Protein AF-0000000086706821 (afdb_homodimer)

Secondary structure (DSSP, 8-state):
----------HHHHHHHHHHHHHHHHHHHHHHHHHHHHT-BHHHHS---TTEEEEEHHHHTBSSEE---TTSPPPEEEEEEEPBSSTT-EEEEEEEPEETTTHHHHHHHHHHHHTTSBTTS-EEE-HHHHHHHHT---SHHHHHHHHHHHHHHHSEEEEEEETTTEEEEEE-SSSEEEEETTTSTT-EEEEE--GGGGGGTTTT-EEEEEHHHHTTS-HHHHHHHHHHHTSSSPPPEEHHHHHHHHT-----HHHHHHHHHHHHHHHHHTTSSSEEEEETTEEEEE-/----------HHHHHHHHHHHHHHHHHHHHHHHHHHHHT-BHHHHS---TTEEEEEHHHHTBSSEE---TTSPPPEEEEEEEPBSSTT-EEEEEEEPEETTTHHHHHHHHHHHHTTSBTTS-EEE-HHHHHHHHT---SHHHHHHHHHHHHHHHSEEEEEEETTTEEEEEE-SSSEEEEETTTSTT-EEEEE--GGGGGGTTTT-EEEEEHHHHTTS-HHHHHHHHHHHT-SSPPPEEHHHHHHHHT-----HHHHHHHHHHHHHHHHHTTSSSEEEEETTEEEEE-

Structure (mmCIF, N/CA/C/O backbone):
data_AF-0000000086706821-model_v1
#
loop_
_entity.id
_entity.type
_entity.pdbx_description
1 polymer 'TrfA protein'
#
loop_
_atom_site.group_PDB
_atom_site.id
_atom_site.type_symbol
_atom_site.label_atom_id
_atom_site.label_alt_id
_atom_site.label_comp_id
_atom_site.label_asym_id
_atom_site.label_entity_id
_atom_site.label_seq_id
_atom_site.pdbx_PDB_ins_code
_atom_site.Cartn_x
_atom_site.Cartn_y
_atom_site.Cartn_z
_atom_site.occupancy
_atom_site.B_iso_or_equiv
_atom_site.auth_seq_id
_atom_site.auth_comp_id
_atom_site.auth_asym_id
_atom_site.auth_atom_id
_atom_site.pdbx_PDB_model_num
ATOM 1 N N . MET A 1 1 ? 47.656 -11.195 13.055 1 28.27 1 MET A N 1
ATOM 2 C CA . MET A 1 1 ? 47.031 -9.922 12.711 1 28.27 1 MET A CA 1
ATOM 3 C C . MET A 1 1 ? 46.594 -9.898 11.25 1 28.27 1 MET A C 1
ATOM 5 O O . MET A 1 1 ? 46.906 -8.953 10.523 1 28.27 1 MET A O 1
ATOM 9 N N . GLU A 1 2 ? 46.25 -10.977 10.602 1 35.56 2 GLU A N 1
ATOM 10 C CA . GLU A 1 2 ? 45.938 -11.062 9.172 1 35.56 2 GLU A CA 1
ATOM 11 C C . GLU A 1 2 ? 44.688 -10.289 8.828 1 35.56 2 GLU A C 1
ATOM 13 O O . GLU A 1 2 ? 43.625 -10.523 9.422 1 35.56 2 GLU A O 1
ATOM 18 N N . GLY A 1 3 ? 44.844 -9.008 8.406 1 31.64 3 GLY A N 1
ATOM 19 C CA . GLY A 1 3 ? 43.906 -7.969 7.992 1 31.64 3 GLY A CA 1
ATOM 20 C C . GLY A 1 3 ? 43 -8.391 6.848 1 31.64 3 GLY A C 1
ATOM 21 O O . GLY A 1 3 ? 43.5 -8.812 5.793 1 31.64 3 GLY A O 1
ATOM 22 N N . ASN A 1 4 ? 41.844 -8.984 7.078 1 30.83 4 ASN A N 1
ATOM 23 C CA . ASN A 1 4 ? 40.781 -9.289 6.129 1 30.83 4 ASN A CA 1
ATOM 24 C C . ASN A 1 4 ? 40.375 -8.047 5.328 1 30.83 4 ASN A C 1
ATOM 26 O O . ASN A 1 4 ? 39.719 -7.156 5.855 1 30.83 4 ASN A O 1
ATOM 30 N N . LYS A 1 5 ? 41.25 -7.59 4.438 1 37.47 5 LYS A N 1
ATOM 31 C CA . LYS A 1 5 ? 41 -6.504 3.496 1 37.47 5 LYS A CA 1
ATOM 32 C C . LYS A 1 5 ? 39.719 -6.773 2.689 1 37.47 5 LYS A C 1
ATOM 34 O O . LYS A 1 5 ? 39.625 -7.809 2.029 1 37.47 5 LYS A O 1
ATOM 39 N N . LYS A 1 6 ? 38.719 -6.203 3.061 1 44.44 6 LYS A N 1
ATOM 40 C CA . LYS A 1 6 ? 37.469 -6.102 2.289 1 44.44 6 LYS A CA 1
ATOM 41 C C . LYS A 1 6 ? 37.781 -5.773 0.827 1 44.44 6 LYS A C 1
ATOM 43 O O . LYS A 1 6 ? 38.344 -4.719 0.52 1 44.44 6 LYS A O 1
ATOM 48 N N . ARG A 1 7 ? 37.938 -6.648 -0.064 1 40.06 7 ARG A N 1
ATOM 49 C CA . ARG A 1 7 ? 38.219 -6.531 -1.493 1 40.06 7 ARG A CA 1
ATOM 50 C C . ARG A 1 7 ? 37.188 -5.633 -2.174 1 40.06 7 ARG A C 1
ATOM 52 O O . ARG A 1 7 ? 36 -5.934 -2.162 1 40.06 7 ARG A O 1
ATOM 59 N N . ARG A 1 8 ? 37.406 -4.262 -2.303 1 42.91 8 ARG A N 1
ATOM 60 C CA . ARG A 1 8 ? 36.688 -3.285 -3.125 1 42.91 8 ARG A CA 1
ATOM 61 C C . ARG A 1 8 ? 36.406 -3.842 -4.516 1 42.91 8 ARG A C 1
ATOM 63 O O . ARG A 1 8 ? 37.344 -4.285 -5.211 1 42.91 8 ARG A O 1
ATOM 70 N N . LYS A 1 9 ? 35.188 -4.25 -4.684 1 50.62 9 LYS A N 1
ATOM 71 C CA . LYS A 1 9 ? 34.875 -4.668 -6.051 1 50.62 9 LYS A CA 1
ATOM 72 C C . LYS A 1 9 ? 35.531 -3.719 -7.066 1 50.62 9 LYS A C 1
ATOM 74 O O . LYS A 1 9 ? 35.469 -2.498 -6.902 1 50.62 9 LYS A O 1
ATOM 79 N N . PRO A 1 10 ? 36.25 -4.211 -7.988 1 52.72 10 PRO A N 1
ATOM 80 C CA . PRO A 1 10 ? 36.969 -3.357 -8.945 1 52.72 10 PRO A CA 1
ATOM 81 C C . PRO A 1 10 ? 36.031 -2.344 -9.625 1 52.72 10 PRO A C 1
ATOM 83 O O . PRO A 1 10 ? 34.844 -2.613 -9.812 1 52.72 10 PRO A O 1
ATOM 86 N N . ALA A 1 11 ? 36.406 -1.082 -9.75 1 51.75 11 ALA A N 1
ATOM 87 C CA . ALA A 1 11 ? 35.75 0.053 -10.406 1 51.75 11 ALA A CA 1
ATOM 88 C C . ALA A 1 11 ? 35.094 -0.372 -11.719 1 51.75 11 ALA A C 1
ATOM 90 O O . ALA A 1 11 ? 34.031 0.106 -12.055 1 51.75 11 ALA A O 1
ATOM 91 N N . ALA A 1 12 ? 35.656 -1.355 -12.32 1 52.06 12 ALA A N 1
ATOM 92 C CA . ALA A 1 12 ? 35.156 -1.821 -13.617 1 52.06 12 ALA A CA 1
ATOM 93 C C . ALA A 1 12 ? 33.844 -2.58 -13.469 1 52.06 12 ALA A C 1
ATOM 95 O O . ALA A 1 12 ? 32.969 -2.451 -14.305 1 52.06 12 ALA A O 1
ATOM 96 N N . GLU A 1 13 ? 33.625 -3.273 -12.438 1 54.94 13 GLU A N 1
ATOM 97 C CA . GLU A 1 13 ? 32.406 -4.055 -12.211 1 54.94 13 GLU A CA 1
ATOM 98 C C . GLU A 1 13 ? 31.25 -3.16 -11.805 1 54.94 13 GLU A C 1
ATOM 100 O O . GLU A 1 13 ? 30.109 -3.377 -12.234 1 54.94 13 GLU A O 1
ATOM 105 N N . VAL A 1 14 ? 31.578 -2.23 -11.102 1 55.59 14 VAL A N 1
ATOM 106 C CA . VAL A 1 14 ? 30.578 -1.248 -10.711 1 55.59 14 VAL A CA 1
ATOM 107 C C . VAL A 1 14 ? 30.109 -0.476 -11.938 1 55.59 14 VAL A C 1
ATOM 109 O O . VAL A 1 14 ? 28.906 -0.251 -12.117 1 55.59 14 VAL A O 1
ATOM 112 N N . LEU A 1 15 ? 31.125 -0.117 -12.766 1 53.78 15 LEU A N 1
ATOM 113 C CA . LEU A 1 15 ? 30.797 0.596 -13.992 1 53.78 15 LEU A CA 1
ATOM 114 C C . LEU A 1 15 ? 29.969 -0.279 -14.93 1 53.78 15 LEU A C 1
ATOM 116 O O . LEU A 1 15 ? 29.031 0.199 -15.555 1 53.78 15 LEU A O 1
ATOM 120 N N . ALA A 1 16 ? 30.328 -1.527 -15.047 1 52.88 16 ALA A N 1
ATOM 121 C CA . ALA A 1 16 ? 29.594 -2.453 -15.898 1 52.88 16 ALA A CA 1
ATOM 122 C C . ALA A 1 16 ? 28.172 -2.639 -15.391 1 52.88 16 ALA A C 1
ATOM 124 O O . ALA A 1 16 ? 27.219 -2.645 -16.172 1 52.88 16 ALA A O 1
ATOM 125 N N . ALA A 1 17 ? 28.031 -2.736 -14.195 1 56.47 17 ALA A N 1
ATOM 126 C CA . ALA A 1 17 ? 26.703 -2.877 -13.578 1 56.47 17 ALA A CA 1
ATOM 127 C C . ALA A 1 17 ? 25.859 -1.641 -13.836 1 56.47 17 ALA A C 1
ATOM 129 O O . ALA A 1 17 ? 24.656 -1.754 -14.109 1 56.47 17 ALA A O 1
ATOM 130 N N . ARG A 1 18 ? 26.531 -0.544 -13.891 1 54.5 18 ARG A N 1
ATOM 131 C CA . ARG A 1 18 ? 25.875 0.734 -14.141 1 54.5 18 ARG A CA 1
ATOM 132 C C . ARG A 1 18 ? 25.375 0.822 -15.578 1 54.5 18 ARG A C 1
ATOM 134 O O . ARG A 1 18 ? 24.266 1.317 -15.82 1 54.5 18 ARG A O 1
ATOM 141 N N . VAL A 1 19 ? 26.266 0.438 -16.391 1 52.94 19 VAL A N 1
ATOM 142 C CA . VAL A 1 19 ? 25.922 0.457 -17.812 1 52.94 19 VAL A CA 1
ATOM 143 C C . VAL A 1 19 ? 24.766 -0.502 -18.094 1 52.94 19 VAL A C 1
ATOM 145 O O . VAL A 1 19 ? 23.844 -0.172 -18.828 1 52.94 19 VAL A O 1
ATOM 148 N N . ASP A 1 20 ? 24.844 -1.56 -17.406 1 55.88 20 ASP A N 1
ATOM 149 C CA . ASP A 1 20 ? 23.797 -2.564 -17.609 1 55.88 20 ASP A CA 1
ATOM 150 C C . ASP A 1 20 ? 22.453 -2.09 -17.062 1 55.88 20 ASP A C 1
ATOM 152 O O . ASP A 1 20 ? 21.422 -2.273 -17.703 1 55.88 20 ASP A O 1
ATOM 156 N N . GLU A 1 21 ? 22.547 -1.447 -16.016 1 57.97 21 GLU A N 1
ATOM 157 C CA . GLU A 1 21 ? 21.328 -0.906 -15.406 1 57.97 21 GLU A CA 1
ATOM 158 C C . GLU A 1 21 ? 20.703 0.175 -16.281 1 57.97 21 GLU A C 1
ATOM 160 O O . GLU A 1 21 ? 19.484 0.23 -16.438 1 57.97 21 GLU A O 1
ATOM 165 N N . ALA A 1 22 ? 21.547 1.027 -16.75 1 56.34 22 ALA A N 1
ATOM 166 C CA . ALA A 1 22 ? 21.078 2.088 -17.641 1 56.34 22 ALA A CA 1
ATOM 167 C C . ALA A 1 22 ? 20.469 1.511 -18.906 1 56.34 22 ALA A C 1
ATOM 169 O O . ALA A 1 22 ? 19.438 1.992 -19.391 1 56.34 22 ALA A O 1
ATOM 170 N N . LYS A 1 23 ? 21.141 0.56 -19.438 1 55.56 23 LYS A N 1
ATOM 171 C CA . LYS A 1 23 ? 20.625 -0.107 -20.625 1 55.56 23 LYS A CA 1
ATOM 172 C C . LYS A 1 23 ? 19.281 -0.771 -20.344 1 55.56 23 LYS A C 1
ATOM 174 O O . LYS A 1 23 ? 18.359 -0.672 -21.156 1 55.56 23 LYS A O 1
ATOM 179 N N . GLN A 1 24 ? 19.266 -1.311 -19.234 1 58.94 24 GLN A N 1
ATOM 180 C CA . GLN A 1 24 ? 18.031 -2 -18.875 1 58.94 24 GLN A CA 1
ATOM 181 C C . GLN A 1 24 ? 16.906 -1.007 -18.641 1 58.94 24 GLN A C 1
ATOM 183 O O . GLN A 1 24 ? 15.773 -1.229 -19.078 1 58.94 24 GLN A O 1
ATOM 188 N N . ALA A 1 25 ? 17.203 -0.002 -17.984 1 60.41 25 ALA A N 1
ATOM 189 C CA . ALA A 1 25 ? 16.203 1.046 -17.781 1 60.41 25 ALA A CA 1
ATOM 190 C C . ALA A 1 25 ? 15.727 1.608 -19.125 1 60.41 25 ALA A C 1
ATOM 192 O O . ALA A 1 25 ? 14.531 1.851 -19.297 1 60.41 25 ALA A O 1
ATOM 193 N N . ALA A 1 26 ? 16.672 1.829 -19.953 1 58.59 26 ALA A N 1
ATOM 194 C CA . ALA A 1 26 ? 16.344 2.332 -21.281 1 58.59 26 ALA A CA 1
ATOM 195 C C . ALA A 1 26 ? 15.477 1.326 -22.047 1 58.59 26 ALA A C 1
ATOM 197 O O . ALA A 1 26 ? 14.523 1.708 -22.719 1 58.59 26 ALA A O 1
ATOM 198 N N . LEU A 1 27 ? 15.82 0.086 -21.875 1 59.5 27 LEU A N 1
ATOM 199 C CA . LEU A 1 27 ? 15.047 -0.969 -22.516 1 59.5 27 LEU A CA 1
ATOM 200 C C . LEU A 1 27 ? 13.633 -1.026 -21.953 1 59.5 27 LEU A C 1
ATOM 202 O O . LEU A 1 27 ? 12.664 -1.155 -22.719 1 59.5 27 LEU A O 1
ATOM 206 N N . LEU A 1 28 ? 13.578 -0.857 -20.703 1 65.25 28 LEU A N 1
ATOM 207 C CA . LEU A 1 28 ? 12.266 -0.877 -20.062 1 65.25 28 LEU A CA 1
ATOM 208 C C . LEU A 1 28 ? 11.414 0.301 -20.531 1 65.25 28 LEU A C 1
ATOM 210 O O . LEU A 1 28 ? 10.227 0.143 -20.812 1 65.25 28 LEU A O 1
ATOM 214 N N . GLN A 1 29 ? 12.031 1.412 -20.578 1 66.12 29 GLN A N 1
ATOM 215 C CA . GLN A 1 29 ? 11.32 2.604 -21.016 1 66.12 29 GLN A CA 1
ATOM 216 C C . GLN A 1 29 ? 10.844 2.457 -22.453 1 66.12 29 GLN A C 1
ATOM 218 O O . GLN A 1 29 ? 9.727 2.844 -22.797 1 66.12 29 GLN A O 1
ATOM 223 N N . HIS A 1 30 ? 11.766 1.953 -23.219 1 65.44 30 HIS A N 1
ATOM 224 C CA . HIS A 1 30 ? 11.406 1.731 -24.609 1 65.44 30 HIS A CA 1
ATOM 225 C C . HIS A 1 30 ? 10.273 0.715 -24.734 1 65.44 30 HIS A C 1
ATOM 227 O O . HIS A 1 30 ? 9.328 0.925 -25.5 1 65.44 30 HIS A O 1
ATOM 233 N N . THR A 1 31 ? 10.398 -0.257 -24 1 69.5 31 THR A N 1
ATOM 234 C CA . THR A 1 31 ? 9.367 -1.287 -24.016 1 69.5 31 THR A CA 1
ATOM 235 C C . THR A 1 31 ? 8.031 -0.719 -23.531 1 69.5 31 THR A C 1
ATOM 237 O O . THR A 1 31 ? 6.988 -0.988 -24.141 1 69.5 31 THR A O 1
ATOM 240 N N . LYS A 1 32 ? 8.094 0.079 -22.531 1 73.94 32 LYS A N 1
ATOM 241 C CA . LYS A 1 32 ? 6.887 0.712 -22.016 1 73.94 32 LYS A CA 1
ATOM 242 C C . LYS A 1 32 ? 6.215 1.58 -23.078 1 73.94 32 LYS A C 1
ATOM 244 O O . LYS A 1 32 ? 4.992 1.547 -23.219 1 73.94 32 LYS A O 1
ATOM 249 N N . GLN A 1 33 ? 7.043 2.318 -23.766 1 76.62 33 GLN A N 1
ATOM 250 C CA . GLN A 1 33 ? 6.512 3.205 -24.797 1 76.62 33 GLN A CA 1
ATOM 251 C C . GLN A 1 33 ? 5.898 2.412 -25.938 1 76.62 33 GLN A C 1
ATOM 253 O O . GLN A 1 33 ? 4.848 2.783 -26.469 1 76.62 33 GLN A O 1
ATOM 258 N N . GLU A 1 34 ? 6.574 1.36 -26.234 1 77.88 34 GLU A N 1
ATOM 259 C CA . GLU A 1 34 ? 6.055 0.51 -27.312 1 77.88 34 GLU A CA 1
ATOM 260 C C . GLU A 1 34 ? 4.723 -0.124 -26.906 1 77.88 34 GLU A C 1
ATOM 262 O O . GLU A 1 34 ? 3.803 -0.205 -27.719 1 77.88 34 GLU A O 1
ATOM 267 N N . ILE A 1 35 ? 4.66 -0.511 -25.75 1 80.75 35 ILE A N 1
ATOM 268 C CA . ILE A 1 35 ? 3.441 -1.123 -25.234 1 80.75 35 ILE A CA 1
ATOM 269 C C . ILE A 1 35 ? 2.293 -0.12 -25.297 1 80.75 35 ILE A C 1
ATOM 271 O O . ILE A 1 35 ? 1.185 -0.463 -25.719 1 80.75 35 ILE A O 1
ATOM 275 N N . LYS A 1 36 ? 2.539 1.044 -24.922 1 80.5 36 LYS A N 1
ATOM 276 C CA . LYS A 1 36 ? 1.521 2.09 -24.922 1 80.5 36 LYS A CA 1
ATOM 277 C C . LYS A 1 36 ? 1.117 2.453 -26.359 1 80.5 36 LYS A C 1
ATOM 279 O O . LYS A 1 36 ? -0.072 2.555 -26.656 1 80.5 36 LYS A O 1
ATOM 284 N N . ASP A 1 37 ? 2.148 2.584 -27.188 1 81.75 37 ASP A N 1
ATOM 285 C CA . ASP A 1 37 ? 1.898 2.99 -28.562 1 81.75 37 ASP A CA 1
ATOM 286 C C . ASP A 1 37 ? 1.083 1.937 -29.312 1 81.75 37 ASP A C 1
ATOM 288 O O . ASP A 1 37 ? 0.188 2.271 -30.094 1 81.75 37 ASP A O 1
ATOM 292 N N . LEU A 1 38 ? 1.379 0.74 -29 1 86.5 38 LEU A N 1
ATOM 293 C CA . LEU A 1 38 ? 0.728 -0.354 -29.703 1 86.5 38 LEU A CA 1
ATOM 294 C C . LEU A 1 38 ? -0.498 -0.846 -28.953 1 86.5 38 LEU A C 1
ATOM 296 O O . LEU A 1 38 ? -1.21 -1.736 -29.422 1 86.5 38 LEU A O 1
ATOM 300 N N . GLN A 1 39 ? -0.764 -0.258 -27.719 1 88.06 39 GLN A N 1
ATOM 301 C CA . GLN A 1 39 ? -1.889 -0.645 -26.875 1 88.06 39 GLN A CA 1
ATOM 302 C C . GLN A 1 39 ? -1.909 -2.152 -26.641 1 88.06 39 GLN A C 1
ATOM 304 O O . GLN A 1 39 ? -2.941 -2.801 -26.828 1 88.06 39 GLN A O 1
ATOM 309 N N . LEU A 1 40 ? -0.799 -2.629 -26.391 1 89.75 40 LEU A N 1
ATOM 310 C CA . LEU A 1 40 ? -0.659 -4.07 -26.188 1 89.75 40 LEU A CA 1
ATOM 311 C C . LEU A 1 40 ? -1.283 -4.508 -24.875 1 89.75 40 LEU A C 1
ATOM 313 O O . LEU A 1 40 ? -1.246 -3.768 -23.891 1 89.75 40 LEU A O 1
ATOM 317 N N . SER A 1 41 ? -1.821 -5.699 -24.906 1 92 41 SER A N 1
ATOM 318 C CA . SER A 1 41 ? -2.346 -6.332 -23.703 1 92 41 SER A CA 1
ATOM 319 C C . SER A 1 41 ? -1.386 -7.391 -23.172 1 92 41 SER A C 1
ATOM 321 O O . SER A 1 41 ? -0.401 -7.73 -23.828 1 92 41 SER A O 1
ATOM 323 N N . LEU A 1 42 ? -1.636 -7.789 -21.953 1 90.44 42 LEU A N 1
ATOM 324 C CA . LEU A 1 42 ? -0.844 -8.883 -21.406 1 90.44 42 LEU A CA 1
ATOM 325 C C . LEU A 1 42 ? -0.928 -10.125 -22.281 1 90.44 42 LEU A C 1
ATOM 327 O O . LEU A 1 42 ? 0.066 -10.828 -22.453 1 90.44 42 LEU A O 1
ATOM 331 N N . PHE A 1 43 ? -2.066 -10.383 -22.875 1 92.31 43 PHE A N 1
ATOM 332 C CA . PHE A 1 43 ? -2.311 -11.531 -23.75 1 92.31 43 PHE A CA 1
ATOM 333 C C . PHE A 1 43 ? -1.444 -11.461 -25 1 92.31 43 PHE A C 1
ATOM 335 O O . PHE A 1 43 ? -1.014 -12.492 -25.516 1 92.31 43 PHE A O 1
ATOM 342 N N . ASP A 1 44 ? -1.211 -10.289 -25.469 1 90.44 44 ASP A N 1
ATOM 343 C CA . ASP A 1 44 ? -0.367 -10.102 -26.656 1 90.44 44 ASP A CA 1
ATOM 344 C C . ASP A 1 44 ? 1.077 -10.508 -26.359 1 90.44 44 ASP A C 1
ATOM 346 O O . ASP A 1 44 ? 1.789 -10.969 -27.25 1 90.44 44 ASP A O 1
ATOM 350 N N . ILE A 1 45 ? 1.448 -10.344 -25.156 1 86.56 45 ILE A N 1
ATOM 351 C CA . ILE A 1 45 ? 2.84 -10.562 -24.766 1 86.56 45 ILE A CA 1
ATOM 352 C C . ILE A 1 45 ? 3 -11.969 -24.188 1 86.56 45 ILE A C 1
ATOM 354 O O . ILE A 1 45 ? 3.988 -12.656 -24.469 1 86.56 45 ILE A O 1
ATOM 358 N N . ALA A 1 46 ? 2.104 -12.328 -23.453 1 90.81 46 ALA A N 1
ATOM 359 C CA . ALA A 1 46 ? 2.094 -13.602 -22.734 1 90.81 46 ALA A CA 1
ATOM 360 C C . ALA A 1 46 ? 0.698 -14.227 -22.75 1 90.81 46 ALA A C 1
ATOM 362 O O . ALA A 1 46 ? -0.034 -14.125 -21.766 1 90.81 46 ALA A O 1
ATOM 363 N N . PRO A 1 47 ? 0.385 -14.977 -23.766 1 93.31 47 PRO A N 1
ATOM 364 C CA . PRO A 1 47 ? -0.985 -15.469 -23.922 1 93.31 47 PRO A CA 1
ATOM 365 C C . PRO A 1 47 ? -1.271 -16.703 -23.078 1 93.31 47 PRO A C 1
ATOM 367 O O . PRO A 1 47 ? -0.358 -17.469 -22.781 1 93.31 47 PRO A O 1
ATOM 370 N N . TRP A 1 48 ? -2.502 -16.891 -22.609 1 94.56 48 TRP A N 1
ATOM 371 C CA . TRP A 1 48 ? -3.02 -18.109 -21.984 1 94.56 48 TRP A CA 1
ATOM 372 C C . TRP A 1 48 ? -4.504 -18.281 -22.281 1 94.56 48 TRP A C 1
ATOM 374 O O . TRP A 1 48 ? -5.207 -17.312 -22.562 1 94.56 48 TRP A O 1
ATOM 384 N N . SER A 1 49 ? -4.973 -19.531 -22.266 1 95.94 49 SER A N 1
ATOM 385 C CA . SER A 1 49 ? -6.355 -19.844 -22.594 1 95.94 49 SER A CA 1
ATOM 386 C C . SER A 1 49 ? -7.305 -19.438 -21.484 1 95.94 49 SER A C 1
ATOM 388 O O . SER A 1 49 ? -6.875 -19.234 -20.344 1 95.94 49 SER A O 1
ATOM 390 N N . ASP A 1 50 ? -8.641 -19.312 -21.75 1 95.38 50 ASP A N 1
ATOM 391 C CA . ASP A 1 50 ? -9.641 -18.766 -20.828 1 95.38 50 ASP A CA 1
ATOM 392 C C . ASP A 1 50 ? -9.844 -19.688 -19.641 1 95.38 50 ASP A C 1
ATOM 394 O O . ASP A 1 50 ? -10.328 -19.266 -18.594 1 95.38 50 ASP A O 1
ATOM 398 N N . ASN A 1 51 ? -9.562 -20.969 -19.828 1 96.75 51 ASN A N 1
ATOM 399 C CA . ASN A 1 51 ? -9.734 -21.906 -18.719 1 96.75 51 ASN A CA 1
ATOM 400 C C . ASN A 1 51 ? -8.484 -21.953 -17.844 1 96.75 51 ASN A C 1
ATOM 402 O O . ASN A 1 51 ? -8.461 -22.688 -16.844 1 96.75 51 ASN A O 1
ATOM 406 N N . MET A 1 52 ? -7.508 -21.172 -18.219 1 97.38 52 MET A N 1
ATOM 407 C CA . MET A 1 52 ? -6.238 -21.188 -17.5 1 97.38 52 MET A CA 1
ATOM 408 C C . MET A 1 52 ? -6 -19.859 -16.797 1 97.38 52 MET A C 1
ATOM 410 O O . MET A 1 52 ? -6.715 -18.891 -17.031 1 97.38 52 MET A O 1
ATOM 414 N N . ARG A 1 53 ? -5.148 -19.875 -15.875 1 97.88 53 ARG A N 1
ATOM 415 C CA . ARG A 1 53 ? -4.562 -18.688 -15.25 1 97.88 53 ARG A CA 1
ATOM 416 C C . ARG A 1 53 ? -3.041 -18.766 -15.242 1 97.88 53 ARG A C 1
ATOM 418 O O . ARG A 1 53 ? -2.465 -19.766 -15.695 1 97.88 53 ARG A O 1
ATOM 425 N N . VAL A 1 54 ? -2.402 -17.703 -14.773 1 96.19 54 VAL A N 1
ATOM 426 C CA . VAL A 1 54 ? -0.951 -17.656 -14.914 1 96.19 54 VAL A CA 1
ATOM 427 C C . VAL A 1 54 ? -0.323 -17.109 -13.633 1 96.19 54 VAL A C 1
ATOM 429 O O . VAL A 1 54 ? -1.003 -16.484 -12.828 1 96.19 54 VAL A O 1
ATOM 432 N N . MET A 1 55 ? 0.916 -17.391 -13.5 1 95.88 55 MET A N 1
ATOM 433 C CA . MET A 1 55 ? 1.767 -16.875 -12.438 1 95.88 55 MET A CA 1
ATOM 434 C C . MET A 1 55 ? 3.178 -16.609 -12.953 1 95.88 55 MET A C 1
ATOM 436 O O . MET A 1 55 ? 3.797 -17.484 -13.555 1 95.88 55 MET A O 1
ATOM 440 N N . PRO A 1 56 ? 3.635 -15.289 -12.75 1 94.94 56 PRO A N 1
ATOM 441 C CA . PRO A 1 56 ? 5.055 -15.078 -13.055 1 94.94 56 PRO A CA 1
ATOM 442 C C . PRO A 1 56 ? 5.969 -16.031 -12.281 1 94.94 56 PRO A C 1
ATOM 444 O O . PRO A 1 56 ? 5.77 -16.234 -11.078 1 94.94 56 PRO A O 1
ATOM 447 N N . ASN A 1 57 ? 6.949 -16.562 -12.898 1 94.38 57 ASN A N 1
ATOM 448 C CA . ASN A 1 57 ? 7.82 -17.562 -12.289 1 94.38 57 ASN A CA 1
ATOM 449 C C . ASN A 1 57 ? 8.523 -17.016 -11.055 1 94.38 57 ASN A C 1
ATOM 451 O O . ASN A 1 57 ? 8.719 -17.75 -10.07 1 94.38 57 ASN A O 1
ATOM 455 N N . ASP A 1 58 ? 8.867 -15.773 -11.086 1 93.44 58 ASP A N 1
ATOM 456 C CA . ASP A 1 58 ? 9.555 -15.18 -9.953 1 93.44 58 ASP A CA 1
ATOM 457 C C . ASP A 1 58 ? 8.648 -15.117 -8.727 1 93.44 58 ASP A C 1
ATOM 459 O O . ASP A 1 58 ? 9.109 -15.281 -7.594 1 93.44 58 ASP A O 1
ATOM 463 N N . TYR A 1 59 ? 7.395 -14.867 -8.945 1 94.75 59 TYR A N 1
ATOM 464 C CA . TYR A 1 59 ? 6.457 -14.891 -7.828 1 94.75 59 TYR A CA 1
ATOM 465 C C . TYR A 1 59 ? 6.18 -16.312 -7.371 1 94.75 59 TYR A C 1
ATOM 467 O O . TYR A 1 59 ? 6.055 -16.578 -6.176 1 94.75 59 TYR A O 1
ATOM 475 N N . ALA A 1 60 ? 6.133 -17.219 -8.297 1 96 60 ALA A N 1
ATOM 476 C CA . ALA A 1 60 ? 5.879 -18.625 -8.023 1 96 60 ALA A CA 1
ATOM 477 C C . ALA A 1 60 ? 6.977 -19.219 -7.141 1 96 60 ALA A C 1
ATOM 479 O O . ALA A 1 60 ? 6.723 -20.125 -6.352 1 96 60 ALA A O 1
ATOM 480 N N . ARG A 1 61 ? 8.125 -18.641 -7.219 1 95.88 61 ARG A N 1
ATOM 481 C CA . ARG A 1 61 ? 9.281 -19.203 -6.535 1 95.88 61 ARG A CA 1
ATOM 482 C C . ARG A 1 61 ? 9.672 -18.359 -5.328 1 95.88 61 ARG A C 1
ATOM 484 O O . ARG A 1 61 ? 10.812 -18.406 -4.863 1 95.88 61 ARG A O 1
ATOM 491 N N . SER A 1 62 ? 8.742 -17.531 -4.895 1 97.06 62 SER A N 1
ATOM 492 C CA . SER A 1 62 ? 9.031 -16.641 -3.771 1 97.06 62 SER A CA 1
ATOM 493 C C . SER A 1 62 ? 7.984 -16.781 -2.676 1 97.06 62 SER A C 1
ATOM 495 O O . SER A 1 62 ? 6.949 -17.422 -2.877 1 97.06 62 SER A O 1
ATOM 497 N N . ALA A 1 63 ? 8.289 -16.141 -1.568 1 97.75 63 ALA A N 1
ATOM 498 C CA . ALA A 1 63 ? 7.383 -16.188 -0.425 1 97.75 63 ALA A CA 1
ATOM 499 C C . ALA A 1 63 ? 6.469 -14.961 -0.41 1 97.75 63 ALA A C 1
ATOM 501 O O . ALA A 1 63 ? 6.039 -14.516 0.655 1 97.75 63 ALA A O 1
ATOM 502 N N . LEU A 1 64 ? 6.18 -14.43 -1.586 1 97 64 LEU A N 1
ATOM 503 C CA . LEU A 1 64 ? 5.328 -13.242 -1.667 1 97 64 LEU A CA 1
ATOM 504 C C . LEU A 1 64 ? 3.941 -13.531 -1.099 1 97 64 LEU A C 1
ATOM 506 O O . LEU A 1 64 ? 3.387 -12.719 -0.36 1 97 64 LEU A O 1
ATOM 510 N N . PHE A 1 65 ? 3.336 -14.641 -1.493 1 97.75 65 PHE A N 1
ATOM 511 C CA . PHE A 1 65 ? 2.076 -15.117 -0.936 1 97.75 65 PHE A CA 1
ATOM 512 C C . PHE A 1 65 ? 2.318 -16.25 0.064 1 97.75 65 PHE A C 1
ATOM 514 O O . PHE A 1 65 ? 2.615 -17.375 -0.327 1 97.75 65 PHE A O 1
ATOM 521 N N . THR A 1 66 ? 2.141 -15.992 1.325 1 96.62 66 THR A N 1
ATOM 522 C CA . THR A 1 66 ? 2.535 -16.922 2.375 1 96.62 66 THR A CA 1
ATOM 523 C C . THR A 1 66 ? 1.405 -17.906 2.678 1 96.62 66 THR A C 1
ATOM 525 O O . THR A 1 66 ? 0.245 -17.641 2.357 1 96.62 66 THR A O 1
ATOM 528 N N . VAL A 1 67 ? 1.731 -19.016 3.246 1 94.5 67 VAL A N 1
ATOM 529 C CA . VAL A 1 67 ? 0.76 -20.016 3.666 1 94.5 67 VAL A CA 1
ATOM 530 C C . VAL A 1 67 ? 0.571 -19.953 5.18 1 94.5 67 VAL A C 1
ATOM 532 O O . VAL A 1 67 ? 0.198 -20.953 5.809 1 94.5 67 VAL A O 1
ATOM 535 N N . ARG A 1 68 ? 0.605 -18.875 5.758 1 85.81 68 ARG A N 1
ATOM 536 C CA . ARG A 1 68 ? 0.48 -18.734 7.207 1 85.81 68 ARG A CA 1
ATOM 537 C C . ARG A 1 68 ? -0.943 -19.031 7.664 1 85.81 68 ARG A C 1
ATOM 539 O O . ARG A 1 68 ? -1.888 -18.938 6.879 1 85.81 68 ARG A O 1
ATOM 546 N N . ASN A 1 69 ? -0.978 -19.406 8.883 1 82.31 69 ASN A N 1
ATOM 547 C CA . ASN A 1 69 ? -2.26 -19.703 9.516 1 82.31 69 ASN A CA 1
ATOM 548 C C . ASN A 1 69 ? -3.203 -18.5 9.461 1 82.31 69 ASN A C 1
ATOM 550 O O . ASN A 1 69 ? -2.797 -17.375 9.758 1 82.31 69 ASN A O 1
ATOM 554 N N . LYS A 1 70 ? -4.43 -18.797 9.094 1 83.75 70 LYS A N 1
ATOM 555 C CA . LYS A 1 70 ? -5.434 -17.75 8.922 1 83.75 70 LYS A CA 1
ATOM 556 C C . LYS A 1 70 ? -5.777 -17.094 10.266 1 83.75 70 LYS A C 1
ATOM 558 O O . LYS A 1 70 ? -6.316 -15.984 10.297 1 83.75 70 LYS A O 1
ATOM 563 N N . ARG A 1 71 ? -5.488 -17.75 11.289 1 86.88 71 ARG A N 1
ATOM 564 C CA . ARG A 1 71 ? -5.816 -17.219 12.609 1 86.88 71 ARG A CA 1
ATOM 565 C C . ARG A 1 71 ? -4.746 -16.25 13.094 1 86.88 71 ARG A C 1
ATOM 567 O O . ARG A 1 71 ? -4.965 -15.5 14.039 1 86.88 71 ARG A O 1
ATOM 574 N N . THR A 1 72 ? -3.646 -16.344 12.508 1 89.88 72 THR A N 1
ATOM 575 C CA . THR A 1 72 ? -2.586 -15.398 12.844 1 89.88 72 THR A CA 1
ATOM 576 C C . THR A 1 72 ? -2.795 -14.062 12.133 1 89.88 72 THR A C 1
ATOM 578 O O . THR A 1 72 ? -2.988 -14.031 10.914 1 89.88 72 THR A O 1
ATOM 581 N N . PRO A 1 73 ? -2.838 -12.984 12.938 1 91.75 73 PRO A N 1
ATOM 582 C CA . PRO A 1 73 ? -2.988 -11.68 12.273 1 91.75 73 PRO A CA 1
ATOM 583 C C . PRO A 1 73 ? -1.916 -11.43 11.219 1 91.75 73 PRO A C 1
ATOM 585 O O . PRO A 1 73 ? -0.763 -11.828 11.391 1 91.75 73 PRO A O 1
ATOM 588 N N . ARG A 1 74 ? -2.307 -10.867 10.188 1 94.69 74 ARG A N 1
ATOM 589 C CA . ARG A 1 74 ? -1.356 -10.516 9.133 1 94.69 74 ARG A CA 1
ATOM 590 C C . ARG A 1 74 ? -0.32 -9.523 9.648 1 94.69 74 ARG A C 1
ATOM 592 O O . ARG A 1 74 ? -0.642 -8.633 10.438 1 94.69 74 ARG A O 1
ATOM 599 N N . ALA A 1 75 ? 0.859 -9.656 9.203 1 94.06 75 ALA A N 1
ATOM 600 C CA . ALA A 1 75 ? 1.963 -8.82 9.656 1 94.06 75 ALA A CA 1
ATOM 601 C C . ALA A 1 75 ? 2.037 -7.527 8.844 1 94.06 75 ALA A C 1
ATOM 603 O O . ALA A 1 75 ? 1.67 -7.508 7.668 1 94.06 75 ALA A O 1
ATOM 604 N N . ALA A 1 76 ? 2.455 -6.457 9.492 1 95.25 76 ALA A N 1
ATOM 605 C CA . ALA A 1 76 ? 2.896 -5.246 8.805 1 95.25 76 ALA A CA 1
ATOM 606 C C . ALA A 1 76 ? 4.352 -5.371 8.359 1 95.25 76 ALA A C 1
ATOM 608 O O . ALA A 1 76 ? 5.258 -5.445 9.188 1 95.25 76 ALA A O 1
ATOM 609 N N . LEU A 1 77 ? 4.559 -5.328 7.094 1 95.81 77 LEU A N 1
ATOM 610 C CA . LEU A 1 77 ? 5.898 -5.543 6.562 1 95.81 77 LEU A CA 1
ATOM 611 C C . LEU A 1 77 ? 6.492 -4.242 6.039 1 95.81 77 LEU A C 1
ATOM 613 O O . LEU A 1 77 ? 5.789 -3.439 5.418 1 95.81 77 LEU A O 1
ATOM 617 N N . GLN A 1 78 ? 7.711 -3.982 6.348 1 94.75 78 GLN A N 1
ATOM 618 C CA . GLN A 1 78 ? 8.461 -2.811 5.914 1 94.75 78 GLN A CA 1
ATOM 619 C C . GLN A 1 78 ? 9.773 -3.217 5.242 1 94.75 78 GLN A C 1
ATOM 621 O O . GLN A 1 78 ? 10.695 -3.689 5.902 1 94.75 78 GLN A O 1
ATOM 626 N N . ASN A 1 79 ? 9.82 -2.916 3.904 1 92.56 79 ASN A N 1
ATOM 627 C CA . ASN A 1 79 ? 11.008 -3.305 3.158 1 92.56 79 ASN A CA 1
ATOM 628 C C . ASN A 1 79 ? 11.492 -4.695 3.561 1 92.56 79 ASN A C 1
ATOM 630 O O . ASN A 1 79 ? 12.688 -4.906 3.764 1 92.56 79 ASN A O 1
ATOM 634 N N . HIS A 1 80 ? 10.57 -5.516 3.705 1 95.69 80 HIS A N 1
ATOM 635 C CA . HIS A 1 80 ? 10.852 -6.871 4.168 1 95.69 80 HIS A CA 1
ATOM 636 C C . HIS A 1 80 ? 11.375 -7.746 3.035 1 95.69 80 HIS A C 1
ATOM 638 O O . HIS A 1 80 ? 10.75 -7.844 1.977 1 95.69 80 HIS A O 1
ATOM 644 N N . PRO A 1 81 ? 12.508 -8.336 3.268 1 96.12 81 PRO A N 1
ATOM 645 C CA . PRO A 1 81 ? 12.992 -9.25 2.23 1 96.12 81 PRO A CA 1
ATOM 646 C C . PRO A 1 81 ? 12.102 -10.477 2.059 1 96.12 81 PRO A C 1
ATOM 648 O O . PRO A 1 81 ? 11.812 -11.172 3.033 1 96.12 81 PRO A O 1
ATOM 651 N N . ILE A 1 82 ? 11.648 -10.734 0.86 1 97.25 82 ILE A N 1
ATOM 652 C CA . ILE A 1 82 ? 10.852 -11.906 0.504 1 97.25 82 ILE A CA 1
ATOM 653 C C . ILE A 1 82 ? 11.773 -13.031 0.049 1 97.25 82 ILE A C 1
ATOM 655 O O . ILE A 1 82 ? 12.586 -12.852 -0.861 1 97.25 82 ILE A O 1
ATOM 659 N N . TYR A 1 83 ? 11.68 -14.172 0.689 1 97.38 83 TYR A N 1
ATOM 660 C CA . TYR A 1 83 ? 12.516 -15.305 0.31 1 97.38 83 TYR A CA 1
ATOM 661 C C . TYR A 1 83 ? 12.266 -15.703 -1.141 1 97.38 83 TYR A C 1
ATOM 663 O O . TYR A 1 83 ? 11.117 -15.727 -1.597 1 97.38 83 TYR A O 1
ATOM 671 N N . HIS A 1 84 ? 13.219 -15.938 -1.822 1 97 84 HIS A N 1
ATOM 672 C CA . HIS A 1 84 ? 13.195 -16.484 -3.176 1 97 84 HIS A CA 1
ATOM 673 C C . HIS A 1 84 ? 14.141 -17.672 -3.303 1 97 84 HIS A C 1
ATOM 675 O O . HIS A 1 84 ? 15.242 -17.672 -2.752 1 97 84 HIS A O 1
ATOM 681 N N . VAL A 1 85 ? 13.758 -18.672 -3.994 1 94.38 85 VAL A N 1
ATOM 682 C CA . VAL A 1 85 ? 14.547 -19.891 -4.129 1 94.38 85 VAL A CA 1
ATOM 683 C C . VAL A 1 85 ? 15.844 -19.578 -4.879 1 94.38 85 VAL A C 1
ATOM 685 O O . VAL A 1 85 ? 16.891 -20.172 -4.594 1 94.38 85 VAL A O 1
ATOM 688 N N . ASN A 1 86 ? 15.734 -18.719 -5.883 1 92.38 86 ASN A N 1
ATOM 689 C CA . ASN A 1 86 ? 16.922 -18.25 -6.605 1 92.38 86 ASN A CA 1
ATOM 690 C C . ASN A 1 86 ? 17.609 -17.109 -5.875 1 92.38 86 ASN A C 1
ATOM 692 O O . ASN A 1 86 ? 17.031 -16.016 -5.738 1 92.38 86 ASN A O 1
ATOM 696 N N . LYS A 1 87 ? 18.797 -17.234 -5.527 1 90.31 87 LYS A N 1
ATOM 697 C CA . LYS A 1 87 ? 19.531 -16.266 -4.723 1 90.31 87 LYS A CA 1
ATOM 698 C C . LYS A 1 87 ? 19.844 -15.008 -5.527 1 90.31 87 LYS A C 1
ATOM 700 O O . LYS A 1 87 ? 20.141 -13.961 -4.953 1 90.31 87 LYS A O 1
ATOM 705 N N . ASP A 1 88 ? 19.719 -15.133 -6.801 1 91.06 88 ASP A N 1
ATOM 706 C CA . ASP A 1 88 ? 20.031 -13.984 -7.648 1 91.06 88 ASP A CA 1
ATOM 707 C C . ASP A 1 88 ? 18.844 -13.031 -7.73 1 91.06 88 ASP A C 1
ATOM 709 O O . ASP A 1 88 ? 18.953 -11.953 -8.312 1 91.06 88 ASP A O 1
ATOM 713 N N . VAL A 1 89 ? 17.734 -13.492 -7.242 1 93.25 89 VAL A N 1
ATOM 714 C CA . VAL A 1 89 ? 16.531 -12.664 -7.273 1 93.25 89 VAL A CA 1
ATOM 715 C C . VAL A 1 89 ? 16.281 -12.07 -5.887 1 93.25 89 VAL A C 1
ATOM 717 O O . VAL A 1 89 ? 16.281 -12.789 -4.887 1 93.25 89 VAL A O 1
ATOM 720 N N . ASN A 1 90 ? 16.125 -10.742 -5.867 1 93.88 90 ASN A N 1
ATOM 721 C CA . ASN A 1 90 ? 15.828 -10.047 -4.617 1 93.88 90 ASN A CA 1
ATOM 722 C C . ASN A 1 90 ? 14.484 -9.328 -4.688 1 93.88 90 ASN A C 1
ATOM 724 O O . ASN A 1 90 ? 14.234 -8.562 -5.617 1 93.88 90 ASN A O 1
ATOM 728 N N . ILE A 1 91 ? 13.672 -9.641 -3.727 1 94.56 91 ILE A N 1
ATOM 729 C CA . ILE A 1 91 ? 12.375 -8.984 -3.613 1 94.56 91 ILE A CA 1
ATOM 730 C C . ILE A 1 91 ? 12.219 -8.383 -2.219 1 94.56 91 ILE A C 1
ATOM 732 O O . ILE A 1 91 ? 12.492 -9.047 -1.216 1 94.56 91 ILE A O 1
ATOM 736 N N . THR A 1 92 ? 11.867 -7.164 -2.143 1 94.75 92 THR A N 1
ATOM 737 C CA . THR A 1 92 ? 11.477 -6.539 -0.882 1 94.75 92 THR A CA 1
ATOM 738 C C . THR A 1 92 ? 10.047 -6.02 -0.957 1 94.75 92 THR A C 1
ATOM 740 O O . THR A 1 92 ? 9.578 -5.613 -2.025 1 94.75 92 THR A O 1
ATOM 743 N N . TYR A 1 93 ? 9.43 -6.098 0.202 1 96.06 93 TYR A N 1
ATOM 744 C CA . TYR A 1 93 ? 7.992 -5.824 0.195 1 96.06 93 TYR A CA 1
ATOM 745 C C . TYR A 1 93 ? 7.598 -4.945 1.376 1 96.06 93 TYR A C 1
ATOM 747 O O . TYR A 1 93 ? 8.055 -5.168 2.502 1 96.06 93 TYR A O 1
ATOM 755 N N . THR A 1 94 ? 6.805 -3.891 1.082 1 95.81 94 THR A N 1
ATOM 756 C CA . THR A 1 94 ? 6.145 -3.074 2.094 1 95.81 94 THR A CA 1
ATOM 757 C C . THR A 1 94 ? 4.629 -3.168 1.959 1 95.81 94 THR A C 1
ATOM 759 O O . THR A 1 94 ? 4.086 -3.01 0.863 1 95.81 94 THR A O 1
ATOM 762 N N . GLY A 1 95 ? 3.967 -3.416 3.004 1 96.56 95 GLY A N 1
ATOM 763 C CA . GLY A 1 95 ? 2.52 -3.561 3.027 1 96.56 95 GLY A CA 1
ATOM 764 C C . GLY A 1 95 ? 2.041 -4.602 4.02 1 96.56 95 GLY A C 1
ATOM 765 O O . GLY A 1 95 ? 2.818 -5.086 4.848 1 96.56 95 GLY A O 1
ATOM 766 N N . VAL A 1 96 ? 0.784 -4.891 3.932 1 96 96 VAL A N 1
ATOM 767 C CA . VAL A 1 96 ? 0.218 -5.969 4.734 1 96 96 VAL A CA 1
ATOM 768 C C . VAL A 1 96 ? 0.566 -7.316 4.105 1 96 96 VAL A C 1
ATOM 770 O O . VAL A 1 96 ? 0.513 -7.473 2.885 1 96 96 VAL A O 1
ATOM 773 N N . GLU A 1 97 ? 0.921 -8.211 4.902 1 97.06 97 GLU A N 1
ATOM 774 C CA . GLU A 1 97 ? 1.284 -9.555 4.449 1 97.06 97 GLU A CA 1
ATOM 775 C C . GLU A 1 97 ? 0.212 -10.133 3.531 1 97.06 97 GLU A C 1
ATOM 777 O O . GLU A 1 97 ? -0.979 -10.078 3.846 1 97.06 97 GLU A O 1
ATOM 782 N N . LEU A 1 98 ? 0.648 -10.633 2.41 1 97.5 98 LEU A N 1
ATOM 783 C CA . LEU A 1 98 ? -0.258 -11.289 1.473 1 97.5 98 LEU A CA 1
ATOM 784 C C . LEU A 1 98 ? -0.261 -12.805 1.687 1 97.5 98 LEU A C 1
ATOM 786 O O . LEU A 1 98 ? 0.775 -13.391 2.004 1 97.5 98 LEU A O 1
ATOM 790 N N . ARG A 1 99 ? -1.355 -13.359 1.442 1 97.75 99 ARG A N 1
ATOM 791 C CA . ARG A 1 99 ? -1.473 -14.789 1.712 1 97.75 99 ARG A CA 1
ATOM 792 C C . ARG A 1 99 ? -1.924 -15.547 0.466 1 97.75 99 ARG A C 1
ATOM 794 O O . ARG A 1 99 ? -2.746 -15.047 -0.304 1 97.75 99 ARG A O 1
ATOM 801 N N . ALA A 1 100 ? -1.435 -16.75 0.394 1 97.31 100 ALA A N 1
ATOM 802 C CA . ALA A 1 100 ? -1.807 -17.625 -0.708 1 97.31 100 ALA A CA 1
ATOM 803 C C . ALA A 1 100 ? -3.27 -18.047 -0.603 1 97.31 100 ALA A C 1
ATOM 805 O O . ALA A 1 100 ? -3.914 -18.344 -1.615 1 97.31 100 ALA A O 1
ATOM 806 N N . GLN A 1 101 ? -3.805 -18.031 0.547 1 95.69 101 GLN A N 1
ATOM 807 C CA . GLN A 1 101 ? -5.168 -18.469 0.81 1 95.69 101 GLN A CA 1
ATOM 808 C C . GLN A 1 101 ? -6.176 -17.672 -0.011 1 95.69 101 GLN A C 1
ATOM 810 O O . GLN A 1 101 ? -7.172 -18.219 -0.488 1 95.69 101 GLN A O 1
ATOM 815 N N . ASP A 1 102 ? -5.988 -16.375 -0.149 1 97.19 102 ASP A N 1
ATOM 816 C CA . ASP A 1 102 ? -7.004 -15.555 -0.797 1 97.19 102 ASP A CA 1
ATOM 817 C C . ASP A 1 102 ? -6.363 -14.531 -1.735 1 97.19 102 ASP A C 1
ATOM 819 O O . ASP A 1 102 ? -6.73 -14.445 -2.91 1 97.19 102 ASP A O 1
ATOM 823 N N . ASP A 1 103 ? -5.344 -13.797 -1.331 1 98.06 103 ASP A N 1
ATOM 824 C CA . ASP A 1 103 ? -4.758 -12.711 -2.117 1 98.06 103 ASP A CA 1
ATOM 825 C C . ASP A 1 103 ? -4.211 -13.234 -3.443 1 98.06 103 ASP A C 1
ATOM 827 O O . ASP A 1 103 ? -4.367 -12.586 -4.48 1 98.06 103 ASP A O 1
ATOM 831 N N . GLU A 1 104 ? -3.529 -14.359 -3.359 1 97.94 104 GLU A N 1
ATOM 832 C CA . GLU A 1 104 ? -2.943 -14.969 -4.547 1 97.94 104 GLU A CA 1
ATOM 833 C C . GLU A 1 104 ? -4.004 -15.234 -5.613 1 97.94 104 GLU A C 1
ATOM 835 O O . GLU A 1 104 ? -3.818 -14.883 -6.781 1 97.94 104 GLU A O 1
ATOM 840 N N . LEU A 1 105 ? -5.055 -15.836 -5.211 1 98.31 105 LEU A N 1
ATOM 841 C CA . LEU A 1 105 ? -6.125 -16.203 -6.133 1 98.31 105 LEU A CA 1
ATOM 842 C C . LEU A 1 105 ? -6.793 -14.969 -6.715 1 98.31 105 LEU A C 1
ATOM 844 O O . LEU A 1 105 ? -7.082 -14.922 -7.914 1 98.31 105 LEU A O 1
ATOM 848 N N . VAL A 1 106 ? -7.039 -13.977 -5.867 1 98.5 106 VAL A N 1
ATOM 849 C CA . VAL A 1 106 ? -7.668 -12.742 -6.324 1 98.5 106 VAL A CA 1
ATOM 850 C C . VAL A 1 106 ? -6.77 -12.055 -7.348 1 98.5 106 VAL A C 1
ATOM 852 O O . VAL A 1 106 ? -7.246 -11.586 -8.383 1 98.5 106 VAL A O 1
ATOM 855 N N . TRP A 1 107 ? -5.5 -12.039 -7.09 1 98.06 107 TRP A N 1
ATOM 856 C CA . TRP A 1 107 ? -4.551 -11.398 -8 1 98.06 107 TRP A CA 1
ATOM 857 C C . TRP A 1 107 ? -4.539 -12.109 -9.352 1 98.06 107 TRP A C 1
ATOM 859 O O . TRP A 1 107 ? -4.594 -11.453 -10.398 1 98.06 107 TRP A O 1
ATOM 869 N N . GLN A 1 108 ? -4.492 -13.398 -9.359 1 97.88 108 GLN A N 1
ATOM 870 C CA . GLN A 1 108 ? -4.492 -14.188 -10.594 1 97.88 108 GLN A CA 1
ATOM 871 C C . GLN A 1 108 ? -5.77 -13.953 -11.391 1 97.88 108 GLN A C 1
ATOM 873 O O . GLN A 1 108 ? -5.73 -13.867 -12.617 1 97.88 108 GLN A O 1
ATOM 878 N N . GLN A 1 109 ? -6.84 -13.875 -10.688 1 98.25 109 GLN A N 1
ATOM 879 C CA . GLN A 1 109 ? -8.109 -13.656 -11.375 1 98.25 109 GLN A CA 1
ATOM 880 C C . GLN A 1 109 ? -8.18 -12.25 -11.969 1 98.25 109 GLN A C 1
ATOM 882 O O . GLN A 1 109 ? -8.758 -12.055 -13.031 1 98.25 109 GLN A O 1
ATOM 887 N N . VAL A 1 110 ? -7.656 -11.289 -11.266 1 97.44 110 VAL A N 1
ATOM 888 C CA . VAL A 1 110 ? -7.598 -9.922 -11.781 1 97.44 110 VAL A CA 1
ATOM 889 C C . VAL A 1 110 ? -6.762 -9.898 -13.062 1 97.44 110 VAL A C 1
ATOM 891 O O . VAL A 1 110 ? -7.121 -9.211 -14.031 1 97.44 110 VAL A O 1
ATOM 894 N N . LEU A 1 111 ? -5.672 -10.664 -13.062 1 96.56 111 LEU A N 1
ATOM 895 C CA . LEU A 1 111 ? -4.867 -10.773 -14.273 1 96.56 111 LEU A CA 1
ATOM 896 C C . LEU A 1 111 ? -5.691 -11.336 -15.43 1 96.56 111 LEU A C 1
ATOM 898 O O . LEU A 1 111 ? -5.57 -10.875 -16.562 1 96.56 111 LEU A O 1
ATOM 902 N N . GLU A 1 112 ? -6.48 -12.312 -15.125 1 97.62 112 GLU A N 1
ATOM 903 C CA . GLU A 1 112 ? -7.359 -12.898 -16.141 1 97.62 112 GLU A CA 1
ATOM 904 C C . GLU A 1 112 ? -8.297 -11.852 -16.719 1 97.62 112 GLU A C 1
ATOM 906 O O . GLU A 1 112 ? -8.477 -11.781 -17.938 1 97.62 112 GLU A O 1
ATOM 911 N N . TYR A 1 113 ? -8.883 -11.039 -15.859 1 97.31 113 TYR A N 1
ATOM 912 C CA . TYR A 1 113 ? -9.812 -10.008 -16.312 1 97.31 113 TYR A CA 1
ATOM 913 C C . TYR A 1 113 ? -9.102 -8.969 -17.172 1 97.31 113 TYR A C 1
ATOM 915 O O . TYR A 1 113 ? -9.703 -8.375 -18.078 1 97.31 113 TYR A O 1
ATOM 923 N N . SER A 1 114 ? -7.832 -8.789 -16.922 1 95.56 114 SER A N 1
ATOM 924 C CA . SER A 1 114 ? -7.098 -7.711 -17.578 1 95.56 114 SER A CA 1
ATOM 925 C C . SER A 1 114 ? -6.395 -8.211 -18.844 1 95.56 114 SER A C 1
ATOM 927 O O . SER A 1 114 ? -5.891 -7.414 -19.625 1 95.56 114 SER A O 1
ATOM 929 N N . LYS A 1 115 ? -6.336 -9.492 -19.078 1 94.5 115 LYS A N 1
ATOM 930 C CA . LYS A 1 115 ? -5.395 -10.094 -20.016 1 94.5 115 LYS A CA 1
ATOM 931 C C . LYS A 1 115 ? -5.641 -9.594 -21.438 1 94.5 115 LYS A C 1
ATOM 933 O O . LYS A 1 115 ? -4.719 -9.555 -22.25 1 94.5 115 LYS A O 1
ATOM 938 N N . ARG A 1 116 ? -6.902 -9.156 -21.797 1 94.81 116 ARG A N 1
ATOM 939 C CA . ARG A 1 116 ? -7.191 -8.742 -23.156 1 94.81 116 ARG A CA 1
ATOM 940 C C . ARG A 1 116 ? -7.395 -7.23 -23.234 1 94.81 116 ARG A C 1
ATOM 942 O O . ARG A 1 116 ? -7.746 -6.699 -24.297 1 94.81 116 ARG A O 1
ATOM 949 N N . SER A 1 117 ? -7.215 -6.543 -22.188 1 94.56 117 SER A N 1
ATOM 950 C CA . SER A 1 117 ? -7.254 -5.082 -22.141 1 94.56 117 SER A CA 1
ATOM 951 C C . SER A 1 117 ? -5.855 -4.492 -22.281 1 94.56 117 SER A C 1
ATOM 953 O O . SER A 1 117 ? -4.887 -5.047 -21.75 1 94.56 117 SER A O 1
ATOM 955 N N . PRO A 1 118 ? -5.805 -3.387 -23.031 1 92.44 118 PRO A N 1
ATOM 956 C CA . PRO A 1 118 ? -4.492 -2.738 -23.062 1 92.44 118 PRO A CA 1
ATOM 957 C C . PRO A 1 118 ? -3.918 -2.482 -21.672 1 92.44 118 PRO A C 1
ATOM 959 O O . PRO A 1 118 ? -4.645 -2.066 -20.766 1 92.44 118 PRO A O 1
ATOM 962 N N . LEU A 1 119 ? -2.625 -2.775 -21.547 1 88 119 LEU A N 1
ATOM 963 C CA . LEU A 1 119 ? -1.961 -2.6 -20.25 1 88 119 LEU A CA 1
ATOM 964 C C . LEU A 1 119 ? -2.062 -1.153 -19.781 1 88 119 LEU A C 1
ATOM 966 O O . LEU A 1 119 ? -1.856 -0.225 -20.578 1 88 119 LEU A O 1
ATOM 970 N N . GLY A 1 120 ? -2.354 -0.949 -18.547 1 86.25 120 GLY A N 1
ATOM 971 C CA . GLY A 1 120 ? -2.48 0.393 -18 1 86.25 120 GLY A CA 1
ATOM 972 C C . GLY A 1 120 ? -3.91 0.903 -18 1 86.25 120 GLY A C 1
ATOM 973 O O . GLY A 1 120 ? -4.227 1.869 -17.312 1 86.25 120 GLY A O 1
ATOM 974 N N . GLU A 1 121 ? -4.727 0.286 -18.797 1 90 121 GLU A N 1
ATOM 975 C CA . GLU A 1 121 ? -6.133 0.683 -18.828 1 90 121 GLU A CA 1
ATOM 976 C C . GLU A 1 121 ? -6.93 -0.021 -17.734 1 90 121 GLU A C 1
ATOM 978 O O . GLU A 1 121 ? -6.676 -1.188 -17.438 1 90 121 GLU A O 1
ATOM 983 N N . PRO A 1 122 ? -7.93 0.661 -17.234 1 92.19 122 PRO A N 1
ATOM 984 C CA . PRO A 1 122 ? -8.734 0.047 -16.188 1 92.19 122 PRO A CA 1
ATOM 985 C C . PRO A 1 122 ? -9.641 -1.068 -16.703 1 92.19 122 PRO A C 1
ATOM 987 O O . PRO A 1 122 ? -10.102 -1.011 -17.844 1 92.19 122 PRO A O 1
ATOM 990 N N . ILE A 1 123 ? -9.867 -2.031 -15.914 1 95.75 123 ILE A N 1
ATOM 991 C CA . ILE A 1 123 ? -10.828 -3.098 -16.188 1 95.75 123 ILE A CA 1
ATOM 992 C C . ILE A 1 123 ? -11.945 -3.07 -15.148 1 95.75 123 ILE A C 1
ATOM 994 O O . ILE A 1 123 ? -11.734 -2.617 -14.023 1 95.75 123 ILE A O 1
ATOM 998 N N . THR A 1 124 ? -13.086 -3.574 -15.594 1 95.38 124 THR A N 1
ATOM 999 C CA . THR A 1 124 ? -14.234 -3.541 -14.695 1 95.38 124 THR A CA 1
ATOM 1000 C C . THR A 1 124 ? -14.867 -4.922 -14.57 1 95.38 124 THR A C 1
ATOM 1002 O O . THR A 1 124 ? -14.93 -5.672 -15.555 1 95.38 124 THR A O 1
ATOM 1005 N N . PHE A 1 125 ? -15.336 -5.23 -13.398 1 95.94 125 PHE A N 1
ATOM 1006 C CA . PHE A 1 125 ? -16.062 -6.465 -13.109 1 95.94 125 PHE A CA 1
ATOM 1007 C C . PHE A 1 125 ? -16.891 -6.312 -11.844 1 95.94 125 PHE A C 1
ATOM 1009 O O . PHE A 1 125 ? -16.797 -5.301 -11.148 1 95.94 125 PHE A O 1
ATOM 1016 N N . THR A 1 126 ? -17.703 -7.305 -11.617 1 94.75 126 THR A N 1
ATOM 1017 C CA . THR A 1 126 ? -18.5 -7.266 -10.398 1 94.75 126 THR A CA 1
ATOM 1018 C C . THR A 1 126 ? -17.906 -8.172 -9.328 1 94.75 126 THR A C 1
ATOM 1020 O O . THR A 1 126 ? -17.203 -9.141 -9.641 1 94.75 126 THR A O 1
ATOM 1023 N N . PHE A 1 127 ? -18.25 -7.871 -8.062 1 94.06 127 PHE A N 1
ATOM 1024 C CA . PHE A 1 127 ? -17.859 -8.773 -6.984 1 94.06 127 PHE A CA 1
ATOM 1025 C C . PHE A 1 127 ? -18.516 -10.141 -7.156 1 94.06 127 PHE A C 1
ATOM 1027 O O . PHE A 1 127 ? -17.938 -11.164 -6.805 1 94.06 127 PHE A O 1
ATOM 1034 N N . TYR A 1 128 ? -19.656 -10.078 -7.695 1 94.44 128 TYR A N 1
ATOM 1035 C CA . TYR A 1 128 ? -20.359 -11.32 -7.988 1 94.44 128 TYR A CA 1
ATOM 1036 C C . TYR A 1 128 ? -19.531 -12.203 -8.914 1 94.44 128 TYR A C 1
ATOM 1038 O O . TYR A 1 128 ? -19.281 -13.375 -8.617 1 94.44 128 TYR A O 1
ATOM 1046 N N . ARG A 1 129 ? -19.109 -11.664 -9.977 1 96.12 129 ARG A N 1
ATOM 1047 C CA . ARG A 1 129 ? -18.328 -12.406 -10.953 1 96.12 129 ARG A CA 1
ATOM 1048 C C . ARG A 1 129 ? -17 -12.875 -10.352 1 96.12 129 ARG A C 1
ATOM 1050 O O . ARG A 1 129 ? -16.562 -14 -10.594 1 96.12 129 ARG A O 1
ATOM 1057 N N . LEU A 1 130 ? -16.359 -11.984 -9.633 1 96.88 130 LEU A N 1
ATOM 1058 C CA . LEU A 1 130 ? -15.086 -12.336 -9 1 96.88 130 LEU A CA 1
ATOM 1059 C C . LEU A 1 130 ? -15.25 -13.531 -8.078 1 96.88 130 LEU A C 1
ATOM 1061 O O . LEU A 1 130 ? -14.484 -14.5 -8.164 1 96.88 130 LEU A O 1
ATOM 1065 N N . CYS A 1 131 ? -16.266 -13.5 -7.238 1 96.62 131 CYS A N 1
ATOM 1066 C CA . CYS A 1 131 ? -16.5 -14.602 -6.316 1 96.62 131 CYS A CA 1
ATOM 1067 C C . CYS A 1 131 ? -16.844 -15.883 -7.07 1 96.62 131 CYS A C 1
ATOM 1069 O O . CYS A 1 131 ? -16.359 -16.953 -6.723 1 96.62 131 CYS A O 1
ATOM 1071 N N . GLN A 1 132 ? -17.594 -15.742 -8.07 1 97 132 GLN A N 1
ATOM 1072 C CA . GLN A 1 132 ? -17.953 -16.891 -8.883 1 97 132 GLN A CA 1
ATOM 1073 C C . GLN A 1 132 ? -16.703 -17.531 -9.508 1 97 132 GLN A C 1
ATOM 1075 O O . GLN A 1 132 ? -16.531 -18.75 -9.445 1 97 132 GLN A O 1
ATOM 1080 N N . ASP A 1 133 ? -15.922 -16.734 -10.086 1 97.75 133 ASP A N 1
ATOM 1081 C CA . ASP A 1 133 ? -14.742 -17.234 -10.789 1 97.75 133 ASP A CA 1
ATOM 1082 C C . ASP A 1 133 ? -13.719 -17.797 -9.812 1 97.75 133 ASP A C 1
ATOM 1084 O O . ASP A 1 133 ? -12.93 -18.672 -10.172 1 97.75 133 ASP A O 1
ATOM 1088 N N . LEU A 1 134 ? -13.734 -17.344 -8.586 1 97.94 134 LEU A N 1
ATOM 1089 C CA . LEU A 1 134 ? -12.828 -17.844 -7.559 1 97.94 134 LEU A CA 1
ATOM 1090 C C . LEU A 1 134 ? -13.375 -19.109 -6.91 1 97.94 134 LEU A C 1
ATOM 1092 O O . LEU A 1 134 ? -12.648 -19.812 -6.199 1 97.94 134 LEU A O 1
ATOM 1096 N N . GLY A 1 135 ? -14.664 -19.375 -7.133 1 97.25 135 GLY A N 1
ATOM 1097 C CA . GLY A 1 135 ? -15.312 -20.5 -6.469 1 97.25 135 GLY A CA 1
ATOM 1098 C C . GLY A 1 135 ? -15.703 -20.203 -5.035 1 97.25 135 GLY A C 1
ATOM 1099 O O . GLY A 1 135 ? -15.742 -21.094 -4.195 1 97.25 135 GLY A O 1
ATOM 1100 N N . TRP A 1 136 ? -15.836 -18.906 -4.758 1 97.31 136 TRP A N 1
ATOM 1101 C CA . TRP A 1 136 ? -16.25 -18.469 -3.424 1 97.31 136 TRP A CA 1
ATOM 1102 C C . TRP A 1 136 ? -17.781 -18.406 -3.322 1 97.31 136 TRP A C 1
ATOM 1104 O O . TRP A 1 136 ? -18.469 -18.344 -4.34 1 97.31 136 TRP A O 1
ATOM 1114 N N . SER A 1 137 ? -18.281 -18.484 -2.084 1 96.62 137 SER A N 1
ATOM 1115 C CA . SER A 1 137 ? -19.719 -18.312 -1.863 1 96.62 137 SER A CA 1
ATOM 1116 C C . SER A 1 137 ? -20.156 -16.891 -2.229 1 96.62 137 SER A C 1
ATOM 1118 O O . SER A 1 137 ? -19.359 -15.953 -2.17 1 96.62 137 SER A O 1
ATOM 1120 N N . ILE A 1 138 ? -21.438 -16.828 -2.633 1 94.75 138 ILE A N 1
ATOM 1121 C CA . ILE A 1 138 ? -21.984 -15.539 -3.029 1 94.75 138 ILE A CA 1
ATOM 1122 C C . ILE A 1 138 ? -22.734 -14.922 -1.855 1 94.75 138 ILE A C 1
ATOM 1124 O O . ILE A 1 138 ? -23.938 -15.172 -1.674 1 94.75 138 ILE A O 1
ATOM 1128 N N . ASN A 1 139 ? -22.094 -14.086 -1.09 1 93.69 139 ASN A N 1
ATOM 1129 C CA . ASN A 1 139 ? -22.703 -13.375 0.036 1 93.69 139 ASN A CA 1
ATOM 1130 C C . ASN A 1 139 ? -21.859 -12.164 0.446 1 93.69 139 ASN A C 1
ATOM 1132 O O . ASN A 1 139 ? -20.781 -11.945 -0.094 1 93.69 139 ASN A O 1
ATOM 1136 N N 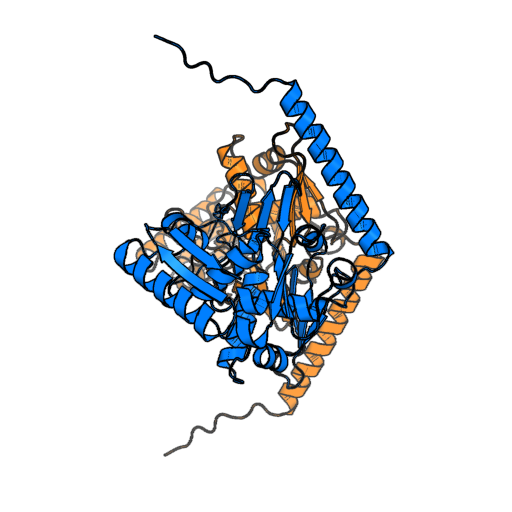. LYS A 1 140 ? -22.344 -11.453 1.355 1 91.19 140 LYS A N 1
ATOM 1137 C CA . LYS A 1 140 ? -21.719 -10.188 1.754 1 91.19 140 LYS A CA 1
ATOM 1138 C C . LYS A 1 140 ? -20.344 -10.422 2.363 1 91.19 140 LYS A C 1
ATOM 1140 O O . LYS A 1 140 ? -19.422 -9.625 2.166 1 91.19 140 LYS A O 1
ATOM 1145 N N . ALA A 1 141 ? -20.188 -11.461 3.072 1 94.69 141 ALA A N 1
ATOM 1146 C CA . ALA A 1 141 ? -18.922 -11.766 3.734 1 94.69 141 ALA A CA 1
ATOM 1147 C C . ALA A 1 141 ? -17.812 -11.969 2.715 1 94.69 141 ALA A C 1
ATOM 1149 O O . ALA A 1 141 ? -16.688 -11.469 2.895 1 94.69 141 ALA A O 1
ATOM 1150 N N . TYR A 1 142 ? -18.109 -12.711 1.669 1 95.06 142 TYR A N 1
ATOM 1151 C CA . TYR A 1 142 ? -17.094 -12.992 0.66 1 95.06 142 TYR A CA 1
ATOM 1152 C C . TYR A 1 142 ? -16.859 -11.781 -0.236 1 95.06 142 TYR A C 1
ATOM 1154 O O . TYR A 1 142 ? -15.758 -11.578 -0.746 1 95.06 142 TYR A O 1
ATOM 1162 N N . TYR A 1 143 ? -17.891 -10.945 -0.425 1 92.81 143 TYR A N 1
ATOM 1163 C CA . TYR A 1 143 ? -17.672 -9.68 -1.114 1 92.81 143 TYR A CA 1
ATOM 1164 C C . TYR A 1 143 ? -16.703 -8.797 -0.334 1 92.81 143 TYR A C 1
ATOM 1166 O O . TYR A 1 143 ? -15.797 -8.188 -0.915 1 92.81 143 TYR A O 1
ATOM 1174 N N . THR A 1 144 ? -16.906 -8.75 0.929 1 93.25 144 THR A N 1
ATOM 1175 C CA . THR A 1 144 ? -16.016 -7.988 1.797 1 93.25 144 THR A CA 1
ATOM 1176 C C . THR A 1 144 ? -14.594 -8.547 1.744 1 93.25 144 THR A C 1
ATOM 1178 O O . THR A 1 144 ? -13.625 -7.793 1.682 1 93.25 144 THR A O 1
ATOM 1181 N N . LYS A 1 145 ? -14.539 -9.875 1.766 1 96.12 145 LYS A N 1
ATOM 1182 C CA . LYS A 1 145 ? -13.242 -10.531 1.673 1 96.12 145 LYS A CA 1
ATOM 1183 C C . LYS A 1 145 ? -12.531 -10.172 0.371 1 96.12 145 LYS A C 1
ATOM 1185 O O . LYS A 1 145 ? -11.336 -9.891 0.368 1 96.12 145 LYS A O 1
ATOM 1190 N N . ALA A 1 146 ? -13.25 -10.211 -0.681 1 95.94 146 ALA A N 1
ATOM 1191 C CA . ALA A 1 146 ? -12.703 -9.859 -1.987 1 95.94 146 ALA A CA 1
ATOM 1192 C C . ALA A 1 146 ? -12.211 -8.414 -2.008 1 95.94 146 ALA A C 1
ATOM 1194 O O . ALA A 1 146 ? -11.117 -8.133 -2.512 1 95.94 146 ALA A O 1
ATOM 1195 N N . GLU A 1 147 ? -13 -7.551 -1.508 1 94.19 147 GLU A N 1
ATOM 1196 C CA . GLU A 1 147 ? -12.625 -6.145 -1.44 1 94.19 147 GLU A CA 1
ATOM 1197 C C . GLU A 1 147 ? -11.375 -5.945 -0.586 1 94.19 147 GLU A C 1
ATOM 1199 O O . GLU A 1 147 ? -10.508 -5.137 -0.923 1 94.19 147 GLU A O 1
ATOM 1204 N N . GLU A 1 148 ? -11.305 -6.641 0.49 1 95.69 148 GLU A N 1
ATOM 1205 C CA . GLU A 1 148 ? -10.141 -6.578 1.359 1 95.69 148 GLU A CA 1
ATOM 1206 C C . GLU A 1 148 ? -8.883 -7.051 0.63 1 95.69 148 GLU A C 1
ATOM 1208 O O . GLU A 1 148 ? -7.812 -6.457 0.775 1 95.69 148 GLU A O 1
ATOM 1213 N N . CYS A 1 149 ? -9.023 -8.086 -0.12 1 97.19 149 CYS A N 1
ATOM 1214 C CA . CYS A 1 149 ? -7.895 -8.57 -0.907 1 97.19 149 CYS A CA 1
ATOM 1215 C C . CYS A 1 149 ? -7.434 -7.523 -1.909 1 97.19 149 CYS A C 1
ATOM 1217 O O . CYS A 1 149 ? -6.238 -7.246 -2.016 1 97.19 149 CYS A O 1
ATOM 1219 N N . LEU A 1 150 ? -8.406 -6.945 -2.586 1 96.12 150 LEU A N 1
ATOM 1220 C CA . LEU A 1 150 ? -8.086 -5.934 -3.586 1 96.12 150 LEU A CA 1
ATOM 1221 C C . LEU A 1 150 ? -7.402 -4.73 -2.941 1 96.12 150 LEU A C 1
ATOM 1223 O O . LEU A 1 150 ? -6.449 -4.184 -3.498 1 96.12 150 LEU A O 1
ATOM 1227 N N . SER A 1 151 ? -7.848 -4.371 -1.797 1 94.81 151 SER A N 1
ATOM 1228 C CA . SER A 1 151 ? -7.254 -3.246 -1.085 1 94.81 151 SER A CA 1
ATOM 1229 C C . SER A 1 151 ? -5.828 -3.561 -0.646 1 94.81 151 SER A C 1
ATOM 1231 O O . SER A 1 151 ? -4.949 -2.697 -0.705 1 94.81 151 SER A O 1
ATOM 1233 N N . ARG A 1 152 ? -5.547 -4.789 -0.209 1 96.25 152 ARG A N 1
ATOM 1234 C CA . ARG A 1 152 ? -4.195 -5.184 0.178 1 96.25 152 ARG A CA 1
ATOM 1235 C C . ARG A 1 152 ? -3.266 -5.207 -1.029 1 96.25 152 ARG A C 1
ATOM 1237 O O . ARG A 1 152 ? -2.107 -4.797 -0.935 1 96.25 152 ARG A O 1
ATOM 1244 N N . LEU A 1 153 ? -3.793 -5.727 -2.096 1 96.62 153 LEU A N 1
ATOM 1245 C CA . LEU A 1 153 ? -2.998 -5.805 -3.316 1 96.62 153 LEU A CA 1
ATOM 1246 C C . LEU A 1 153 ? -2.639 -4.41 -3.822 1 96.62 153 LEU A C 1
ATOM 1248 O O . LEU A 1 153 ? -1.574 -4.219 -4.414 1 96.62 153 LEU A O 1
ATOM 1252 N N . GLN A 1 154 ? -3.504 -3.475 -3.609 1 94.44 154 GLN A N 1
ATOM 1253 C CA . GLN A 1 154 ? -3.201 -2.086 -3.943 1 94.44 154 GLN A CA 1
ATOM 1254 C C . GLN A 1 154 ? -2.201 -1.489 -2.959 1 94.44 154 GLN A C 1
ATOM 1256 O O . GLN A 1 154 ? -1.263 -0.797 -3.361 1 94.44 154 GLN A O 1
ATOM 1261 N N . ALA A 1 155 ? -2.498 -1.709 -1.703 1 94.38 155 ALA A N 1
ATOM 1262 C CA . ALA A 1 155 ? -1.65 -1.171 -0.643 1 94.38 155 ALA A CA 1
ATOM 1263 C C . ALA A 1 155 ? -0.363 -1.979 -0.506 1 94.38 155 ALA A C 1
ATOM 1265 O O . ALA A 1 155 ? -0.084 -2.539 0.557 1 94.38 155 ALA A O 1
ATOM 1266 N N . SER A 1 156 ? 0.352 -2.029 -1.524 1 94.31 156 SER A N 1
ATOM 1267 C CA . SER A 1 156 ? 1.595 -2.791 -1.595 1 94.31 156 SER A CA 1
ATOM 1268 C C . SER A 1 156 ? 2.674 -2.02 -2.348 1 94.31 156 SER A C 1
ATOM 1270 O O . SER A 1 156 ? 2.365 -1.19 -3.207 1 94.31 156 SER A O 1
ATOM 1272 N N . ALA A 1 157 ? 3.844 -2.133 -1.929 1 93 157 ALA A N 1
ATOM 1273 C CA . ALA A 1 157 ? 5.031 -1.626 -2.613 1 93 157 ALA A CA 1
ATOM 1274 C C . ALA A 1 157 ? 6.137 -2.678 -2.646 1 93 157 ALA A C 1
ATOM 1276 O O . ALA A 1 157 ? 6.633 -3.1 -1.598 1 93 157 ALA A O 1
ATOM 1277 N N . MET A 1 158 ? 6.453 -3.047 -3.818 1 92.5 158 MET A N 1
ATOM 1278 C CA . MET A 1 158 ? 7.441 -4.113 -3.967 1 92.5 158 MET A CA 1
ATOM 1279 C C . MET A 1 158 ? 8.586 -3.668 -4.867 1 92.5 158 MET A C 1
ATOM 1281 O O . MET A 1 158 ? 8.367 -2.984 -5.867 1 92.5 158 MET A O 1
ATOM 1285 N N . ALA A 1 159 ? 9.766 -4.012 -4.445 1 89.31 159 ALA A N 1
ATOM 1286 C CA . ALA A 1 159 ? 10.945 -3.865 -5.285 1 89.31 159 ALA A CA 1
ATOM 1287 C C . ALA A 1 159 ? 11.484 -5.227 -5.727 1 89.31 159 ALA A C 1
ATOM 1289 O O . ALA A 1 159 ? 11.469 -6.184 -4.949 1 89.31 159 ALA A O 1
ATOM 1290 N N . PHE A 1 160 ? 11.828 -5.281 -6.961 1 90 160 PHE A N 1
ATOM 1291 C CA . PHE A 1 160 ? 12.32 -6.512 -7.574 1 90 160 PHE A CA 1
ATOM 1292 C C . PHE A 1 160 ? 13.641 -6.277 -8.289 1 90 160 PHE A C 1
ATOM 1294 O O . PHE A 1 160 ? 13.797 -5.289 -9.008 1 90 160 PHE A O 1
ATOM 1301 N N . SER A 1 161 ? 14.617 -7.09 -7.957 1 88.69 161 SER A N 1
ATOM 1302 C CA . SER A 1 161 ? 15.883 -7.016 -8.68 1 88.69 161 SER A CA 1
ATOM 1303 C C . SER A 1 161 ? 16.391 -8.406 -9.055 1 88.69 161 SER A C 1
ATOM 1305 O O . SER A 1 161 ? 16.297 -9.344 -8.258 1 88.69 161 SER A O 1
ATOM 1307 N N . SER A 1 162 ? 16.766 -8.539 -10.273 1 88.38 162 SER A N 1
ATOM 1308 C CA . SER A 1 162 ? 17.375 -9.758 -10.781 1 88.38 162 SER A CA 1
ATOM 1309 C C . SER A 1 162 ? 18.281 -9.477 -11.969 1 88.38 162 SER A C 1
ATOM 1311 O O . SER A 1 162 ? 18.25 -8.383 -12.539 1 88.38 162 SER A O 1
ATOM 1313 N N . ALA A 1 163 ? 19.109 -10.43 -12.312 1 82.25 163 ALA A N 1
ATOM 1314 C CA . ALA A 1 163 ? 19.969 -10.281 -13.477 1 82.25 163 ALA A CA 1
ATOM 1315 C C . ALA A 1 163 ? 19.141 -10.188 -14.758 1 82.25 163 ALA A C 1
ATOM 1317 O O . ALA A 1 163 ? 19.531 -9.484 -15.703 1 82.25 163 ALA A O 1
ATOM 1318 N N . ARG A 1 164 ? 18.062 -10.805 -14.797 1 79.94 164 ARG A N 1
ATOM 1319 C CA . ARG A 1 164 ? 17.219 -10.875 -15.977 1 79.94 164 ARG A CA 1
ATOM 1320 C C . ARG A 1 164 ? 16.484 -9.555 -16.219 1 79.94 164 ARG A C 1
ATOM 1322 O O . ARG A 1 164 ? 16.469 -9.047 -17.344 1 79.94 164 ARG A O 1
ATOM 1329 N N . ILE A 1 165 ? 15.875 -9.008 -15.164 1 78.19 165 ILE A N 1
ATOM 1330 C CA . ILE A 1 165 ? 14.953 -7.887 -15.297 1 78.19 165 ILE A CA 1
ATOM 1331 C C . ILE A 1 165 ? 15.664 -6.59 -14.914 1 78.19 165 ILE A C 1
ATOM 1333 O O . ILE A 1 165 ? 15.289 -5.512 -15.367 1 78.19 165 ILE A O 1
ATOM 1337 N N . GLY A 1 166 ? 16.688 -6.695 -14.227 1 79.69 166 GLY A N 1
ATOM 1338 C CA . GLY A 1 166 ? 17.25 -5.516 -13.586 1 79.69 166 GLY A CA 1
ATOM 1339 C C . GLY A 1 166 ? 16.516 -5.121 -12.32 1 79.69 166 GLY A C 1
ATOM 1340 O O . GLY A 1 166 ? 16.25 -5.969 -11.461 1 79.69 166 GLY A O 1
ATOM 1341 N N . ARG A 1 167 ? 16.297 -3.846 -12.227 1 79.88 167 ARG A N 1
ATOM 1342 C CA . ARG A 1 167 ? 15.656 -3.383 -10.992 1 79.88 167 ARG A CA 1
ATOM 1343 C C . ARG A 1 167 ? 14.297 -2.752 -11.281 1 79.88 167 ARG A C 1
ATOM 1345 O O . ARG A 1 167 ? 14.18 -1.9 -12.164 1 79.88 167 ARG A O 1
ATOM 1352 N N . LEU A 1 168 ? 13.32 -3.373 -10.742 1 73.5 168 LEU A N 1
ATOM 1353 C CA . LEU A 1 168 ? 11.977 -2.809 -10.719 1 73.5 168 LEU A CA 1
ATOM 1354 C C . LEU A 1 168 ? 11.648 -2.242 -9.344 1 73.5 168 LEU A C 1
ATOM 1356 O O . LEU A 1 168 ? 11.586 -2.986 -8.359 1 73.5 168 LEU A O 1
ATOM 1360 N N . GLU A 1 169 ? 11.508 -0.909 -9.281 1 75.44 169 GLU A N 1
ATOM 1361 C CA . GLU A 1 169 ? 11.297 -0.339 -7.957 1 75.44 169 GLU A CA 1
ATOM 1362 C C . GLU A 1 169 ? 9.836 0.042 -7.742 1 75.44 169 GLU A C 1
ATOM 1364 O O . GLU A 1 169 ? 9.18 0.535 -8.656 1 75.44 169 GLU A O 1
ATOM 1369 N N . SER A 1 170 ? 9.477 -0.367 -6.531 1 77.56 170 SER A N 1
ATOM 1370 C CA . SER A 1 170 ? 8.266 0.1 -5.855 1 77.56 170 SER A CA 1
ATOM 1371 C C . SER A 1 170 ? 7.031 -0.12 -6.719 1 77.56 170 SER A C 1
ATOM 1373 O O . SER A 1 170 ? 6.254 0.81 -6.949 1 77.56 170 SER A O 1
ATOM 1375 N N . LEU A 1 171 ? 6.77 -1.29 -7.121 1 81.12 171 LEU A N 1
ATOM 1376 C CA . LEU A 1 171 ? 5.566 -1.666 -7.863 1 81.12 171 LEU A CA 1
ATOM 1377 C C . LEU A 1 171 ? 4.484 -2.18 -6.918 1 81.12 171 LEU A C 1
ATOM 1379 O O . LEU A 1 171 ? 4.777 -2.926 -5.98 1 81.12 171 LEU A O 1
ATOM 1383 N N . SER A 1 172 ? 3.273 -1.599 -7.125 1 88.56 172 SER A N 1
ATOM 1384 C CA . SER A 1 172 ? 2.125 -2.223 -6.473 1 88.56 172 SER A CA 1
ATOM 1385 C C . SER A 1 172 ? 1.57 -3.369 -7.312 1 88.56 172 SER A C 1
ATOM 1387 O O . SER A 1 172 ? 1.715 -3.375 -8.539 1 88.56 172 SER A O 1
ATOM 1389 N N . LEU A 1 173 ? 1.033 -4.414 -6.711 1 92.06 173 LEU A N 1
ATOM 1390 C CA . LEU A 1 173 ? 0.427 -5.504 -7.465 1 92.06 173 LEU A CA 1
ATOM 1391 C C . LEU A 1 173 ? -0.817 -5.031 -8.203 1 92.06 173 LEU A C 1
ATOM 1393 O O . LEU A 1 173 ? -1.123 -5.523 -9.297 1 92.06 173 LEU A O 1
ATOM 1397 N N . ILE A 1 174 ? -1.51 -4.113 -7.551 1 92.38 174 ILE A N 1
ATOM 1398 C CA . ILE A 1 174 ? -2.605 -3.379 -8.172 1 92.38 174 ILE A CA 1
ATOM 1399 C C . ILE A 1 174 ? -2.363 -1.878 -8.039 1 92.38 174 ILE A C 1
ATOM 1401 O O . ILE A 1 174 ? -2.102 -1.384 -6.938 1 92.38 174 ILE A O 1
ATOM 1405 N N . HIS A 1 175 ? -2.418 -1.275 -9.172 1 88.44 175 HIS A N 1
ATOM 1406 C CA . HIS A 1 175 ? -2.152 0.158 -9.18 1 88.44 175 HIS A CA 1
ATOM 1407 C C . HIS A 1 175 ? -3.268 0.932 -8.484 1 88.44 175 HIS A C 1
ATOM 1409 O O . HIS A 1 175 ? -3 1.825 -7.68 1 88.44 175 HIS A O 1
ATOM 1415 N N . ARG A 1 176 ? -4.438 0.607 -8.852 1 86.69 176 ARG A N 1
ATOM 1416 C CA . ARG A 1 176 ? -5.602 1.279 -8.289 1 86.69 176 ARG A CA 1
ATOM 1417 C C . ARG A 1 176 ? -6.82 0.361 -8.297 1 86.69 176 ARG A C 1
ATOM 1419 O O . ARG A 1 176 ? -7 -0.438 -9.219 1 86.69 176 ARG A O 1
ATOM 1426 N N . PHE A 1 177 ? -7.586 0.502 -7.234 1 88.56 177 PHE A N 1
ATOM 1427 C CA . PHE A 1 177 ? -8.844 -0.219 -7.059 1 88.56 177 PHE A CA 1
ATOM 1428 C C . PHE A 1 177 ? -9.945 0.721 -6.586 1 88.56 177 PHE A C 1
ATOM 1430 O O . PHE A 1 177 ? -9.734 1.534 -5.688 1 88.56 177 PHE A O 1
ATOM 1437 N N . ARG A 1 178 ? -11.094 0.673 -7.375 1 85.19 178 ARG A N 1
ATOM 1438 C CA . ARG A 1 178 ? -12.242 1.485 -6.984 1 85.19 178 ARG A CA 1
ATOM 1439 C C . ARG A 1 178 ? -13.547 0.699 -7.117 1 85.19 178 ARG A C 1
ATOM 1441 O O . ARG A 1 178 ? -13.672 -0.152 -8 1 85.19 178 ARG A O 1
ATOM 1448 N N . VAL A 1 179 ? -14.406 0.966 -6.246 1 86.44 179 VAL A N 1
ATOM 1449 C CA . VAL A 1 179 ? -15.758 0.425 -6.359 1 86.44 179 VAL A CA 1
ATOM 1450 C C . VAL A 1 179 ? -16.703 1.502 -6.891 1 86.44 179 VAL A C 1
ATOM 1452 O O . VAL A 1 179 ? -16.891 2.543 -6.254 1 86.44 179 VAL A O 1
ATOM 1455 N N . LEU A 1 180 ? -17.188 1.209 -7.988 1 81.81 180 LEU A N 1
ATOM 1456 C CA . LEU A 1 180 ? -18.125 2.137 -8.609 1 81.81 180 LEU A CA 1
ATOM 1457 C C . LEU A 1 180 ? -19.547 1.827 -8.188 1 81.81 180 LEU A C 1
ATOM 1459 O O . LEU A 1 180 ? -19.938 0.66 -8.086 1 81.81 180 LEU A O 1
ATOM 1463 N N . ASP A 1 181 ? -20.359 2.854 -7.906 1 77.19 181 ASP A N 1
ATOM 1464 C CA . ASP A 1 181 ? -21.766 2.74 -7.543 1 77.19 181 ASP A CA 1
ATOM 1465 C C . ASP A 1 181 ? -21.953 1.829 -6.332 1 77.19 181 ASP A C 1
ATOM 1467 O O . ASP A 1 181 ? -22.781 0.916 -6.355 1 77.19 181 ASP A O 1
ATOM 1471 N N . ARG A 1 182 ? -21.156 2.08 -5.398 1 77.06 182 ARG A N 1
ATOM 1472 C CA . ARG A 1 182 ? -21.219 1.268 -4.188 1 77.06 182 ARG A CA 1
ATOM 1473 C C . ARG A 1 182 ? -22.609 1.276 -3.58 1 77.06 182 ARG A C 1
ATOM 1475 O O . ARG A 1 182 ? -23.234 2.332 -3.461 1 77.06 182 ARG A O 1
ATOM 1482 N N . GLY A 1 183 ? -23.094 0.073 -3.15 1 69.75 183 GLY A N 1
ATOM 1483 C CA . GLY A 1 183 ? -24.391 -0.031 -2.504 1 69.75 183 GLY A CA 1
ATOM 1484 C C . GLY A 1 183 ? -25.531 -0.298 -3.479 1 69.75 183 GLY A C 1
ATOM 1485 O O . GLY A 1 183 ? -26.656 -0.6 -3.066 1 69.75 183 GLY A O 1
ATOM 1486 N N . LYS A 1 184 ? -25.188 -0.122 -4.738 1 73.19 184 LYS A N 1
ATOM 1487 C CA . LYS A 1 184 ? -26.188 -0.409 -5.758 1 73.19 184 LYS A CA 1
ATOM 1488 C C . LYS A 1 184 ? -26.047 -1.835 -6.281 1 73.19 184 LYS A C 1
ATOM 1490 O O . LYS A 1 184 ? -25.016 -2.479 -6.078 1 73.19 184 LYS A O 1
ATOM 1495 N N . LYS A 1 185 ? -27.078 -2.256 -6.836 1 72.94 185 LYS A N 1
ATOM 1496 C CA . LYS A 1 185 ? -27.062 -3.568 -7.473 1 72.94 185 LYS A CA 1
ATOM 1497 C C . LYS A 1 185 ? -26.062 -3.607 -8.625 1 72.94 185 LYS A C 1
ATOM 1499 O O . LYS A 1 185 ? -25.531 -4.672 -8.953 1 72.94 185 LYS A O 1
ATOM 1504 N N . THR A 1 186 ? -25.797 -2.465 -9.117 1 77 186 THR A N 1
ATOM 1505 C CA . THR A 1 186 ? -24.922 -2.354 -10.281 1 77 186 THR A CA 1
ATOM 1506 C C . THR A 1 186 ? -23.484 -2.059 -9.852 1 77 186 THR A C 1
ATOM 1508 O O . THR A 1 186 ? -22.672 -1.587 -10.648 1 77 186 THR A O 1
ATOM 1511 N N . SER A 1 187 ? -23.219 -2.299 -8.656 1 82.88 187 SER A N 1
ATOM 1512 C CA . SER A 1 187 ? -21.891 -1.995 -8.148 1 82.88 187 SER A CA 1
ATOM 1513 C C . SER A 1 187 ? -20.812 -2.734 -8.945 1 82.88 187 SER A C 1
ATOM 1515 O O . SER A 1 187 ? -20.969 -3.922 -9.242 1 82.88 187 SER A O 1
ATOM 1517 N N . LEU A 1 188 ? -19.828 -1.969 -9.453 1 90 188 LEU A N 1
ATOM 1518 C CA . LEU A 1 188 ? -18.719 -2.51 -10.234 1 90 188 LEU A CA 1
ATOM 1519 C C . LEU A 1 188 ? -17.391 -2.203 -9.57 1 90 188 LEU A C 1
ATOM 1521 O O . LEU A 1 188 ? -17.234 -1.166 -8.914 1 90 188 LEU A O 1
ATOM 1525 N N . CYS A 1 189 ? -16.531 -3.15 -9.75 1 92.12 189 CYS A N 1
ATOM 1526 C CA . CYS A 1 189 ? -15.133 -2.951 -9.359 1 92.12 189 CYS A CA 1
ATOM 1527 C C . CYS A 1 189 ? -14.289 -2.527 -10.555 1 92.12 189 CYS A C 1
ATOM 1529 O O . CYS A 1 189 ? -14.422 -3.082 -11.648 1 92.12 189 CYS A O 1
ATOM 1531 N N . GLN A 1 190 ? -13.555 -1.501 -10.336 1 93.62 190 GLN A N 1
ATOM 1532 C CA . GLN A 1 190 ? -12.594 -1.074 -11.344 1 93.62 190 GLN A CA 1
ATOM 1533 C C . GLN A 1 190 ? -11.164 -1.21 -10.828 1 93.62 190 GLN A C 1
ATOM 1535 O O . GLN A 1 190 ? -10.844 -0.744 -9.734 1 93.62 190 GLN A O 1
ATOM 1540 N N . VAL A 1 191 ? -10.352 -1.896 -11.609 1 94.69 191 VAL A N 1
ATOM 1541 C CA . VAL A 1 191 ? -8.977 -2.154 -11.211 1 94.69 191 VAL A CA 1
ATOM 1542 C C . VAL A 1 191 ? -8.031 -1.742 -12.336 1 94.69 191 VAL A C 1
ATOM 1544 O O . VAL A 1 191 ? -8.352 -1.898 -13.516 1 94.69 191 VAL A O 1
ATOM 1547 N N . GLU A 1 192 ? -6.938 -1.095 -11.945 1 91.5 192 GLU A N 1
ATOM 1548 C CA . GLU A 1 192 ? -5.852 -0.778 -12.867 1 91.5 192 GLU A CA 1
ATOM 1549 C C . GLU A 1 192 ? -4.562 -1.495 -12.461 1 91.5 192 GLU A C 1
ATOM 1551 O O . GLU A 1 192 ? -4.219 -1.546 -11.281 1 91.5 192 GLU A O 1
ATOM 1556 N N . ILE A 1 193 ? -3.926 -2.117 -13.445 1 91.06 193 ILE A N 1
ATOM 1557 C CA . ILE A 1 193 ? -2.639 -2.768 -13.234 1 91.06 193 ILE A CA 1
ATOM 1558 C C . ILE A 1 193 ? -1.539 -1.988 -13.945 1 91.06 193 ILE A C 1
ATOM 1560 O O . ILE A 1 193 ? -1.731 -1.527 -15.078 1 91.06 193 ILE A O 1
ATOM 1564 N N . ASP A 1 194 ? -0.435 -1.821 -13.25 1 85.31 194 ASP A N 1
ATOM 1565 C CA . ASP A 1 194 ? 0.682 -1.093 -13.844 1 85.31 194 ASP A CA 1
ATOM 1566 C C . ASP A 1 194 ? 1.265 -1.855 -15.031 1 85.31 194 ASP A C 1
ATOM 1568 O O . ASP A 1 194 ? 1.404 -3.08 -14.984 1 85.31 194 ASP A O 1
ATOM 1572 N N . GLU A 1 195 ? 1.665 -1.145 -15.992 1 84.94 195 GLU A N 1
ATOM 1573 C CA . GLU A 1 195 ? 2.205 -1.748 -17.203 1 84.94 195 GLU A CA 1
ATOM 1574 C C . GLU A 1 195 ? 3.537 -2.441 -16.938 1 84.94 195 GLU A C 1
ATOM 1576 O O . GLU A 1 195 ? 3.898 -3.396 -17.625 1 84.94 195 GLU A O 1
ATOM 1581 N N . GLU A 1 196 ? 4.184 -2.025 -15.945 1 83.25 196 GLU A N 1
ATOM 1582 C CA . GLU A 1 196 ? 5.508 -2.551 -15.641 1 83.25 196 GLU A CA 1
ATOM 1583 C C . GLU A 1 196 ? 5.441 -4.023 -15.242 1 83.25 196 GLU A C 1
ATOM 1585 O O . GLU A 1 196 ? 6.449 -4.734 -15.305 1 83.25 196 GLU A O 1
ATOM 1590 N N . ILE A 1 197 ? 4.254 -4.445 -14.945 1 84 197 ILE A N 1
ATOM 1591 C CA . ILE A 1 197 ? 4.094 -5.824 -14.5 1 84 197 ILE A CA 1
ATOM 1592 C C . ILE A 1 197 ? 4.453 -6.777 -15.641 1 84 197 ILE A C 1
ATOM 1594 O O . ILE A 1 197 ? 4.773 -7.945 -15.406 1 84 197 ILE A O 1
ATOM 1598 N N . VAL A 1 198 ? 4.438 -6.285 -16.859 1 84.38 198 VAL A N 1
ATOM 1599 C CA . VAL A 1 198 ? 4.645 -7.086 -18.062 1 84.38 198 VAL A CA 1
ATOM 1600 C C . VAL A 1 198 ? 6.043 -7.703 -18.031 1 84.38 198 VAL A C 1
ATOM 1602 O O . VAL A 1 198 ? 6.25 -8.805 -18.547 1 84.38 198 VAL A O 1
ATOM 1605 N N . VAL A 1 199 ? 6.934 -7.074 -17.406 1 84.19 199 VAL A N 1
ATOM 1606 C CA . VAL A 1 199 ? 8.328 -7.512 -17.406 1 84.19 199 VAL A CA 1
ATOM 1607 C C . VAL A 1 199 ? 8.445 -8.852 -16.672 1 84.19 199 VAL A C 1
ATOM 1609 O O . VAL A 1 199 ? 9.32 -9.656 -16.984 1 84.19 199 VAL A O 1
ATOM 1612 N N . LEU A 1 200 ? 7.543 -9.055 -15.781 1 87.69 200 LEU A N 1
ATOM 1613 C CA . LEU A 1 200 ? 7.559 -10.312 -15.031 1 87.69 200 LEU A CA 1
ATOM 1614 C C . LEU A 1 200 ? 7.18 -11.484 -15.922 1 87.69 200 LEU A C 1
ATOM 1616 O O . LEU A 1 200 ? 7.547 -12.625 -15.641 1 87.69 200 LEU A O 1
ATOM 1620 N N . PHE A 1 201 ? 6.504 -11.188 -16.984 1 88.62 201 PHE A N 1
ATOM 1621 C CA . PHE A 1 201 ? 5.984 -12.219 -17.859 1 88.62 201 PHE A CA 1
ATOM 1622 C C . PHE A 1 201 ? 6.863 -12.367 -19.109 1 88.62 201 PHE A C 1
ATOM 1624 O O . PHE A 1 201 ? 6.801 -13.383 -19.797 1 88.62 201 PHE A O 1
ATOM 1631 N N . ALA A 1 202 ? 7.594 -11.352 -19.375 1 80.81 202 ALA A N 1
ATOM 1632 C CA . ALA A 1 202 ? 8.352 -11.281 -20.609 1 80.81 202 ALA A CA 1
ATOM 1633 C C . ALA A 1 202 ? 9.328 -12.453 -20.719 1 80.81 202 ALA A C 1
ATOM 1635 O O . ALA A 1 202 ? 9.945 -12.852 -19.734 1 80.81 202 ALA A O 1
ATOM 1636 N N . GLY A 1 203 ? 9.438 -12.992 -21.969 1 81.81 203 GLY A N 1
ATOM 1637 C CA . GLY A 1 203 ? 10.367 -14.078 -22.234 1 81.81 203 GLY A CA 1
ATOM 1638 C C . GLY A 1 203 ? 9.883 -15.422 -21.719 1 81.81 203 GLY A C 1
ATOM 1639 O O . GLY A 1 203 ? 10.68 -16.25 -21.281 1 81.81 203 GLY A O 1
ATOM 1640 N N . ASP A 1 204 ? 8.648 -15.578 -21.547 1 85.25 204 ASP A N 1
ATOM 1641 C CA . ASP A 1 204 ? 8.016 -16.828 -21.109 1 85.25 204 ASP A CA 1
ATOM 1642 C C . ASP A 1 204 ? 8.406 -17.172 -19.672 1 85.25 204 ASP A C 1
ATOM 1644 O O . ASP A 1 204 ? 8.695 -18.328 -19.359 1 85.25 204 ASP A O 1
ATOM 1648 N N . HIS A 1 205 ? 8.469 -16.203 -18.938 1 90.88 205 HIS A N 1
ATOM 1649 C CA . HIS A 1 205 ? 8.812 -16.391 -17.531 1 90.88 205 HIS A CA 1
ATOM 1650 C C . HIS A 1 205 ? 7.559 -16.422 -16.672 1 90.88 205 HIS A C 1
ATOM 1652 O O . HIS A 1 205 ? 7.488 -15.734 -15.648 1 90.88 205 HIS A O 1
ATOM 1658 N N . TYR A 1 206 ? 6.594 -17.188 -17.172 1 94.19 206 TYR A N 1
ATOM 1659 C CA . TYR A 1 206 ? 5.367 -17.406 -16.422 1 94.19 206 TYR A CA 1
ATOM 1660 C C . TYR A 1 206 ? 4.848 -18.828 -16.625 1 94.19 206 TYR A C 1
ATOM 1662 O O . TYR A 1 206 ? 5.215 -19.484 -17.609 1 94.19 206 TYR A O 1
ATOM 1670 N N . SER A 1 207 ? 4.133 -19.281 -15.727 1 94.81 207 SER A N 1
ATOM 1671 C CA . SER A 1 207 ? 3.549 -20.609 -15.789 1 94.81 207 SER A CA 1
ATOM 1672 C C . SER A 1 207 ? 2.029 -20.547 -15.898 1 94.81 207 SER A C 1
ATOM 1674 O O . SER A 1 207 ? 1.403 -19.625 -15.367 1 94.81 207 SER A O 1
ATOM 1676 N N . LYS A 1 208 ? 1.499 -21.516 -16.609 1 95.38 208 LYS A N 1
ATOM 1677 C CA . LYS A 1 208 ? 0.056 -21.625 -16.797 1 95.38 208 LYS A CA 1
ATOM 1678 C C . LYS A 1 208 ? -0.504 -22.844 -16.094 1 95.38 208 LYS A C 1
ATOM 1680 O O . LYS A 1 208 ? 0.18 -23.875 -15.969 1 95.38 208 LYS A O 1
ATOM 1685 N N . PHE A 1 209 ? -1.679 -22.75 -15.656 1 96.12 209 PHE A N 1
ATOM 1686 C CA . PHE A 1 209 ? -2.32 -23.891 -15 1 96.12 209 PHE A CA 1
ATOM 1687 C C . PHE A 1 209 ? -3.832 -23.828 -15.172 1 96.12 209 PHE A C 1
ATOM 1689 O O . PHE A 1 209 ? -4.398 -22.75 -15.383 1 96.12 209 PHE A O 1
ATOM 1696 N N . VAL A 1 210 ? -4.449 -24.969 -15.141 1 96.5 210 VAL A N 1
ATOM 1697 C CA . VAL A 1 210 ? -5.902 -25.062 -15.242 1 96.5 210 VAL A CA 1
ATOM 1698 C C . VAL A 1 210 ? -6.543 -24.469 -13.992 1 96.5 210 VAL A C 1
ATOM 1700 O O . VAL A 1 210 ? -6.348 -24.969 -12.883 1 96.5 210 VAL A O 1
ATOM 1703 N N . TRP A 1 211 ? -7.352 -23.453 -14.18 1 97.88 211 TRP A N 1
ATOM 1704 C CA . TRP A 1 211 ? -7.848 -22.625 -13.086 1 97.88 211 TRP A CA 1
ATOM 1705 C C . TRP A 1 211 ? -8.758 -23.422 -12.164 1 97.88 211 TRP A C 1
ATOM 1707 O O . TRP A 1 211 ? -8.594 -23.406 -10.945 1 97.88 211 TRP A O 1
ATOM 1717 N N . GLU A 1 212 ? -9.695 -24.203 -12.672 1 96.81 212 GLU A N 1
ATOM 1718 C CA . GLU A 1 212 ? -10.703 -24.906 -11.891 1 96.81 212 GLU A CA 1
ATOM 1719 C C . GLU A 1 212 ? -10.07 -25.938 -10.961 1 96.81 212 GLU A C 1
ATOM 1721 O O . GLU A 1 212 ? -10.57 -26.188 -9.859 1 96.81 212 GLU A O 1
ATOM 1726 N N . LYS A 1 213 ? -8.977 -26.516 -11.359 1 96.75 213 LYS A N 1
ATOM 1727 C CA . LYS A 1 213 ? -8.258 -27.469 -10.523 1 96.75 213 LYS A CA 1
ATOM 1728 C C . LYS A 1 213 ? -7.363 -26.75 -9.516 1 96.75 213 LYS A C 1
ATOM 1730 O O . LYS A 1 213 ? -7.352 -27.094 -8.328 1 96.75 213 LYS A O 1
ATOM 1735 N N . TYR A 1 214 ? -6.703 -25.75 -9.969 1 98 214 TYR A N 1
ATOM 1736 C CA . TYR A 1 214 ? -5.719 -25 -9.188 1 98 214 TYR A CA 1
ATOM 1737 C C . TYR A 1 214 ? -6.367 -24.328 -7.988 1 98 214 TYR A C 1
ATOM 1739 O O . TYR A 1 214 ? -5.875 -24.453 -6.863 1 98 214 TYR A O 1
ATOM 1747 N N . ARG A 1 215 ? -7.461 -23.625 -8.211 1 97.12 215 ARG A N 1
ATOM 1748 C CA . ARG A 1 215 ? -8.07 -22.812 -7.168 1 97.12 215 ARG A CA 1
ATOM 1749 C C . ARG A 1 215 ? -8.648 -23.672 -6.059 1 97.12 215 ARG A C 1
ATOM 1751 O O . ARG A 1 215 ? -8.969 -23.172 -4.977 1 97.12 215 ARG A O 1
ATOM 1758 N N . LYS A 1 216 ? -8.805 -24.984 -6.297 1 96.19 216 LYS A N 1
ATOM 1759 C CA . LYS A 1 216 ? -9.375 -25.891 -5.301 1 96.1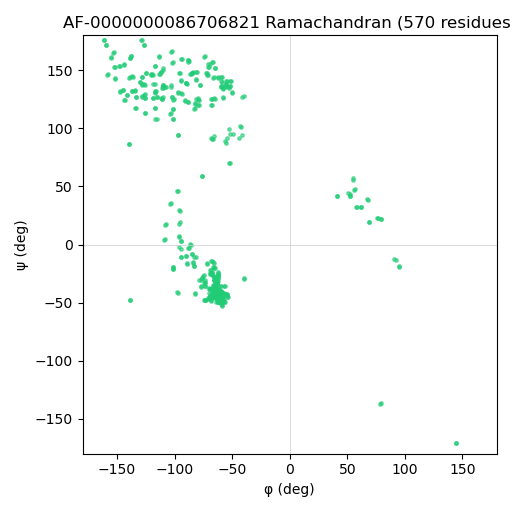9 216 LYS A CA 1
ATOM 1760 C C . LYS A 1 216 ? -8.289 -26.469 -4.391 1 96.19 216 LYS A C 1
ATOM 1762 O O . LYS A 1 216 ? -8.586 -27.016 -3.328 1 96.19 216 LYS A O 1
ATOM 1767 N N . LEU A 1 217 ? -7.082 -26.359 -4.801 1 97.44 217 LEU A N 1
ATOM 1768 C CA . LEU A 1 217 ? -5.965 -26.891 -4.023 1 97.44 217 LEU A CA 1
ATOM 1769 C C . LEU A 1 217 ? -5.742 -26.062 -2.76 1 97.44 217 LEU A C 1
ATOM 1771 O O . LEU A 1 217 ? -6.066 -24.875 -2.725 1 97.44 217 LEU A O 1
ATOM 1775 N N . SER A 1 218 ? -5.207 -26.719 -1.787 1 96.81 218 SER A N 1
ATOM 1776 C CA . SER A 1 218 ? -4.773 -25.984 -0.6 1 96.81 218 SER A CA 1
ATOM 1777 C C . SER A 1 218 ? -3.594 -25.078 -0.916 1 96.81 218 SER A C 1
ATOM 1779 O O . SER A 1 218 ? -2.879 -25.281 -1.896 1 96.81 218 SER A O 1
ATOM 1781 N N . PRO A 1 219 ? -3.422 -24.016 -0.074 1 96.75 219 PRO A N 1
ATOM 1782 C CA . PRO A 1 219 ? -2.34 -23.062 -0.336 1 96.75 219 PRO A CA 1
ATOM 1783 C C . PRO A 1 219 ? -0.976 -23.75 -0.455 1 96.75 219 PRO A C 1
ATOM 1785 O O . PRO A 1 219 ? -0.202 -23.422 -1.361 1 96.75 219 PRO A O 1
ATOM 1788 N N . THR A 1 220 ? -0.652 -24.688 0.383 1 97 220 THR A N 1
ATOM 1789 C CA . THR A 1 220 ? 0.641 -25.359 0.351 1 97 220 THR A CA 1
ATOM 1790 C C . THR A 1 220 ? 0.795 -26.172 -0.932 1 97 220 THR A C 1
ATOM 1792 O O . THR A 1 220 ? 1.859 -26.156 -1.554 1 97 220 THR A O 1
ATOM 1795 N N . ALA A 1 221 ? -0.225 -26.844 -1.289 1 97.56 221 ALA A N 1
ATOM 1796 C CA . ALA A 1 221 ? -0.195 -27.625 -2.525 1 97.56 221 ALA A CA 1
ATOM 1797 C C . ALA A 1 221 ? -0.02 -26.719 -3.74 1 97.56 221 ALA A C 1
ATOM 1799 O O . ALA A 1 221 ? 0.702 -27.062 -4.68 1 97.56 221 ALA A O 1
ATOM 1800 N N . ARG A 1 222 ? -0.701 -25.578 -3.738 1 97.69 222 ARG A N 1
ATOM 1801 C CA . ARG A 1 222 ? -0.549 -24.625 -4.84 1 97.69 222 ARG A CA 1
ATOM 1802 C C . ARG A 1 222 ? 0.891 -24.141 -4.945 1 97.69 222 ARG A C 1
ATOM 1804 O O . ARG A 1 222 ? 1.448 -24.062 -6.043 1 97.69 222 ARG A O 1
ATOM 1811 N N . ARG A 1 223 ? 1.412 -23.828 -3.779 1 97.19 223 ARG A N 1
ATOM 1812 C CA . ARG A 1 223 ? 2.791 -23.359 -3.773 1 97.19 223 ARG A CA 1
ATOM 1813 C C . ARG A 1 223 ? 3.742 -24.422 -4.297 1 97.19 223 ARG A C 1
ATOM 1815 O O . ARG A 1 223 ? 4.707 -24.109 -5 1 97.19 223 ARG A O 1
ATOM 1822 N N . MET A 1 224 ? 3.49 -25.641 -3.924 1 96.56 224 MET A N 1
ATOM 1823 C CA . MET A 1 224 ? 4.297 -26.75 -4.418 1 96.56 224 MET A CA 1
ATOM 1824 C C . MET A 1 224 ? 4.164 -26.891 -5.934 1 96.56 224 MET A C 1
ATOM 1826 O O . MET A 1 224 ? 5.168 -27.016 -6.641 1 96.56 224 MET A O 1
ATOM 1830 N N . PHE A 1 225 ? 2.953 -26.859 -6.355 1 96.75 225 PHE A N 1
ATOM 1831 C CA . PHE A 1 225 ? 2.697 -26.938 -7.789 1 96.75 225 PHE A CA 1
ATOM 1832 C C . PHE A 1 225 ? 3.406 -25.797 -8.523 1 96.75 225 PHE A C 1
ATOM 1834 O O . PHE A 1 225 ? 4.008 -26.031 -9.578 1 96.75 225 PHE A O 1
ATOM 1841 N N . ASP A 1 226 ? 3.291 -24.547 -7.969 1 95.69 226 ASP A N 1
ATOM 1842 C CA . ASP A 1 226 ? 3.918 -23.375 -8.578 1 95.69 226 ASP A CA 1
ATOM 1843 C C . ASP A 1 226 ? 5.414 -23.609 -8.789 1 95.69 226 ASP A C 1
ATOM 1845 O O . ASP A 1 226 ? 5.957 -23.25 -9.836 1 95.69 226 ASP A O 1
ATOM 1849 N N . TYR A 1 227 ? 6.051 -24.172 -7.824 1 94.94 227 TYR A N 1
ATOM 1850 C CA . TYR A 1 227 ? 7.48 -24.438 -7.93 1 94.94 227 TYR A CA 1
ATOM 1851 C C . TYR A 1 227 ? 7.77 -25.406 -9.07 1 94.94 227 TYR A C 1
ATOM 1853 O O . TYR A 1 227 ? 8.617 -25.141 -9.922 1 94.94 227 TYR A O 1
ATOM 1861 N N . PHE A 1 228 ? 7.102 -26.453 -9.117 1 92.94 228 PHE A N 1
ATOM 1862 C CA . PHE A 1 228 ? 7.398 -27.516 -10.086 1 92.94 228 PHE A CA 1
ATOM 1863 C C . PHE A 1 228 ? 6.961 -27.094 -11.484 1 92.94 228 PHE A C 1
ATOM 1865 O O . PHE A 1 228 ? 7.594 -27.469 -12.477 1 92.94 228 PHE A O 1
ATOM 1872 N N . ALA A 1 229 ? 5.918 -26.312 -11.547 1 91.5 229 ALA A N 1
ATOM 1873 C CA . ALA A 1 229 ? 5.414 -25.859 -12.844 1 91.5 229 ALA A CA 1
ATOM 1874 C C . ALA A 1 229 ? 6.324 -24.781 -13.438 1 91.5 229 ALA A C 1
ATOM 1876 O O . ALA A 1 229 ? 6.379 -24.609 -14.656 1 91.5 229 ALA A O 1
ATOM 1877 N N . SER A 1 230 ? 7.039 -24.031 -12.617 1 92.12 230 SER A N 1
ATOM 1878 C CA . SER A 1 230 ? 7.812 -22.891 -13.086 1 92.12 230 SER A CA 1
ATOM 1879 C C . SER A 1 230 ? 9.219 -23.312 -13.508 1 92.12 230 SER A C 1
ATOM 1881 O O . SER A 1 230 ? 9.992 -22.484 -14.008 1 92.12 230 SER A O 1
ATOM 1883 N N . HIS A 1 231 ? 9.562 -24.594 -13.344 1 88.25 231 HIS A N 1
ATOM 1884 C CA . HIS A 1 231 ? 10.844 -25.125 -13.797 1 88.25 231 HIS A CA 1
ATOM 1885 C C . HIS A 1 231 ? 10.656 -26.062 -14.984 1 88.25 231 HIS A C 1
ATOM 1887 O O . HIS A 1 231 ? 9.727 -26.875 -15.008 1 88.25 231 HIS A O 1
ATOM 1893 N N . LYS A 1 232 ? 11.477 -25.859 -15.914 1 80.19 232 LYS A N 1
ATOM 1894 C CA . LYS A 1 232 ? 11.422 -26.766 -17.047 1 80.19 232 LYS A CA 1
ATOM 1895 C C . LYS A 1 232 ? 11.68 -28.203 -16.609 1 80.19 232 LYS A C 1
ATOM 1897 O O . LYS A 1 232 ? 10.914 -29.109 -16.953 1 80.19 232 LYS A O 1
ATOM 1902 N N . GLU A 1 233 ? 12.719 -28.391 -15.875 1 79.31 233 GLU A N 1
ATOM 1903 C CA . GLU A 1 233 ? 13.023 -29.656 -15.211 1 79.31 233 GLU A CA 1
ATOM 1904 C C . GLU A 1 233 ? 13.016 -29.5 -13.695 1 79.31 233 GLU A C 1
ATOM 1906 O O . GLU A 1 233 ? 13.914 -28.875 -13.133 1 79.31 233 GLU A O 1
ATOM 1911 N N . PRO A 1 234 ? 11.992 -30.062 -13.164 1 77.06 234 PRO A N 1
ATOM 1912 C CA . PRO A 1 234 ? 11.906 -29.812 -11.727 1 77.06 234 PRO A CA 1
ATOM 1913 C C . PRO A 1 234 ? 13.023 -30.484 -10.938 1 77.06 234 PRO A C 1
ATOM 1915 O O . PRO A 1 234 ? 13.305 -31.672 -11.148 1 77.06 234 PRO A O 1
ATOM 1918 N N . TYR A 1 235 ? 13.719 -29.75 -10.203 1 85.25 235 TYR A N 1
ATOM 1919 C CA . TYR A 1 235 ? 14.711 -30.266 -9.266 1 85.25 2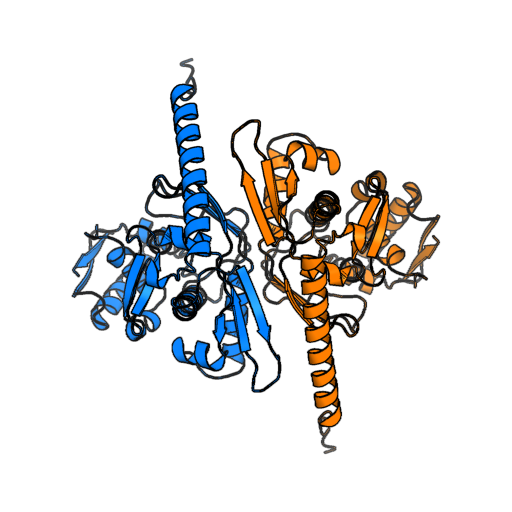35 TYR A CA 1
ATOM 1920 C C . TYR A 1 235 ? 14.094 -30.531 -7.898 1 85.25 235 TYR A C 1
ATOM 1922 O O . TYR A 1 235 ? 13.195 -29.797 -7.469 1 85.25 235 TYR A O 1
ATOM 1930 N N . PRO A 1 236 ? 14.539 -31.656 -7.375 1 92.75 236 PRO A N 1
ATOM 1931 C CA . PRO A 1 236 ? 14.039 -31.875 -6.016 1 92.75 236 PRO A CA 1
ATOM 1932 C C . PRO A 1 236 ? 14.266 -30.688 -5.098 1 92.75 236 PRO A C 1
ATOM 1934 O O . PRO A 1 236 ? 15.312 -30.031 -5.18 1 92.75 236 PRO A O 1
ATOM 1937 N N . LEU A 1 237 ? 13.336 -30.453 -4.316 1 93.94 237 LEU A N 1
ATOM 1938 C CA . LEU A 1 237 ? 13.336 -29.281 -3.439 1 93.94 237 LEU A CA 1
ATOM 1939 C C . LEU A 1 237 ? 13.492 -29.703 -1.98 1 93.94 237 LEU A C 1
ATOM 1941 O O . LEU A 1 237 ? 12.75 -30.562 -1.493 1 93.94 237 LEU A O 1
ATOM 1945 N N . LYS A 1 238 ? 14.5 -29.141 -1.306 1 95.75 238 LYS A N 1
ATOM 1946 C CA . LYS A 1 238 ? 14.656 -29.406 0.12 1 95.75 238 LYS A CA 1
ATOM 1947 C C . LYS A 1 238 ? 13.414 -28.984 0.9 1 95.75 238 LYS A C 1
ATOM 1949 O O . LYS A 1 238 ? 12.828 -27.938 0.618 1 95.75 238 LYS A O 1
ATOM 1954 N N . LEU A 1 239 ? 13.109 -29.75 1.899 1 95.88 239 LEU A N 1
ATOM 1955 C CA . LEU A 1 239 ? 11.945 -29.453 2.729 1 95.88 239 LEU A CA 1
ATOM 1956 C C . LEU A 1 239 ? 12.078 -28.062 3.367 1 95.88 239 LEU A C 1
ATOM 1958 O O . LEU A 1 239 ? 11.102 -27.312 3.42 1 95.88 239 LEU A O 1
ATOM 1962 N N . GLU A 1 240 ? 13.219 -27.781 3.811 1 95.12 240 GLU A N 1
ATOM 1963 C CA . GLU A 1 240 ? 13.445 -26.484 4.457 1 95.12 240 GLU A CA 1
ATOM 1964 C C . GLU A 1 240 ? 13.312 -25.344 3.457 1 95.12 240 GLU A C 1
ATOM 1966 O O . GLU A 1 240 ? 12.742 -24.297 3.773 1 95.12 240 GLU A O 1
ATOM 1971 N N . THR A 1 241 ? 13.852 -25.5 2.285 1 95.56 241 THR A N 1
ATOM 1972 C CA . THR A 1 241 ? 13.727 -24.5 1.232 1 95.56 241 THR A CA 1
ATOM 1973 C C . THR A 1 241 ? 12.258 -24.281 0.877 1 95.56 241 THR A C 1
ATOM 1975 O O . THR A 1 241 ? 11.828 -23.141 0.691 1 95.56 241 THR A O 1
ATOM 1978 N N . PHE A 1 242 ? 11.547 -25.391 0.798 1 96.69 242 PHE A N 1
ATOM 1979 C CA . PHE A 1 242 ? 10.125 -25.297 0.493 1 96.69 242 PHE A CA 1
ATOM 1980 C C . PHE A 1 242 ? 9.383 -24.547 1.603 1 96.69 242 PHE A C 1
ATOM 1982 O O . PHE A 1 242 ? 8.492 -23.75 1.331 1 96.69 242 PHE A O 1
ATOM 1989 N N . ARG A 1 243 ? 9.688 -24.781 2.805 1 96.44 243 ARG A N 1
ATOM 1990 C CA . ARG A 1 243 ? 9.086 -24.094 3.939 1 96.44 243 ARG A CA 1
ATOM 1991 C C . ARG A 1 243 ? 9.312 -22.594 3.836 1 96.44 243 ARG A C 1
ATOM 1993 O O . ARG A 1 243 ? 8.383 -21.797 4.027 1 96.44 243 ARG A O 1
ATOM 2000 N N . LEU A 1 244 ? 10.523 -22.188 3.547 1 95.69 244 LEU A N 1
ATOM 2001 C CA . LEU A 1 244 ? 10.891 -20.781 3.416 1 95.69 244 LEU A CA 1
ATOM 2002 C C . LEU A 1 244 ? 10.156 -20.141 2.244 1 95.69 244 LEU A C 1
ATOM 2004 O O . LEU A 1 244 ? 9.672 -19 2.354 1 95.69 244 LEU A O 1
ATOM 2008 N N . MET A 1 245 ? 10.055 -20.875 1.178 1 96.44 245 MET A N 1
ATOM 2009 C CA . MET A 1 245 ? 9.375 -20.375 -0.013 1 96.44 245 MET A CA 1
ATOM 2010 C C . MET A 1 245 ? 7.891 -20.156 0.259 1 96.44 245 MET A C 1
ATOM 2012 O O . MET A 1 245 ? 7.281 -19.234 -0.296 1 96.44 245 MET A O 1
ATOM 2016 N N . CYS A 1 246 ? 7.359 -20.969 1.158 1 96.38 246 CYS A N 1
ATOM 2017 C CA . CYS A 1 246 ? 5.945 -20.859 1.506 1 96.38 246 CYS A CA 1
ATOM 2018 C C . CYS A 1 246 ? 5.727 -19.797 2.576 1 96.38 246 CYS A C 1
ATOM 2020 O O . CYS A 1 246 ? 4.59 -19.406 2.842 1 96.38 246 CYS A O 1
ATOM 2022 N N . GLY A 1 247 ? 6.785 -19.266 3.141 1 94.31 247 GLY A N 1
ATOM 2023 C CA . GLY A 1 247 ? 6.645 -18.375 4.289 1 94.31 247 GLY A CA 1
ATOM 2024 C C . GLY A 1 247 ? 5.941 -19.031 5.461 1 94.31 247 GLY A C 1
ATOM 2025 O O . GLY A 1 247 ? 5.172 -18.391 6.172 1 94.31 247 GLY A O 1
ATOM 2026 N N . SER A 1 248 ? 6.094 -20.281 5.652 1 91.31 248 SER A N 1
ATOM 2027 C CA . SER A 1 248 ? 5.43 -21.031 6.719 1 91.31 248 SER A CA 1
ATOM 2028 C C . SER A 1 248 ? 6.172 -20.875 8.039 1 91.31 248 SER A C 1
ATOM 2030 O O . SER A 1 248 ? 7.406 -20.875 8.07 1 91.31 248 SER A O 1
ATOM 2032 N N . GLU A 1 249 ? 5.395 -20.781 9.078 1 84.5 249 GLU A N 1
ATOM 2033 C CA . GLU A 1 249 ? 5.965 -20.672 10.422 1 84.5 249 GLU A CA 1
ATOM 2034 C C . GLU A 1 249 ? 6.055 -22.047 11.094 1 84.5 249 GLU A C 1
ATOM 2036 O O . GLU A 1 249 ? 6.352 -22.141 12.289 1 84.5 249 GLU A O 1
ATOM 2041 N N . SER A 1 250 ? 5.691 -23.047 10.398 1 81.56 250 SER A N 1
ATOM 2042 C CA . SER A 1 250 ? 5.805 -24.406 10.922 1 81.56 250 SER A CA 1
ATOM 2043 C C . SER A 1 250 ? 7.266 -24.812 11.094 1 81.56 250 SER A C 1
ATOM 2045 O O . SER A 1 250 ? 7.844 -25.453 10.211 1 81.56 250 SER A O 1
ATOM 2047 N N . THR A 1 251 ? 7.793 -24.562 12.25 1 78.25 251 THR A N 1
ATOM 2048 C CA . THR A 1 251 ? 9.227 -24.766 12.422 1 78.25 251 THR A CA 1
ATOM 2049 C C . THR A 1 251 ? 9.531 -26.1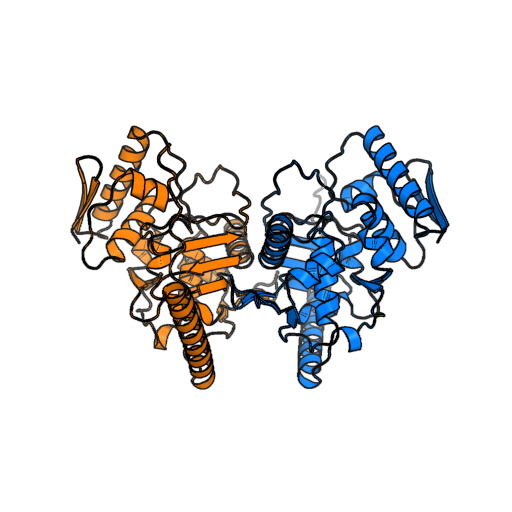72 12.891 1 78.25 251 THR A C 1
ATOM 2051 O O . THR A 1 251 ? 10.68 -26.625 12.828 1 78.25 251 THR A O 1
ATOM 2054 N N . ARG A 1 252 ? 8.516 -26.859 13.242 1 88.69 252 ARG A N 1
ATOM 2055 C CA . ARG A 1 252 ? 8.766 -28.25 13.594 1 88.69 252 ARG A CA 1
ATOM 2056 C C . ARG A 1 252 ? 8.891 -29.109 12.344 1 88.69 252 ARG A C 1
ATOM 2058 O O . ARG A 1 252 ? 7.934 -29.266 11.578 1 88.69 252 ARG A O 1
ATOM 2065 N N . ALA A 1 253 ? 10.008 -29.734 12.156 1 89.19 253 ALA A N 1
ATOM 2066 C CA . ALA A 1 253 ? 10.375 -30.453 10.945 1 89.19 253 ALA A CA 1
ATOM 2067 C C . ALA A 1 253 ? 9.391 -31.578 10.656 1 89.19 253 ALA A C 1
ATOM 2069 O O . ALA A 1 253 ? 9 -31.797 9.508 1 89.19 253 ALA A O 1
ATOM 2070 N N . LYS A 1 254 ? 9.078 -32.281 11.68 1 91.69 254 LYS A N 1
ATOM 2071 C CA . LYS A 1 254 ? 8.18 -33.406 11.508 1 91.69 254 LYS A CA 1
ATOM 2072 C C . LYS A 1 254 ? 6.812 -32.969 11.008 1 91.69 254 LYS A C 1
ATOM 2074 O O . LYS A 1 254 ? 6.23 -33.594 10.109 1 91.69 254 LYS A O 1
ATOM 2079 N N . LYS A 1 255 ? 6.305 -31.969 11.594 1 93.25 255 LYS A N 1
ATOM 2080 C CA . LYS A 1 255 ? 5.004 -31.422 11.203 1 93.25 255 LYS A CA 1
ATOM 2081 C C . LYS A 1 255 ? 5.035 -30.922 9.766 1 93.25 255 LYS A C 1
ATOM 2083 O O . LYS A 1 255 ? 4.09 -31.125 9 1 93.25 255 LYS A O 1
ATOM 2088 N N . TRP A 1 256 ? 6.07 -30.219 9.469 1 95.12 256 TRP A N 1
ATOM 2089 C CA . TRP A 1 256 ? 6.211 -29.703 8.109 1 95.12 256 TRP A CA 1
ATOM 2090 C C . TRP A 1 256 ? 6.273 -30.859 7.098 1 95.12 256 TRP A C 1
ATOM 2092 O O . TRP A 1 256 ? 5.641 -30.797 6.039 1 95.12 256 TRP A O 1
ATOM 2102 N N . ARG A 1 257 ? 7.023 -31.859 7.422 1 95.69 257 ARG A N 1
ATOM 2103 C CA . ARG A 1 257 ? 7.113 -33.031 6.551 1 95.69 257 ARG A CA 1
ATOM 2104 C C . ARG A 1 257 ? 5.734 -33.625 6.301 1 95.69 257 ARG A C 1
ATOM 2106 O O . ARG A 1 257 ? 5.422 -34.031 5.18 1 95.69 257 ARG A O 1
ATOM 2113 N N . GLU A 1 258 ? 4.977 -33.688 7.312 1 95.31 258 GLU A N 1
ATOM 2114 C CA . GLU A 1 258 ? 3.615 -34.219 7.199 1 95.31 258 GLU A CA 1
ATOM 2115 C C . GLU A 1 258 ? 2.77 -33.344 6.285 1 95.31 258 GLU A C 1
ATOM 2117 O O . GLU A 1 258 ? 2.025 -33.844 5.441 1 95.31 258 GLU A O 1
ATOM 2122 N N . GLN A 1 259 ? 2.83 -32.031 6.508 1 94.94 259 GLN A N 1
ATOM 2123 C CA . GLN A 1 259 ? 2.082 -31.094 5.691 1 94.94 259 GLN A CA 1
ATOM 2124 C C . GLN A 1 259 ? 2.49 -31.188 4.223 1 94.94 259 GLN A C 1
ATOM 2126 O O . GLN A 1 259 ? 1.641 -31.125 3.332 1 94.94 259 GLN A O 1
ATOM 2131 N N . VAL A 1 260 ? 3.764 -31.312 4.051 1 96.81 260 VAL A N 1
ATOM 2132 C CA . VAL A 1 260 ? 4.285 -31.422 2.691 1 96.81 260 VAL A CA 1
ATOM 2133 C C . VAL A 1 260 ? 3.793 -32.719 2.064 1 96.81 260 VAL A C 1
ATOM 2135 O O . VAL A 1 260 ? 3.422 -32.75 0.888 1 96.81 260 VAL A O 1
ATOM 2138 N N . GLY A 1 261 ? 3.879 -33.781 2.838 1 97.06 261 GLY A N 1
ATOM 2139 C CA . GLY A 1 261 ? 3.344 -35.062 2.354 1 97.06 261 GLY A CA 1
ATOM 2140 C C . GLY A 1 261 ? 1.894 -34.969 1.92 1 97.06 261 GLY A C 1
ATOM 2141 O O . GLY A 1 261 ? 1.516 -35.5 0.877 1 97.06 261 GLY A O 1
ATOM 2142 N N . ALA A 1 262 ? 1.112 -34.344 2.705 1 97.19 262 ALA A N 1
ATOM 2143 C CA . ALA A 1 262 ? -0.299 -34.125 2.381 1 97.19 262 ALA A CA 1
ATOM 2144 C C . ALA A 1 262 ? -0.458 -33.344 1.089 1 97.19 262 ALA A C 1
ATOM 2146 O O . ALA A 1 262 ? -1.368 -33.594 0.298 1 97.19 262 ALA A O 1
ATOM 2147 N N . ALA A 1 263 ? 0.363 -32.344 0.911 1 97.62 263 ALA A N 1
ATOM 2148 C CA . ALA A 1 263 ? 0.334 -31.531 -0.306 1 97.62 263 ALA A CA 1
ATOM 2149 C C . ALA A 1 263 ? 0.69 -32.375 -1.53 1 97.62 263 ALA A C 1
ATOM 2151 O O . ALA A 1 263 ? 0.092 -32.219 -2.596 1 97.62 263 ALA A O 1
ATOM 2152 N N . CYS A 1 264 ? 1.664 -33.25 -1.374 1 97.69 264 CYS A N 1
ATOM 2153 C CA . CYS A 1 264 ? 2.014 -34.188 -2.451 1 97.69 264 CYS A CA 1
ATOM 2154 C C . CYS A 1 264 ? 0.817 -35.031 -2.852 1 97.69 264 CYS A C 1
ATOM 2156 O O . CYS A 1 264 ? 0.503 -35.156 -4.035 1 97.69 264 CYS A O 1
ATOM 2158 N N . ASP A 1 265 ? 0.202 -35.562 -1.867 1 97.75 265 ASP A N 1
ATOM 2159 C CA . ASP A 1 265 ? -0.966 -36.406 -2.109 1 97.75 265 ASP A CA 1
ATOM 2160 C C . ASP A 1 265 ? -2.068 -35.625 -2.818 1 97.75 265 ASP A C 1
ATOM 2162 O O . ASP A 1 265 ? -2.711 -36.156 -3.736 1 97.75 265 ASP A O 1
ATOM 2166 N N . GLU A 1 266 ? -2.242 -34.438 -2.346 1 97.75 266 GLU A N 1
ATOM 2167 C CA . GLU A 1 266 ? -3.281 -33.594 -2.92 1 97.75 266 GLU A CA 1
ATOM 2168 C C . GLU A 1 266 ? -3.02 -33.312 -4.398 1 97.75 266 GLU A C 1
ATOM 2170 O O . GLU A 1 266 ? -3.941 -33.375 -5.219 1 97.75 266 GLU A O 1
ATOM 2175 N N . LEU A 1 267 ? -1.817 -33 -4.773 1 97.38 267 LEU A N 1
ATOM 2176 C CA . LEU A 1 267 ? -1.464 -32.75 -6.164 1 97.38 267 LEU A CA 1
ATOM 2177 C C . LEU A 1 267 ? -1.712 -34 -7.02 1 97.38 267 LEU A C 1
ATOM 2179 O O . LEU A 1 267 ? -2.227 -33.875 -8.133 1 97.38 267 LEU A O 1
ATOM 2183 N N . CYS A 1 268 ? -1.367 -35.156 -6.5 1 96.44 268 CYS A N 1
ATOM 2184 C CA . CYS A 1 268 ? -1.551 -36.406 -7.215 1 96.44 268 CYS A CA 1
ATOM 2185 C C . CYS A 1 268 ? -3.031 -36.719 -7.383 1 96.44 268 CYS A C 1
ATOM 2187 O O . CYS A 1 268 ? -3.469 -37.125 -8.469 1 96.44 268 CYS A O 1
ATOM 2189 N N . GLU A 1 269 ? -3.756 -36.562 -6.336 1 96.25 269 GLU A N 1
ATOM 2190 C CA . GLU A 1 269 ? -5.176 -36.906 -6.324 1 96.25 269 GLU A CA 1
ATOM 2191 C C . GLU A 1 269 ? -5.957 -36 -7.297 1 96.25 269 GLU A C 1
ATOM 2193 O O . GLU A 1 269 ? -6.977 -36.438 -7.848 1 96.25 269 GLU A O 1
ATOM 2198 N N . ASN A 1 270 ? -5.492 -34.781 -7.492 1 95.5 270 ASN A N 1
ATOM 2199 C CA . ASN A 1 270 ? -6.184 -33.844 -8.375 1 95.5 270 ASN A CA 1
ATOM 2200 C C . ASN A 1 270 ? -5.574 -33.844 -9.773 1 95.5 270 ASN A C 1
ATOM 2202 O O . ASN A 1 270 ? -5.902 -32.969 -10.586 1 95.5 270 ASN A O 1
ATOM 2206 N N . ASP A 1 271 ? -4.664 -34.719 -10.039 1 94 271 ASP A N 1
ATOM 2207 C CA . ASP A 1 271 ? -4.047 -34.906 -11.352 1 94 271 ASP A CA 1
ATOM 2208 C C . ASP A 1 271 ? -3.299 -33.656 -11.812 1 94 271 ASP A C 1
ATOM 2210 O O . ASP A 1 271 ? -3.359 -33.281 -12.984 1 94 271 ASP A O 1
ATOM 2214 N N . MET A 1 272 ? -2.754 -32.938 -10.844 1 94.56 272 MET A N 1
ATOM 2215 C CA . MET A 1 272 ? -1.945 -31.766 -11.188 1 94.56 272 MET A CA 1
ATOM 2216 C C . MET A 1 272 ? -0.55 -32.188 -11.641 1 94.56 272 MET A C 1
ATOM 2218 O O . MET A 1 272 ? 0.088 -31.484 -12.43 1 94.56 272 MET A O 1
ATOM 2222 N N . VAL A 1 273 ? -0.143 -33.312 -11.062 1 93.69 273 VAL A N 1
ATOM 2223 C CA . VAL A 1 273 ? 1.139 -33.906 -11.406 1 93.69 273 VAL A CA 1
ATOM 2224 C C . VAL A 1 273 ? 0.98 -35.438 -11.531 1 93.69 273 VAL A C 1
ATOM 2226 O O . VAL A 1 273 ? -0.025 -36 -11.086 1 93.69 273 VAL A O 1
ATOM 2229 N N . ALA A 1 274 ? 1.954 -36 -12.172 1 93.94 274 ALA A N 1
ATOM 2230 C CA . ALA A 1 274 ? 1.912 -37.469 -12.273 1 93.94 274 ALA A CA 1
ATOM 2231 C C . ALA A 1 274 ? 2.203 -38.125 -10.922 1 93.94 274 ALA A C 1
ATOM 2233 O O . ALA A 1 274 ? 1.531 -39.062 -10.523 1 93.94 274 ALA A O 1
ATOM 2234 N N . SER A 1 275 ? 3.203 -37.625 -10.305 1 94.5 275 SER A N 1
ATOM 2235 C CA . SER A 1 275 ? 3.529 -38.094 -8.969 1 94.5 275 SER A CA 1
ATOM 2236 C C . SER A 1 275 ? 4.352 -37.062 -8.195 1 94.5 275 SER A C 1
ATOM 2238 O O . SER A 1 275 ? 5.117 -36.312 -8.789 1 94.5 275 SER A O 1
ATOM 2240 N N . ALA A 1 276 ? 4.18 -36.969 -6.91 1 95.75 276 ALA A N 1
ATOM 2241 C CA . ALA A 1 276 ? 4.945 -36.125 -5.98 1 95.75 276 ALA A CA 1
ATOM 2242 C C . ALA A 1 276 ? 5.098 -36.844 -4.629 1 95.75 276 ALA A C 1
ATOM 2244 O O . ALA A 1 276 ? 4.164 -37.469 -4.141 1 95.75 276 ALA A O 1
ATOM 2245 N N . TRP A 1 277 ? 6.312 -36.875 -4.055 1 95.69 277 TRP A N 1
ATOM 2246 C CA . TRP A 1 277 ? 6.535 -37.562 -2.783 1 95.69 277 TRP A CA 1
ATOM 2247 C C . TRP A 1 277 ? 7.742 -36.969 -2.057 1 95.69 277 TRP A C 1
ATOM 2249 O O . TRP A 1 277 ? 8.547 -36.25 -2.656 1 95.69 277 TRP A O 1
ATOM 2259 N N . VAL A 1 278 ? 7.793 -37.219 -0.786 1 96.69 278 VAL A N 1
ATOM 2260 C CA . VAL A 1 278 ? 8.922 -36.781 0.032 1 96.69 278 VAL A CA 1
ATOM 2261 C C . VAL A 1 278 ? 9.867 -37.969 0.274 1 96.69 278 VAL A C 1
ATOM 2263 O O . VAL A 1 278 ? 9.438 -39.031 0.683 1 96.69 278 VAL A O 1
ATOM 2266 N N . HIS A 1 279 ? 11.133 -37.75 -0.097 1 94.75 279 HIS A N 1
ATOM 2267 C CA . HIS A 1 279 ? 12.164 -38.75 0.146 1 94.75 279 HIS A CA 1
ATOM 2268 C C . HIS A 1 279 ? 13.477 -38.094 0.561 1 94.75 279 HIS A C 1
ATOM 2270 O O . HIS A 1 279 ? 13.953 -37.156 -0.105 1 94.75 279 HIS A O 1
ATOM 2276 N N . ASN A 1 280 ? 14.125 -38.5 1.666 1 93.38 280 ASN A N 1
ATOM 2277 C CA . ASN A 1 280 ? 15.391 -38 2.178 1 93.38 280 ASN A CA 1
ATOM 2278 C C . ASN A 1 280 ? 15.367 -36.469 2.32 1 93.38 280 ASN A C 1
ATOM 2280 O O . ASN A 1 280 ? 16.25 -35.781 1.821 1 93.38 280 ASN A O 1
ATOM 2284 N N . ASP A 1 281 ? 14.266 -35.938 2.803 1 93.81 281 ASP A N 1
ATOM 2285 C CA . ASP A 1 281 ? 14.062 -34.531 3.131 1 93.81 281 ASP A CA 1
ATOM 2286 C C . ASP A 1 281 ? 14.023 -33.656 1.868 1 93.81 281 ASP A C 1
ATOM 2288 O O . ASP A 1 281 ? 14.281 -32.469 1.92 1 93.81 281 ASP A O 1
ATOM 2292 N N . LEU A 1 282 ? 13.766 -34.375 0.756 1 96.06 282 LEU A N 1
ATOM 2293 C CA . LEU A 1 282 ? 13.562 -33.719 -0.521 1 96.06 282 LEU A CA 1
ATOM 2294 C C . LEU A 1 282 ? 12.164 -33.969 -1.063 1 96.06 282 LEU A C 1
ATOM 2296 O O . LEU A 1 282 ? 11.641 -35.094 -0.934 1 96.06 282 LEU A O 1
ATOM 2300 N N . VAL A 1 283 ? 11.586 -32.969 -1.578 1 96.5 283 VAL A N 1
ATOM 2301 C CA . VAL A 1 283 ? 10.328 -33.125 -2.293 1 96.5 283 VAL A CA 1
ATOM 2302 C C . VAL A 1 283 ? 10.594 -33.438 -3.764 1 96.5 283 VAL A C 1
ATOM 2304 O O . VAL A 1 283 ? 11.289 -32.656 -4.441 1 96.5 283 VAL A O 1
ATOM 2307 N N . HIS A 1 284 ? 10.102 -34.5 -4.215 1 95 284 HIS A N 1
ATOM 2308 C CA . HIS A 1 284 ? 10.266 -34.906 -5.602 1 95 284 HIS A CA 1
ATOM 2309 C C . HIS A 1 284 ? 8.953 -34.812 -6.367 1 95 284 HIS A C 1
ATOM 2311 O O . HIS A 1 284 ? 7.871 -34.906 -5.777 1 95 284 HIS A O 1
ATOM 2317 N N . CYS A 1 285 ? 9.102 -34.594 -7.656 1 94.12 285 CYS A N 1
ATOM 2318 C CA . CYS A 1 285 ? 7.906 -34.469 -8.484 1 94.12 285 CYS A CA 1
ATOM 2319 C C . CYS A 1 285 ? 8.164 -35 -9.891 1 94.12 285 CYS A C 1
ATOM 2321 O O . CYS A 1 285 ? 9.234 -34.75 -10.461 1 94.12 285 CYS A O 1
ATOM 2323 N N . LYS A 1 286 ? 7.262 -35.844 -10.422 1 90.75 286 LYS A N 1
ATOM 2324 C CA . LYS A 1 286 ? 7.203 -36.25 -11.82 1 90.75 286 LYS A CA 1
ATOM 2325 C C . LYS A 1 286 ? 5.969 -35.688 -12.508 1 90.75 286 LYS A C 1
ATOM 2327 O O . LYS A 1 286 ? 4.844 -35.875 -12.039 1 90.75 286 LYS A O 1
ATOM 2332 N N . ARG A 1 287 ? 6.164 -35 -13.602 1 86.25 287 ARG A N 1
ATOM 2333 C CA . ARG A 1 287 ? 5.051 -34.344 -14.281 1 86.25 287 ARG A CA 1
ATOM 2334 C C . ARG A 1 287 ? 4.629 -35.125 -15.523 1 86.25 287 ARG A C 1
ATOM 2336 O O . ARG A 1 287 ? 5.441 -35.812 -16.125 1 86.25 287 ARG A O 1
ATOM 2343 N N . MET B 1 1 ? -44.594 -5.379 23.844 1 28.97 1 MET B N 1
ATOM 2344 C CA . MET B 1 1 ? -44.031 -5.973 22.641 1 28.97 1 MET B CA 1
ATOM 2345 C C . MET B 1 1 ? -43.812 -4.91 21.562 1 28.97 1 MET B C 1
ATOM 2347 O O . MET B 1 1 ? -44.312 -5.039 20.453 1 28.97 1 MET B O 1
ATOM 2351 N N . GLU B 1 2 ? -43.531 -3.676 21.875 1 35.34 2 GLU B N 1
ATOM 2352 C CA . GLU B 1 2 ? -43.469 -2.555 20.953 1 35.34 2 GLU B CA 1
ATOM 2353 C C . GLU B 1 2 ? -42.281 -2.689 19.984 1 35.34 2 GLU B C 1
ATOM 2355 O O . GLU B 1 2 ? -41.125 -2.832 20.422 1 35.34 2 GLU B O 1
ATOM 2360 N N . GLY B 1 3 ? -42.531 -3.344 18.766 1 33.62 3 GLY B N 1
ATOM 2361 C CA . GLY B 1 3 ? -41.688 -3.684 17.625 1 33.62 3 GLY B CA 1
ATOM 2362 C C . GLY B 1 3 ? -40.969 -2.482 17.031 1 33.62 3 GLY B C 1
ATOM 2363 O O . GLY B 1 3 ? -41.625 -1.497 16.656 1 33.62 3 GLY B O 1
ATOM 2364 N N . ASN B 1 4 ? -39.781 -2.098 17.516 1 32.94 4 ASN B N 1
ATOM 2365 C CA . ASN B 1 4 ? -38.906 -1.069 16.969 1 32.94 4 ASN B CA 1
ATOM 2366 C C . ASN B 1 4 ? -38.625 -1.302 15.484 1 32.94 4 ASN B C 1
ATOM 2368 O O . ASN B 1 4 ? -37.875 -2.201 15.125 1 32.94 4 ASN B O 1
ATOM 2372 N N . LYS B 1 5 ? -39.688 -1.102 14.578 1 34.72 5 LYS B N 1
ATOM 2373 C CA . LYS B 1 5 ? -39.562 -1.094 13.125 1 34.72 5 LYS B CA 1
ATOM 2374 C C . LYS B 1 5 ? -38.469 -0.138 12.672 1 34.72 5 LYS B C 1
ATOM 2376 O O . LYS B 1 5 ? -38.5 1.059 12.961 1 34.72 5 LYS B O 1
ATOM 2381 N N . LYS B 1 6 ? -37.281 -0.666 12.469 1 42.66 6 LYS B N 1
ATOM 2382 C CA . LYS B 1 6 ? -36.188 0.013 11.812 1 42.66 6 LYS B CA 1
ATOM 2383 C C . LYS B 1 6 ? -36.656 0.794 10.594 1 42.66 6 LYS B C 1
ATOM 2385 O O . LYS B 1 6 ? -37.219 0.213 9.648 1 42.66 6 LYS B O 1
ATOM 2390 N N . ARG B 1 7 ? -36.969 2.049 10.594 1 42.59 7 ARG B N 1
ATOM 2391 C CA . ARG B 1 7 ? -37.438 2.971 9.555 1 42.59 7 ARG B CA 1
ATOM 2392 C C . ARG B 1 7 ? -36.562 2.887 8.32 1 42.59 7 ARG B C 1
ATOM 2394 O O . ARG B 1 7 ? -35.344 3.109 8.391 1 42.59 7 ARG B O 1
ATOM 2401 N N . ARG B 1 8 ? -36.906 2.092 7.285 1 43.84 8 ARG B N 1
ATOM 2402 C CA . ARG B 1 8 ? -36.375 2.08 5.926 1 43.84 8 ARG B CA 1
ATOM 2403 C C . ARG B 1 8 ? -36.188 3.498 5.395 1 43.84 8 ARG B C 1
ATOM 2405 O O . ARG B 1 8 ? -37.125 4.285 5.379 1 43.84 8 ARG B O 1
ATOM 2412 N N . LYS B 1 9 ? -34.938 3.936 5.441 1 51.16 9 LYS B N 1
ATOM 2413 C CA . LYS B 1 9 ? -34.781 5.258 4.836 1 51.16 9 LYS B CA 1
ATOM 2414 C C . LYS B 1 9 ? -35.594 5.371 3.555 1 51.16 9 LYS B C 1
ATOM 2416 O O . LYS B 1 9 ? -35.625 4.457 2.729 1 51.16 9 LYS B O 1
ATOM 2421 N N . PRO B 1 10 ? -36.406 6.344 3.414 1 54.03 10 PRO B N 1
ATOM 2422 C CA . PRO B 1 10 ? -37.312 6.477 2.26 1 54.03 10 PRO B CA 1
ATOM 2423 C C . PRO B 1 10 ? -36.562 6.41 0.928 1 54.03 10 PRO B C 1
ATOM 2425 O O . PRO B 1 10 ? -35.406 6.805 0.849 1 54.03 10 PRO B O 1
ATOM 2428 N N . ALA B 1 11 ? -37.031 5.684 -0.058 1 52.69 11 ALA B N 1
ATOM 2429 C CA . ALA B 1 11 ? -36.562 5.492 -1.43 1 52.69 11 ALA B CA 1
ATOM 2430 C C . ALA B 1 11 ? -36.062 6.805 -2.027 1 52.69 11 ALA B C 1
ATOM 2432 O O . ALA B 1 11 ? -35.062 6.824 -2.766 1 52.69 11 ALA B O 1
ATOM 2433 N N . ALA B 1 12 ? -36.594 7.852 -1.58 1 51.97 12 ALA B N 1
ATOM 2434 C CA . ALA B 1 12 ? -36.25 9.172 -2.105 1 51.97 12 ALA B CA 1
ATOM 2435 C C . ALA B 1 12 ? -34.875 9.625 -1.627 1 51.97 12 ALA B C 1
ATOM 2437 O O . ALA B 1 12 ? -34.125 10.234 -2.383 1 51.97 12 ALA B O 1
ATOM 2438 N N . GLU B 1 13 ? -34.469 9.281 -0.495 1 55.19 13 GLU B N 1
ATOM 2439 C CA . GLU B 1 13 ? -33.188 9.68 0.066 1 55.19 13 GLU B CA 1
ATOM 2440 C C . GLU B 1 13 ? -32.031 8.867 -0.542 1 55.19 13 GLU B C 1
ATOM 2442 O O . GLU B 1 13 ? -30.969 9.414 -0.812 1 55.19 13 GLU B O 1
ATOM 2447 N N . VAL B 1 14 ? -32.344 7.715 -0.767 1 55.69 14 VAL B N 1
ATOM 2448 C CA . VAL B 1 14 ? -31.359 6.855 -1.426 1 55.69 14 VAL B CA 1
ATOM 2449 C C . VAL B 1 14 ? -31.125 7.34 -2.854 1 55.69 14 VAL B C 1
ATOM 2451 O O . VAL B 1 14 ? -29.984 7.406 -3.312 1 55.69 14 VAL B O 1
ATOM 2454 N N . LEU B 1 15 ? -32.281 7.684 -3.508 1 53.56 15 LEU B N 1
ATOM 2455 C CA . LEU B 1 15 ? -32.188 8.203 -4.867 1 53.56 15 LEU B CA 1
ATOM 2456 C C . LEU B 1 15 ? -31.453 9.531 -4.895 1 53.56 15 LEU B C 1
ATOM 2458 O O . LEU B 1 15 ? -30.625 9.766 -5.785 1 53.56 15 LEU B O 1
ATOM 2462 N N . ALA B 1 16 ? -31.719 10.375 -3.971 1 52.97 16 ALA B N 1
ATOM 2463 C CA . ALA B 1 16 ? -31.047 11.672 -3.891 1 52.97 16 ALA B CA 1
ATOM 2464 C C . ALA B 1 16 ? -29.547 11.492 -3.643 1 52.97 16 ALA B C 1
ATOM 2466 O O . ALA B 1 16 ? -28.734 12.172 -4.262 1 52.97 16 ALA B O 1
ATOM 2467 N N . ALA B 1 17 ? -29.234 10.617 -2.838 1 56.12 17 ALA B N 1
ATOM 2468 C CA . ALA B 1 17 ? -27.844 10.32 -2.541 1 56.12 17 ALA B CA 1
ATOM 2469 C C . ALA B 1 17 ? -27.109 9.797 -3.777 1 56.12 17 ALA B C 1
ATOM 2471 O O . ALA B 1 17 ? -25.969 10.164 -4.035 1 56.12 17 ALA B O 1
ATOM 2472 N N . ARG B 1 18 ? -27.875 9.086 -4.555 1 54.69 18 ARG B N 1
ATOM 2473 C CA . ARG B 1 18 ? -27.344 8.516 -5.785 1 54.69 18 ARG B CA 1
ATOM 2474 C C . ARG B 1 18 ? -27.062 9.602 -6.816 1 54.69 18 ARG B C 1
ATOM 2476 O O . ARG B 1 18 ? -26.047 9.555 -7.516 1 54.69 18 ARG B O 1
ATOM 2483 N N . VAL B 1 19 ? -28.047 10.414 -6.922 1 52.84 19 VAL B N 1
ATOM 2484 C CA . VAL B 1 19 ? -27.922 11.523 -7.863 1 52.84 19 VAL B CA 1
ATOM 2485 C C . VAL B 1 19 ? -26.75 12.414 -7.457 1 52.84 19 VAL B C 1
ATOM 2487 O O . VAL B 1 19 ? -25.953 12.836 -8.305 1 52.84 19 VAL B O 1
ATOM 2490 N N . ASP B 1 20 ? -26.641 12.555 -6.207 1 55.75 20 ASP B N 1
ATOM 2491 C CA . ASP B 1 20 ? -25.578 13.414 -5.707 1 55.75 20 ASP B CA 1
ATOM 2492 C C . ASP B 1 20 ? -24.203 12.781 -5.93 1 55.75 20 ASP B C 1
ATOM 2494 O O . ASP B 1 20 ? -23.25 13.461 -6.332 1 55.75 20 ASP B O 1
ATOM 2498 N N . GLU B 1 21 ? -24.188 11.555 -5.758 1 57.59 21 GLU B N 1
ATOM 2499 C CA . GLU B 1 21 ? -22.938 10.828 -5.98 1 57.59 21 GLU B CA 1
ATOM 2500 C C . GLU B 1 21 ? -22.531 10.875 -7.445 1 57.59 21 GLU B C 1
ATOM 2502 O O . GLU B 1 21 ? -21.344 11.039 -7.762 1 57.59 21 GLU B O 1
ATOM 2507 N N . ALA B 1 22 ? -23.484 10.648 -8.266 1 56.25 22 ALA B N 1
ATOM 2508 C CA . ALA B 1 22 ? -23.234 10.703 -9.703 1 56.25 22 ALA B CA 1
ATOM 2509 C C . ALA B 1 22 ? -22.766 12.094 -10.125 1 56.25 22 ALA B C 1
ATOM 2511 O O . ALA B 1 22 ? -21.859 12.227 -10.938 1 56.25 22 ALA B O 1
ATOM 2512 N N . LYS B 1 23 ? -23.438 13.047 -9.609 1 55.03 23 LYS B N 1
ATOM 2513 C CA . LYS B 1 23 ? -23.047 14.422 -9.898 1 55.03 23 LYS B CA 1
ATOM 2514 C C . LYS B 1 23 ? -21.641 14.711 -9.406 1 55.03 23 LYS B C 1
ATOM 2516 O O . LYS B 1 23 ? -20.844 15.336 -10.117 1 55.03 23 LYS B O 1
ATOM 2521 N N . GLN B 1 24 ? -21.422 14.188 -8.312 1 58.47 24 GLN B N 1
ATOM 2522 C CA . GLN B 1 24 ? -20.109 14.43 -7.734 1 58.47 24 GLN B CA 1
ATOM 2523 C C . GLN B 1 24 ? -19.016 13.695 -8.523 1 58.47 24 GLN B C 1
ATOM 2525 O O . GLN B 1 24 ? -17.953 14.25 -8.781 1 58.47 24 GLN B O 1
ATOM 2530 N N . ALA B 1 25 ? -19.312 12.539 -8.867 1 59.97 25 ALA B N 1
ATOM 2531 C CA . ALA B 1 25 ? -18.375 11.781 -9.688 1 59.97 25 ALA B CA 1
ATOM 2532 C C . ALA B 1 25 ? -18.125 12.492 -11.016 1 59.97 25 ALA B C 1
ATOM 2534 O O . ALA B 1 25 ? -16.984 12.555 -11.492 1 59.97 25 ALA B O 1
ATOM 2535 N N . ALA B 1 26 ? -19.203 12.945 -11.539 1 57.97 26 ALA B N 1
ATOM 2536 C CA . ALA B 1 26 ? -19.078 13.68 -12.797 1 57.97 26 ALA B CA 1
ATOM 2537 C C . ALA B 1 26 ? -18.266 14.961 -12.609 1 57.97 26 ALA B C 1
ATOM 2539 O O . ALA B 1 26 ? -17.453 15.312 -13.461 1 57.97 26 ALA B O 1
ATOM 2540 N N . LEU B 1 27 ? -18.5 15.578 -11.5 1 58.72 27 LEU B N 1
ATOM 2541 C CA . LEU B 1 27 ? -17.75 16.797 -11.195 1 58.72 27 LEU B CA 1
ATOM 2542 C C . LEU B 1 27 ? -16.266 16.484 -11.008 1 58.72 27 LEU B C 1
ATOM 2544 O O . LEU B 1 27 ? -15.406 17.219 -11.508 1 58.72 27 LEU B O 1
ATOM 2548 N N . LEU B 1 28 ? -16.062 15.414 -10.383 1 64.81 28 LEU B N 1
ATOM 2549 C CA . LEU B 1 28 ? -14.672 15.023 -10.156 1 64.81 28 LEU B CA 1
ATOM 2550 C C . LEU B 1 28 ? -13.984 14.695 -11.477 1 64.81 28 LEU B C 1
ATOM 2552 O O . LEU B 1 28 ? -12.836 15.078 -11.695 1 64.81 28 LEU B O 1
ATOM 2556 N N . GLN B 1 29 ? -14.672 13.977 -12.266 1 65.44 29 GLN B N 1
ATOM 2557 C CA . GLN B 1 29 ? -14.109 13.617 -13.57 1 65.44 29 GLN B CA 1
ATOM 2558 C C . GLN B 1 29 ? -13.836 14.859 -14.414 1 65.44 29 GLN B C 1
ATOM 2560 O O . GLN B 1 29 ? -12.797 14.945 -15.078 1 65.44 29 GLN B O 1
ATOM 2565 N N . HIS B 1 30 ? -14.828 15.703 -14.359 1 64.75 30 HIS B N 1
ATOM 2566 C CA . HIS B 1 30 ? -14.648 16.953 -15.102 1 64.75 30 HIS B CA 1
ATOM 2567 C C . HIS B 1 30 ? -13.484 17.766 -14.547 1 64.75 30 HIS B C 1
ATOM 2569 O O . HIS B 1 30 ? -12.664 18.281 -15.312 1 64.75 30 HIS B O 1
ATOM 2575 N N . THR B 1 31 ? -13.438 17.797 -13.328 1 68.94 31 THR B N 1
ATOM 2576 C CA . THR B 1 31 ? -12.344 18.516 -12.68 1 68.94 31 THR B CA 1
ATOM 2577 C C . THR B 1 31 ? -11 17.875 -13.016 1 68.94 31 THR B C 1
ATOM 2579 O O . THR B 1 31 ? -10.031 18.578 -13.32 1 68.94 31 THR B O 1
ATOM 2582 N N . LYS B 1 32 ? -10.992 16.594 -13.016 1 73.62 32 LYS B N 1
ATOM 2583 C CA . LYS B 1 32 ? -9.773 15.859 -13.344 1 73.62 32 LYS B CA 1
ATOM 2584 C C . LYS B 1 32 ? -9.312 16.188 -14.766 1 73.62 32 LYS B C 1
ATOM 2586 O O . LYS B 1 32 ? -8.125 16.406 -15.008 1 73.62 32 LYS B O 1
ATOM 2591 N N . GLN B 1 33 ? -10.273 16.203 -15.648 1 76.19 33 GLN B N 1
ATOM 2592 C CA . GLN B 1 33 ? -9.953 16.469 -17.047 1 76.19 33 GLN B CA 1
ATOM 2593 C C . GLN B 1 33 ? -9.453 17.906 -17.234 1 76.19 33 GLN B C 1
ATOM 2595 O O . GLN B 1 33 ? -8.516 18.156 -18 1 76.19 33 GLN B O 1
ATOM 2600 N N . GLU B 1 34 ? -10.094 18.766 -16.516 1 77.69 34 GLU B N 1
ATOM 2601 C CA . GLU B 1 34 ? -9.672 20.156 -16.594 1 77.69 34 GLU B CA 1
ATOM 2602 C C . GLU B 1 34 ? -8.258 20.344 -16.031 1 77.69 34 GLU B C 1
ATOM 2604 O O . GLU B 1 34 ? -7.457 21.078 -16.609 1 77.69 34 GLU B O 1
ATOM 2609 N N . ILE B 1 35 ? -8.016 19.688 -15.023 1 80.5 35 ILE B N 1
ATOM 2610 C CA . ILE B 1 35 ? -6.699 19.75 -14.398 1 80.5 35 ILE B CA 1
ATOM 2611 C C . ILE B 1 35 ? -5.641 19.234 -15.375 1 80.5 35 ILE B C 1
ATOM 2613 O O . ILE B 1 35 ? -4.578 19.844 -15.516 1 80.5 35 ILE B O 1
ATOM 2617 N N . LYS B 1 36 ? -5.914 18.203 -16.016 1 80.31 36 LYS B N 1
ATOM 2618 C CA . LYS B 1 36 ? -4.98 17.609 -16.969 1 80.31 36 LYS B CA 1
ATOM 2619 C C . LYS B 1 36 ? -4.805 18.516 -18.188 1 80.31 36 LYS B C 1
ATOM 2621 O O . LYS B 1 36 ? -3.68 18.766 -18.625 1 80.31 36 LYS B O 1
ATOM 2626 N N . ASP B 1 37 ? -5.949 19.016 -18.656 1 81.81 37 ASP B N 1
ATOM 2627 C CA . ASP B 1 37 ? -5.922 19.844 -19.859 1 81.81 37 ASP B CA 1
ATOM 2628 C C . ASP B 1 37 ? -5.152 21.141 -19.625 1 81.81 37 ASP B C 1
ATOM 2630 O O . ASP B 1 37 ? -4.398 21.578 -20.484 1 81.81 37 ASP B O 1
ATOM 2634 N N . LEU B 1 38 ? -5.312 21.625 -18.453 1 86.19 38 LEU B N 1
ATOM 2635 C CA . LEU B 1 38 ? -4.695 22.922 -18.141 1 86.19 38 LEU B CA 1
ATOM 2636 C C . LEU B 1 38 ? -3.348 22.719 -17.453 1 86.19 38 LEU B C 1
ATOM 2638 O O . LEU B 1 38 ? -2.65 23.688 -17.156 1 86.19 38 LEU B O 1
ATOM 2642 N N . GLN B 1 39 ? -2.953 21.422 -17.203 1 87.94 39 GLN B N 1
ATOM 2643 C CA . GLN B 1 39 ? -1.698 21.078 -16.531 1 87.94 39 GLN B CA 1
ATOM 2644 C C . GLN B 1 39 ? -1.547 21.859 -15.227 1 87.94 39 GLN B C 1
ATOM 2646 O O . GLN B 1 39 ? -0.511 22.484 -14.984 1 87.94 39 GLN B O 1
ATOM 2651 N N . LEU B 1 40 ? -2.582 21.891 -14.531 1 89.62 40 LEU B N 1
ATOM 2652 C CA . LEU B 1 40 ? -2.6 22.641 -13.281 1 89.62 40 LEU B CA 1
ATOM 2653 C C . LEU B 1 40 ? -1.771 21.938 -12.211 1 89.62 40 LEU B C 1
ATOM 2655 O O . LEU B 1 40 ? -1.72 20.703 -12.172 1 89.62 40 LEU B O 1
ATOM 2659 N N . SER B 1 41 ? -1.164 22.75 -11.391 1 91.94 41 SER B N 1
ATOM 2660 C CA . SER B 1 41 ? -0.434 22.25 -10.234 1 91.94 41 SER B CA 1
ATOM 2661 C C . SER B 1 41 ? -1.235 22.438 -8.945 1 91.94 41 SER B C 1
ATOM 2663 O O . SER B 1 41 ? -2.279 23.094 -8.953 1 91.94 41 SER B O 1
ATOM 2665 N N . LEU B 1 42 ? -0.794 21.781 -7.922 1 90.38 42 LEU B N 1
ATOM 2666 C CA . LEU B 1 42 ? -1.424 21.984 -6.625 1 90.38 42 LEU B CA 1
ATOM 2667 C C . LEU B 1 42 ? -1.386 23.453 -6.223 1 90.38 42 LEU B C 1
ATOM 2669 O O . LEU B 1 42 ? -2.346 23.969 -5.648 1 90.38 42 LEU B O 1
ATOM 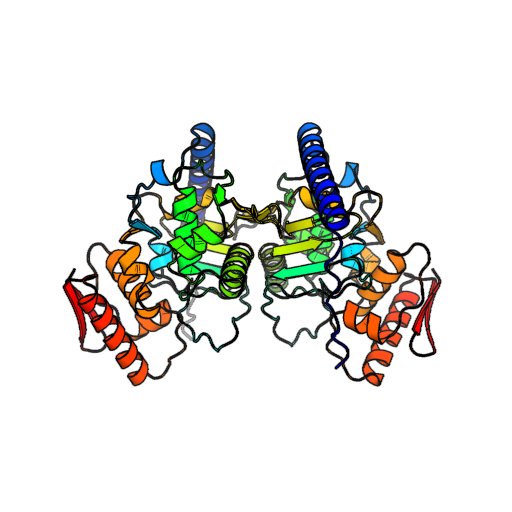2673 N N . PHE B 1 43 ? -0.324 24.156 -6.555 1 92.19 43 PHE B N 1
ATOM 2674 C CA . PHE B 1 43 ? -0.129 25.578 -6.234 1 92.19 43 PHE B CA 1
ATOM 2675 C C . PHE B 1 43 ? -1.164 26.438 -6.945 1 92.19 43 PHE B C 1
ATOM 2677 O O . PHE B 1 43 ? -1.598 27.453 -6.414 1 92.19 43 PHE B O 1
ATOM 2684 N N . ASP B 1 44 ? -1.545 26.047 -8.109 1 90.38 44 ASP B N 1
ATOM 2685 C CA . ASP B 1 44 ? -2.555 26.766 -8.867 1 90.38 44 ASP B CA 1
ATOM 2686 C C . ASP B 1 44 ? -3.916 26.703 -8.18 1 90.38 44 ASP B C 1
ATOM 2688 O O . ASP B 1 44 ? -4.715 27.641 -8.281 1 90.38 44 ASP B O 1
ATOM 2692 N N . ILE B 1 45 ? -4.125 25.656 -7.5 1 86.5 45 ILE B N 1
ATOM 2693 C CA . ILE B 1 45 ? -5.43 25.406 -6.898 1 86.5 45 ILE B CA 1
ATOM 2694 C C . ILE B 1 45 ? -5.418 25.828 -5.434 1 86.5 45 ILE B C 1
ATOM 2696 O O . ILE B 1 45 ? -6.387 26.406 -4.941 1 86.5 45 ILE B O 1
ATOM 2700 N N . ALA B 1 46 ? -4.402 25.547 -4.82 1 90.75 46 ALA B N 1
ATOM 2701 C CA . ALA B 1 46 ? -4.207 25.797 -3.396 1 90.75 46 ALA B CA 1
ATOM 2702 C C . ALA B 1 46 ? -2.791 26.297 -3.115 1 90.75 46 ALA B C 1
ATOM 2704 O O . ALA B 1 46 ? -1.936 25.516 -2.676 1 90.75 46 ALA B O 1
ATOM 2705 N N . PRO B 1 47 ? -2.58 27.578 -3.221 1 93.19 47 PRO B N 1
ATOM 2706 C CA . PRO B 1 47 ? -1.216 28.109 -3.125 1 93.19 47 PRO B CA 1
ATOM 2707 C C . PRO B 1 47 ? -0.737 28.25 -1.683 1 93.19 47 PRO B C 1
ATOM 2709 O O . PRO B 1 47 ? -1.549 28.453 -0.775 1 93.19 47 PRO B O 1
ATOM 2712 N N . TRP B 1 48 ? 0.557 28.094 -1.416 1 94.44 48 TRP B N 1
ATOM 2713 C CA . TRP B 1 48 ? 1.236 28.406 -0.163 1 94.44 48 TRP B CA 1
ATOM 2714 C C . TRP B 1 48 ? 2.67 28.859 -0.419 1 94.44 48 TRP B C 1
ATOM 2716 O O . TRP B 1 48 ? 3.264 28.516 -1.442 1 94.44 48 TRP B O 1
ATOM 2726 N N . SER B 1 49 ? 3.221 29.656 0.482 1 95.81 49 SER B N 1
ATOM 2727 C CA . SER B 1 49 ? 4.562 30.219 0.333 1 95.81 49 SER B CA 1
ATOM 2728 C C . SER B 1 49 ? 5.629 29.156 0.577 1 95.81 49 SER B C 1
ATOM 2730 O O . SER B 1 49 ? 5.355 28.109 1.189 1 95.81 49 SER B O 1
ATOM 2732 N N . ASP B 1 50 ? 6.898 29.359 0.126 1 95.31 50 ASP B N 1
ATOM 2733 C CA . ASP B 1 50 ? 7.984 28.391 0.136 1 95.31 50 ASP B CA 1
ATOM 2734 C C . ASP B 1 50 ? 8.414 28.062 1.564 1 95.31 50 ASP B C 1
ATOM 2736 O O . ASP B 1 50 ? 9.016 27.016 1.812 1 95.31 50 ASP B O 1
ATOM 2740 N N . ASN B 1 51 ? 8.195 29 2.469 1 96.69 51 ASN B N 1
ATOM 2741 C CA . ASN B 1 51 ? 8.578 28.75 3.854 1 96.69 51 ASN B CA 1
ATOM 2742 C C . ASN B 1 51 ? 7.48 28.016 4.613 1 96.69 51 ASN B C 1
ATOM 2744 O O . ASN B 1 51 ? 7.637 27.719 5.797 1 96.69 51 ASN B O 1
ATOM 2748 N N . MET B 1 52 ? 6.402 27.75 3.902 1 97.25 52 MET B N 1
ATOM 2749 C CA . MET B 1 52 ? 5.254 27.109 4.543 1 97.25 52 MET B CA 1
ATOM 2750 C C . MET B 1 52 ? 5.027 25.719 3.992 1 97.25 52 MET B C 1
ATOM 2752 O O . MET B 1 52 ? 5.633 25.328 2.99 1 97.25 52 MET B O 1
ATOM 2756 N N . ARG B 1 53 ? 4.305 24.953 4.688 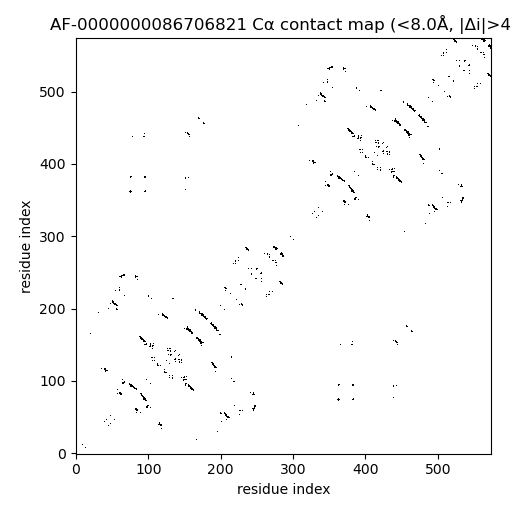1 97.88 53 ARG B N 1
ATOM 2757 C CA . ARG B 1 53 ? 3.734 23.688 4.242 1 97.88 53 ARG B CA 1
ATOM 2758 C C . ARG B 1 53 ? 2.238 23.625 4.523 1 97.88 53 ARG B C 1
ATOM 2760 O O . ARG B 1 53 ? 1.669 24.562 5.086 1 97.88 53 ARG B O 1
ATOM 2767 N N . VAL B 1 54 ? 1.603 22.531 4.082 1 96.06 54 VAL B N 1
ATOM 2768 C CA . VAL B 1 54 ? 0.145 22.516 4.164 1 96.06 54 VAL B CA 1
ATOM 2769 C C . VAL B 1 54 ? -0.333 21.141 4.621 1 96.06 54 VAL B C 1
ATOM 2771 O O . VAL B 1 54 ? 0.409 20.172 4.535 1 96.06 54 VAL B O 1
ATOM 2774 N N . MET B 1 55 ? -1.515 21.141 5.094 1 95.88 55 MET B N 1
ATOM 2775 C CA . MET B 1 55 ? -2.242 19.938 5.469 1 95.88 55 MET B CA 1
ATOM 2776 C C . MET B 1 55 ? -3.725 20.062 5.141 1 95.88 55 MET B C 1
ATOM 2778 O O . MET B 1 55 ? -4.367 21.047 5.531 1 95.88 55 MET B O 1
ATOM 2782 N N . PRO B 1 56 ? -4.234 19.047 4.316 1 94.94 56 PRO B N 1
ATOM 2783 C CA . PRO B 1 56 ? -5.691 19.062 4.168 1 94.94 56 PRO B CA 1
ATOM 2784 C C . PRO B 1 56 ? -6.426 19 5.504 1 94.94 56 PRO B C 1
ATOM 2786 O O . PRO B 1 56 ? -6.043 18.219 6.387 1 94.94 56 PRO B O 1
ATOM 2789 N N . ASN B 1 57 ? -7.449 19.75 5.672 1 94.31 57 ASN B N 1
ATOM 2790 C CA . ASN B 1 57 ? -8.164 19.859 6.941 1 94.31 57 ASN B CA 1
ATOM 2791 C C . ASN B 1 57 ? -8.719 18.516 7.387 1 94.31 57 ASN B C 1
ATOM 2793 O O . ASN B 1 57 ? -8.719 18.203 8.578 1 94.31 57 ASN B O 1
ATOM 2797 N N . ASP B 1 58 ? -9.148 17.719 6.453 1 93.44 58 ASP B N 1
ATOM 2798 C CA . ASP B 1 58 ? -9.711 16.422 6.793 1 93.44 58 ASP B CA 1
ATOM 2799 C C . ASP B 1 58 ? -8.641 15.5 7.379 1 93.44 58 ASP B C 1
ATOM 2801 O O . ASP B 1 58 ? -8.922 14.695 8.273 1 93.44 58 ASP B O 1
ATOM 2805 N N . TYR B 1 59 ? -7.445 15.602 6.871 1 94.75 59 TYR B N 1
ATOM 2806 C CA . TYR B 1 59 ? -6.363 14.812 7.445 1 94.75 59 TYR B CA 1
ATOM 2807 C C . TYR B 1 59 ? -5.93 15.375 8.797 1 94.75 59 TYR B C 1
ATOM 2809 O O . TYR B 1 59 ? -5.621 14.625 9.719 1 94.75 59 TYR B O 1
ATOM 2817 N N . ALA B 1 60 ? -5.957 16.672 8.914 1 96.06 60 ALA B N 1
ATOM 2818 C CA . ALA B 1 60 ? -5.574 17.359 10.141 1 96.06 60 ALA B CA 1
ATOM 2819 C C . ALA B 1 60 ? -6.496 16.984 11.297 1 96.06 60 ALA B C 1
ATOM 2821 O O . ALA B 1 60 ? -6.078 16.969 12.453 1 96.06 60 ALA B O 1
ATOM 2822 N N . ARG B 1 61 ? -7.68 16.594 10.961 1 95.81 61 ARG B N 1
ATOM 2823 C CA . ARG B 1 61 ? -8.695 16.344 11.977 1 95.81 61 ARG B CA 1
ATOM 2824 C C . ARG B 1 61 ? -8.961 14.852 12.125 1 95.81 61 ARG B C 1
ATOM 2826 O O . ARG B 1 61 ? -10.016 14.453 12.617 1 95.81 61 ARG B O 1
ATOM 2833 N N . SER B 1 62 ? -8.047 14.055 11.617 1 97.06 62 SER B N 1
ATOM 2834 C CA . SER B 1 62 ? -8.234 12.609 11.672 1 97.06 62 SER B CA 1
ATOM 2835 C C . SER B 1 62 ? -7.031 11.922 12.312 1 97.06 62 SER B C 1
ATOM 2837 O O . SER B 1 62 ? -5.996 12.555 12.539 1 97.06 62 SER B O 1
ATOM 2839 N N . ALA B 1 63 ? -7.219 10.656 12.547 1 97.75 63 ALA B N 1
ATOM 2840 C CA . ALA B 1 63 ? -6.156 9.859 13.164 1 97.75 63 ALA B CA 1
ATOM 2841 C C . ALA B 1 63 ? -5.332 9.133 12.102 1 97.75 63 ALA B C 1
ATOM 2843 O O . ALA B 1 63 ? -4.793 8.055 12.352 1 97.75 63 ALA B O 1
ATOM 2844 N N . LEU B 1 64 ? -5.246 9.711 10.914 1 97.06 64 LEU B N 1
ATOM 2845 C CA . LEU B 1 64 ? -4.492 9.086 9.836 1 97.06 64 LEU B CA 1
ATOM 2846 C C . LEU B 1 64 ? -3.025 8.922 10.219 1 97.06 64 LEU B C 1
ATOM 2848 O O . LEU B 1 64 ? -2.426 7.875 9.961 1 97.06 64 LEU B O 1
ATOM 2852 N N . PHE B 1 65 ? -2.412 9.969 10.75 1 97.75 65 PHE B N 1
ATOM 2853 C CA . PHE B 1 65 ? -1.058 9.93 11.289 1 97.75 65 PHE B CA 1
ATOM 2854 C C . PHE B 1 65 ? -1.079 9.852 12.812 1 97.75 65 PHE B C 1
ATOM 2856 O O . PHE B 1 65 ? -1.355 10.852 13.484 1 97.75 65 PHE B O 1
ATOM 2863 N N . THR B 1 66 ? -0.75 8.734 13.375 1 96.69 66 THR B N 1
ATOM 2864 C CA . THR B 1 66 ? -0.93 8.484 14.805 1 96.69 66 THR B CA 1
ATOM 2865 C C . THR B 1 66 ? 0.292 8.945 15.594 1 96.69 66 THR B C 1
ATOM 2867 O O . THR B 1 66 ? 1.376 9.109 15.023 1 96.69 66 THR B O 1
ATOM 2870 N N . VAL B 1 67 ? 0.125 9.18 16.844 1 94.56 67 VAL B N 1
ATOM 2871 C CA . VAL B 1 67 ? 1.211 9.562 17.734 1 94.56 67 VAL B CA 1
ATOM 2872 C C . VAL B 1 67 ? 1.611 8.359 18.594 1 94.56 67 VAL B C 1
ATOM 2874 O O . VAL B 1 67 ? 2.123 8.531 19.703 1 94.56 67 VAL B O 1
ATOM 2877 N N . ARG B 1 68 ? 1.561 7.238 18.125 1 86 68 ARG B N 1
ATOM 2878 C CA . ARG B 1 68 ? 1.878 6.039 18.891 1 86 68 ARG B CA 1
ATOM 2879 C C . ARG B 1 68 ? 3.369 5.965 19.203 1 86 68 ARG B C 1
ATOM 2881 O O . ARG B 1 68 ? 4.184 6.57 18.516 1 86 68 ARG B O 1
ATOM 2888 N N . ASN B 1 69 ? 3.607 5.254 20.25 1 82.38 69 ASN B N 1
ATOM 2889 C CA . ASN B 1 69 ? 4.984 5.047 20.688 1 82.38 69 ASN B CA 1
ATOM 2890 C C . ASN B 1 69 ? 5.832 4.395 19.609 1 82.38 69 ASN B C 1
ATOM 2892 O O . ASN B 1 69 ? 5.398 3.43 18.969 1 82.38 69 ASN B O 1
ATOM 2896 N N . LYS B 1 70 ? 7.012 4.949 19.422 1 83.69 70 LYS B N 1
ATOM 2897 C CA . LYS B 1 70 ? 7.914 4.484 18.375 1 83.69 70 LYS B CA 1
ATOM 2898 C C . LYS B 1 70 ? 8.398 3.064 18.656 1 83.69 70 LYS B C 1
ATOM 2900 O O . LYS B 1 70 ? 8.867 2.371 17.75 1 83.69 70 LYS B O 1
ATOM 2905 N N . ARG B 1 71 ? 8.297 2.67 19.844 1 86.75 71 ARG B N 1
ATOM 2906 C CA . ARG B 1 71 ? 8.773 1.341 20.219 1 86.75 71 ARG B CA 1
ATOM 2907 C C . ARG B 1 71 ? 7.723 0.278 19.906 1 86.75 71 ARG B C 1
ATOM 2909 O O . ARG B 1 71 ? 8.023 -0.916 19.891 1 86.75 71 ARG B O 1
ATOM 2916 N N . THR B 1 72 ? 6.566 0.696 19.75 1 89.88 72 THR B N 1
ATOM 2917 C CA . THR B 1 72 ? 5.504 -0.237 19.391 1 89.88 72 THR B CA 1
ATOM 2918 C C . THR B 1 72 ? 5.523 -0.514 17.891 1 89.88 72 THR B C 1
ATOM 2920 O O . THR B 1 72 ? 5.543 0.417 17.078 1 89.88 72 THR B O 1
ATOM 2923 N N . PRO B 1 73 ? 5.598 -1.818 17.562 1 91.62 73 PRO B N 1
ATOM 2924 C CA . PRO B 1 73 ? 5.566 -2.121 16.125 1 91.62 73 PRO B CA 1
ATOM 2925 C C . PRO B 1 73 ? 4.344 -1.536 15.422 1 91.62 73 PRO B C 1
ATOM 2927 O O . PRO B 1 73 ? 3.258 -1.49 16 1 91.62 73 PRO B O 1
ATOM 2930 N N . ARG B 1 74 ? 4.551 -1.076 14.289 1 94.62 74 ARG B N 1
ATOM 2931 C CA . ARG B 1 74 ? 3.445 -0.546 13.5 1 94.62 74 ARG B CA 1
ATOM 2932 C C . ARG B 1 74 ? 2.422 -1.636 13.188 1 94.62 74 ARG B C 1
ATOM 2934 O O . ARG B 1 74 ? 2.789 -2.789 12.953 1 94.62 74 ARG B O 1
ATOM 2941 N N . ALA B 1 75 ? 1.208 -1.285 13.195 1 94.06 75 ALA B N 1
ATOM 2942 C CA . ALA B 1 75 ? 0.122 -2.236 12.977 1 94.06 75 ALA B CA 1
ATOM 2943 C C . ALA B 1 75 ? -0.146 -2.424 11.484 1 94.06 75 ALA B C 1
ATOM 2945 O O . ALA B 1 75 ? 0.058 -1.503 10.688 1 94.06 75 ALA B O 1
ATOM 2946 N N . ALA B 1 76 ? -0.546 -3.627 11.102 1 95.19 76 ALA B N 1
ATOM 2947 C CA . ALA B 1 76 ? -1.151 -3.887 9.805 1 95.19 76 ALA B CA 1
ATOM 2948 C C . ALA B 1 76 ? -2.643 -3.564 9.812 1 95.19 76 ALA B C 1
ATOM 2950 O O . ALA B 1 76 ? -3.42 -4.23 10.5 1 95.19 76 ALA B O 1
ATOM 2951 N N . LEU B 1 77 ? -3.021 -2.619 9.031 1 95.81 77 LEU B N 1
ATOM 2952 C CA . LEU B 1 77 ? -4.406 -2.164 9.055 1 95.81 77 LEU B CA 1
ATOM 2953 C C . LEU B 1 77 ? -5.152 -2.621 7.805 1 95.81 77 LEU B C 1
ATOM 2955 O O . LEU B 1 77 ? -4.594 -2.602 6.707 1 95.81 77 LEU B O 1
ATOM 2959 N N . GLN B 1 78 ? -6.324 -3.104 7.965 1 94.81 78 GLN B N 1
ATOM 2960 C CA . GLN B 1 78 ? -7.203 -3.561 6.895 1 94.81 78 GLN B CA 1
ATOM 2961 C C . GLN B 1 78 ? -8.562 -2.873 6.969 1 94.81 78 GLN B C 1
ATOM 2963 O O . GLN B 1 78 ? -9.359 -3.15 7.871 1 94.81 78 GLN B O 1
ATOM 2968 N N . ASN B 1 79 ? -8.82 -2.033 5.922 1 92.69 79 ASN B N 1
ATOM 2969 C CA . ASN B 1 79 ? -10.07 -1.289 5.926 1 92.69 79 ASN B CA 1
ATOM 2970 C C . ASN B 1 79 ? -10.406 -0.755 7.316 1 92.69 79 ASN B C 1
ATOM 2972 O O . ASN B 1 79 ? -11.547 -0.858 7.766 1 92.69 79 ASN B O 1
ATOM 2976 N N . HIS B 1 80 ? -9.422 -0.284 7.918 1 95.69 80 HIS B N 1
ATOM 2977 C CA . HIS B 1 80 ? -9.539 0.193 9.289 1 95.69 80 HIS B CA 1
ATOM 2978 C C . HIS B 1 80 ? -10.164 1.582 9.344 1 95.69 80 HIS B C 1
ATOM 2980 O O . HIS B 1 80 ? -9.688 2.506 8.68 1 95.69 80 HIS B O 1
ATOM 2986 N N . PRO B 1 81 ? -11.219 1.706 10.086 1 96.19 81 PRO B N 1
ATOM 2987 C CA . PRO B 1 81 ? -11.789 3.051 10.219 1 96.19 81 PRO B CA 1
ATOM 2988 C C . PRO B 1 81 ? -10.844 4.02 10.938 1 96.19 81 PRO B C 1
ATOM 2990 O O . PRO B 1 81 ? -10.375 3.725 12.039 1 96.19 81 PRO B O 1
ATOM 2993 N N . ILE B 1 82 ? -10.547 5.125 10.336 1 97.25 82 ILE B N 1
ATOM 2994 C CA . ILE B 1 82 ? -9.742 6.191 10.906 1 97.25 82 ILE B CA 1
ATOM 2995 C C . ILE B 1 82 ? -10.641 7.195 11.625 1 97.25 82 ILE B C 1
ATOM 2997 O O . ILE B 1 82 ? -11.578 7.727 11.031 1 97.25 82 ILE B O 1
ATOM 3001 N N . TYR B 1 83 ? -10.383 7.438 12.883 1 97.44 83 TYR B N 1
ATOM 3002 C CA . TYR B 1 83 ? -11.18 8.391 13.641 1 97.44 83 TYR B CA 1
ATOM 3003 C C . TYR B 1 83 ? -11.117 9.773 13.016 1 97.44 83 TYR B C 1
ATOM 3005 O O . TYR B 1 83 ? -10.047 10.227 12.594 1 97.44 83 TYR B O 1
ATOM 3013 N N . HIS B 1 84 ? -12.141 10.398 12.914 1 97 84 HIS B N 1
ATOM 3014 C CA . HIS B 1 84 ? -12.273 11.781 12.492 1 97 84 HIS B CA 1
ATOM 3015 C C . HIS B 1 84 ? -13.148 12.57 13.469 1 97 84 HIS B C 1
ATOM 3017 O O . HIS B 1 84 ? -14.156 12.062 13.953 1 97 84 HIS B O 1
ATOM 3023 N N . VAL B 1 85 ? -12.797 13.75 13.75 1 94.31 85 VAL B N 1
ATOM 3024 C CA . VAL B 1 85 ? -13.523 14.57 14.719 1 94.31 85 VAL B CA 1
ATOM 3025 C C . VAL B 1 85 ? -14.922 14.867 14.188 1 94.31 85 VAL B C 1
ATOM 3027 O O . VAL B 1 85 ? -15.883 14.945 14.969 1 94.31 85 VAL B O 1
ATOM 3030 N N . ASN B 1 86 ? -15.008 15.109 12.891 1 92.31 86 ASN B N 1
ATOM 3031 C CA . ASN B 1 86 ? -16.297 15.297 12.242 1 92.31 86 ASN B CA 1
ATOM 3032 C C . ASN B 1 86 ? -16.953 13.961 11.898 1 92.31 86 ASN B C 1
ATOM 3034 O O . ASN B 1 86 ? -16.438 13.203 11.07 1 92.31 86 ASN B O 1
ATOM 3038 N N . LYS B 1 87 ? -18.078 13.695 12.375 1 90.38 87 LYS B N 1
ATOM 3039 C CA . LYS B 1 87 ? -18.75 12.414 12.2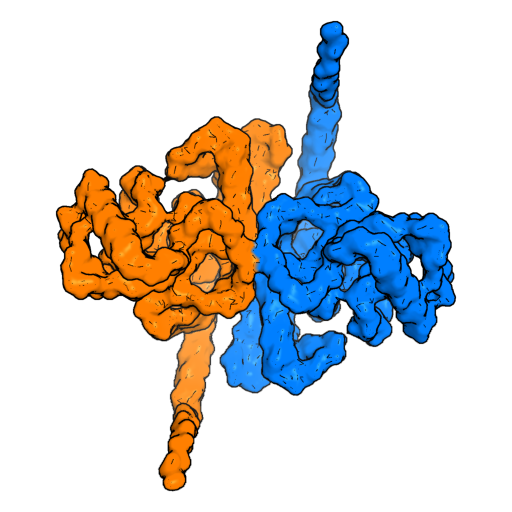27 1 90.38 87 LYS B CA 1
ATOM 3040 C C . LYS B 1 87 ? -19.25 12.211 10.805 1 90.38 87 LYS B C 1
ATOM 3042 O O . LYS B 1 87 ? -19.547 11.086 10.391 1 90.38 87 LYS B O 1
ATOM 3047 N N . ASP B 1 88 ? -19.312 13.281 10.086 1 91.06 88 ASP B N 1
ATOM 3048 C CA . ASP B 1 88 ? -19.797 13.188 8.719 1 91.06 88 ASP B CA 1
ATOM 3049 C C . ASP B 1 88 ? -18.703 12.727 7.77 1 91.06 88 ASP B C 1
ATOM 3051 O O . ASP B 1 88 ? -18.953 12.469 6.59 1 91.06 88 ASP B O 1
ATOM 3055 N N . VAL B 1 89 ? -17.5 12.711 8.281 1 93.31 89 VAL B N 1
ATOM 3056 C CA . VAL B 1 89 ? -16.375 12.297 7.461 1 93.31 89 VAL B CA 1
ATOM 3057 C C . VAL B 1 89 ? -15.969 10.867 7.82 1 93.31 89 VAL B C 1
ATOM 3059 O O . VAL B 1 89 ? -15.789 10.547 9 1 93.31 89 VAL B O 1
ATOM 3062 N N . ASN B 1 90 ? -15.898 10.031 6.793 1 93.94 90 ASN B N 1
ATOM 3063 C CA . ASN B 1 90 ? -15.477 8.648 6.988 1 93.94 90 ASN B CA 1
ATOM 3064 C C . ASN B 1 90 ? -14.203 8.336 6.203 1 93.94 90 ASN B C 1
ATOM 3066 O O . ASN B 1 90 ? -14.141 8.586 5 1 93.94 90 ASN B O 1
ATOM 3070 N N . ILE B 1 91 ? -13.258 7.84 6.922 1 94.62 91 ILE B N 1
ATOM 3071 C CA . ILE B 1 91 ? -12 7.43 6.309 1 94.62 91 ILE B CA 1
ATOM 3072 C C . ILE B 1 91 ? -11.688 5.98 6.688 1 94.62 91 ILE B C 1
ATOM 3074 O O . ILE B 1 91 ? -11.773 5.609 7.859 1 94.62 91 ILE B O 1
ATOM 3078 N N . THR B 1 92 ? -11.406 5.18 5.742 1 94.81 92 THR B N 1
ATOM 3079 C CA . THR B 1 92 ? -10.891 3.84 5.984 1 94.81 92 THR B CA 1
ATOM 3080 C C . THR B 1 92 ? -9.516 3.662 5.34 1 94.81 92 THR B C 1
ATOM 3082 O O . THR B 1 92 ? -9.234 4.262 4.297 1 94.81 92 THR B O 1
ATOM 3085 N N . TYR B 1 93 ? -8.734 2.854 6.031 1 96.12 93 TYR B N 1
ATOM 3086 C CA . TYR B 1 93 ? -7.34 2.783 5.617 1 96.12 93 TYR B CA 1
ATOM 3087 C C . TYR B 1 93 ? -6.844 1.343 5.613 1 96.12 93 TYR B C 1
ATOM 3089 O O . TYR B 1 93 ? -7.121 0.583 6.543 1 96.12 93 TYR B O 1
ATOM 3097 N N . THR B 1 94 ? -6.176 0.962 4.512 1 95.88 94 THR B N 1
ATOM 3098 C CA . THR B 1 94 ? -5.438 -0.291 4.418 1 95.88 94 THR B CA 1
ATOM 3099 C C . THR B 1 94 ? -3.949 -0.025 4.199 1 95.88 94 THR B C 1
ATOM 3101 O O . THR B 1 94 ? -3.578 0.755 3.318 1 95.88 94 THR B O 1
ATOM 3104 N N . GLY B 1 95 ? -3.133 -0.635 4.938 1 96.56 95 GLY B N 1
ATOM 3105 C CA . GLY B 1 95 ? -1.691 -0.464 4.867 1 96.56 95 GLY B CA 1
ATOM 3106 C C . GLY B 1 95 ? -1.013 -0.541 6.223 1 96.56 95 GLY B C 1
ATOM 3107 O O . GLY B 1 95 ? -1.639 -0.917 7.215 1 96.56 95 GLY B O 1
ATOM 3108 N N . VAL B 1 96 ? 0.236 -0.209 6.219 1 96 96 VAL B N 1
ATOM 3109 C CA . VAL B 1 96 ? 0.977 -0.111 7.473 1 96 96 VAL B CA 1
ATOM 3110 C C . VAL B 1 96 ? 0.632 1.199 8.18 1 96 96 VAL B C 1
ATOM 3112 O O . VAL B 1 96 ? 0.52 2.246 7.531 1 96 96 VAL B O 1
ATOM 3115 N N . GLU B 1 97 ? 0.448 1.13 9.398 1 97.06 97 GLU B N 1
ATOM 3116 C CA . GLU B 1 97 ? 0.114 2.303 10.203 1 97.06 97 GLU B CA 1
ATOM 3117 C C . GLU B 1 97 ? 1.084 3.449 9.938 1 97.06 97 GLU B C 1
ATOM 3119 O O . GLU B 1 97 ? 2.301 3.25 9.922 1 97.06 97 GLU B O 1
ATOM 3124 N N . LEU B 1 98 ? 0.527 4.613 9.703 1 97.56 98 LEU B N 1
ATOM 3125 C CA . LEU B 1 98 ? 1.335 5.809 9.5 1 97.56 98 LEU B CA 1
ATOM 3126 C C . LEU B 1 98 ? 1.468 6.602 10.797 1 97.56 98 LEU B C 1
ATOM 3128 O O . LEU B 1 98 ? 0.526 6.66 11.594 1 97.56 98 LEU B O 1
ATOM 3132 N N . ARG B 1 99 ? 2.551 7.215 10.93 1 97.75 99 ARG B N 1
ATOM 3133 C CA . ARG B 1 99 ? 2.797 7.914 12.18 1 97.75 99 ARG B CA 1
ATOM 3134 C C . ARG B 1 99 ? 3.121 9.383 11.93 1 97.75 99 ARG B C 1
ATOM 3136 O O . ARG B 1 99 ? 3.797 9.719 10.961 1 97.75 99 ARG B O 1
ATOM 3143 N N . ALA B 1 100 ? 2.709 10.164 12.875 1 97.25 100 ALA B N 1
ATOM 3144 C CA . ALA B 1 100 ? 2.98 11.602 12.828 1 97.25 100 ALA B CA 1
ATOM 3145 C C . ALA B 1 100 ? 4.469 11.883 13.016 1 97.25 100 ALA B C 1
ATOM 3147 O O . ALA B 1 100 ? 4.98 12.891 12.516 1 97.25 100 ALA B O 1
ATOM 3148 N N . GLN B 1 101 ? 5.156 11.008 13.633 1 95.62 101 GLN B N 1
ATOM 3149 C CA . GLN B 1 101 ? 6.57 11.18 13.953 1 95.62 101 GLN B CA 1
ATOM 3150 C C . GLN B 1 101 ? 7.402 11.375 12.688 1 95.62 101 GLN B C 1
ATOM 3152 O O . GLN B 1 101 ? 8.359 12.148 12.68 1 95.62 101 GLN B O 1
ATOM 3157 N N . ASP B 1 102 ? 7.109 10.656 11.625 1 97.12 102 ASP B N 1
ATOM 3158 C CA . ASP B 1 102 ? 7.969 10.703 10.445 1 97.12 102 ASP B CA 1
ATOM 3159 C C . ASP B 1 102 ? 7.141 10.734 9.164 1 97.12 102 ASP B C 1
ATOM 3161 O O . ASP B 1 102 ? 7.328 11.617 8.32 1 97.12 102 ASP B O 1
ATOM 3165 N N . ASP B 1 103 ? 6.141 9.883 8.984 1 98.06 103 ASP B N 1
ATOM 3166 C CA . ASP B 1 103 ? 5.383 9.766 7.742 1 98.06 103 ASP B CA 1
ATOM 3167 C C . ASP B 1 103 ? 4.688 11.078 7.395 1 98.06 103 ASP B C 1
ATOM 3169 O O . ASP B 1 103 ? 4.664 11.492 6.234 1 98.06 103 ASP B O 1
ATOM 3173 N N . GLU B 1 104 ? 4.098 11.688 8.414 1 97.94 104 GLU B N 1
ATOM 3174 C CA . GLU B 1 104 ? 3.393 12.953 8.234 1 97.94 104 GLU B CA 1
ATOM 3175 C C . GLU B 1 104 ? 4.309 14.016 7.637 1 97.94 104 GLU B C 1
ATOM 3177 O O . GLU B 1 104 ? 3.941 14.68 6.668 1 97.94 104 GLU B O 1
ATOM 3182 N N . LEU B 1 105 ? 5.445 14.156 8.203 1 98.31 105 LEU B N 1
ATOM 3183 C CA . LEU B 1 105 ? 6.398 15.172 7.773 1 98.31 105 LEU B CA 1
ATOM 3184 C C . LEU B 1 105 ? 6.898 14.883 6.363 1 98.31 105 LEU B C 1
ATOM 3186 O O . LEU B 1 105 ? 7.016 15.797 5.543 1 98.31 105 LEU B O 1
ATOM 3190 N N . VAL B 1 106 ? 7.191 13.617 6.086 1 98.44 106 VAL B N 1
ATOM 3191 C CA . VAL B 1 106 ? 7.672 13.234 4.762 1 98.44 106 VAL B CA 1
ATOM 3192 C C . VAL B 1 106 ? 6.594 13.523 3.719 1 98.44 106 VAL B C 1
ATOM 3194 O O . VAL B 1 106 ? 6.887 14.062 2.646 1 98.44 106 VAL B O 1
ATOM 3197 N N . TRP B 1 107 ? 5.379 13.227 4.039 1 98.06 107 TRP B N 1
ATOM 3198 C CA . TRP B 1 107 ? 4.273 13.469 3.117 1 98.06 107 TRP B CA 1
ATOM 3199 C C . TRP B 1 107 ? 4.121 14.953 2.82 1 98.06 107 TRP B C 1
ATOM 3201 O O . TRP B 1 107 ? 3.986 15.352 1.662 1 98.06 107 TRP B O 1
ATOM 3211 N N . GLN B 1 108 ? 4.156 15.789 3.822 1 97.81 108 GLN B N 1
ATOM 3212 C CA . GLN B 1 108 ? 4.035 17.234 3.664 1 97.81 108 GLN B CA 1
ATOM 3213 C C . GLN B 1 108 ? 5.172 17.797 2.816 1 97.81 108 GLN B C 1
ATOM 3215 O O . GLN B 1 108 ? 4.957 18.688 1.991 1 97.81 108 GLN B O 1
ATOM 3220 N N . GLN B 1 109 ? 6.32 17.266 3.045 1 98.25 109 GLN B N 1
ATOM 3221 C CA . GLN B 1 109 ? 7.469 17.75 2.277 1 98.25 109 GLN B CA 1
ATOM 3222 C C . GLN B 1 109 ? 7.363 17.328 0.815 1 98.25 109 GLN B C 1
ATOM 3224 O O . GLN B 1 109 ? 7.777 18.062 -0.08 1 98.25 109 GLN B O 1
ATOM 3229 N N . VAL B 1 110 ? 6.879 16.125 0.578 1 97.38 110 VAL B N 1
ATOM 3230 C CA . VAL B 1 110 ? 6.664 15.664 -0.789 1 97.38 110 VAL B CA 1
ATOM 3231 C C . VAL B 1 110 ? 5.656 16.578 -1.491 1 97.38 110 VAL B C 1
ATOM 3233 O O . VAL B 1 110 ? 5.832 16.922 -2.664 1 97.38 110 VAL B O 1
ATOM 3236 N N . LEU B 1 111 ? 4.629 16.984 -0.751 1 96.5 111 LEU B N 1
ATOM 3237 C CA . LEU B 1 111 ? 3.668 17.938 -1.308 1 96.5 111 LEU B CA 1
ATOM 3238 C C . LEU B 1 111 ? 4.355 19.234 -1.705 1 96.5 111 LEU B C 1
ATOM 3240 O O . LEU B 1 111 ? 4.051 19.812 -2.754 1 96.5 111 LEU B O 1
ATOM 3244 N N . GLU B 1 112 ? 5.246 19.688 -0.862 1 97.56 112 GLU B N 1
ATOM 3245 C CA . GLU B 1 112 ? 6.008 20.891 -1.158 1 97.56 112 GLU B CA 1
ATOM 3246 C C . GLU B 1 112 ? 6.789 20.75 -2.461 1 97.56 112 GLU B C 1
ATOM 3248 O O . GLU B 1 112 ? 6.797 21.656 -3.291 1 97.56 112 GLU B O 1
ATOM 3253 N N . TYR B 1 113 ? 7.438 19.609 -2.643 1 97.31 113 TYR B N 1
ATOM 3254 C CA . TYR B 1 113 ? 8.227 19.375 -3.846 1 97.31 113 TYR B CA 1
ATOM 3255 C C . TYR B 1 113 ? 7.336 19.328 -5.082 1 97.31 113 TYR B C 1
ATOM 3257 O O . TYR B 1 113 ? 7.777 19.672 -6.184 1 97.31 113 TYR B O 1
ATOM 3265 N N . SER B 1 114 ? 6.105 18.938 -4.895 1 95.62 114 SER B N 1
ATOM 3266 C CA . SER B 1 114 ? 5.219 18.719 -6.031 1 95.62 114 SER B CA 1
ATOM 3267 C C . SER B 1 114 ? 4.379 19.953 -6.328 1 95.62 114 SER B C 1
ATOM 3269 O O . SER B 1 114 ? 3.715 20.031 -7.363 1 95.62 114 SER B O 1
ATOM 3271 N N . LYS B 1 115 ? 4.367 20.938 -5.473 1 94.44 115 LYS B N 1
ATOM 3272 C CA . LYS B 1 115 ? 3.344 21.984 -5.461 1 94.44 115 LYS B CA 1
ATOM 3273 C C . LYS B 1 115 ? 3.352 22.781 -6.766 1 94.44 115 LYS B C 1
ATOM 3275 O O . LYS B 1 115 ? 2.322 23.312 -7.172 1 94.44 115 LYS B O 1
ATOM 3280 N N . ARG B 1 116 ? 4.523 22.875 -7.496 1 94.75 116 ARG B N 1
ATOM 3281 C CA . ARG B 1 116 ? 4.586 23.672 -8.711 1 94.75 116 ARG B CA 1
ATOM 3282 C C . ARG B 1 116 ? 4.684 22.797 -9.953 1 94.75 116 ARG B C 1
ATOM 3284 O O . ARG B 1 116 ? 4.852 23.297 -11.062 1 94.75 116 ARG B O 1
ATOM 3291 N N . SER B 1 117 ? 4.605 21.531 -9.805 1 94.5 117 SER B N 1
ATOM 3292 C CA . SER B 1 117 ? 4.551 20.578 -10.914 1 94.5 117 SER B CA 1
ATOM 3293 C C . SER B 1 117 ? 3.113 20.219 -11.258 1 94.5 117 SER B C 1
ATOM 3295 O O . SER B 1 117 ? 2.266 20.094 -10.367 1 94.5 117 SER B O 1
ATOM 3297 N N . PRO B 1 118 ? 2.891 20.094 -12.562 1 92.38 118 PRO B N 1
ATOM 3298 C CA . PRO B 1 118 ? 1.546 19.625 -12.906 1 92.38 118 PRO B CA 1
ATOM 3299 C C . PRO B 1 118 ? 1.154 18.344 -12.156 1 92.38 118 PRO B C 1
ATOM 3301 O O . PRO B 1 118 ? 1.97 17.438 -12.023 1 92.38 118 PRO B O 1
ATOM 3304 N N . LEU B 1 119 ? -0.086 18.344 -11.672 1 88 119 LEU B N 1
ATOM 3305 C CA . LEU B 1 119 ? -0.576 17.203 -10.914 1 88 119 LEU B CA 1
ATOM 3306 C C . LEU B 1 119 ? -0.508 15.93 -11.75 1 88 119 LEU B C 1
ATOM 3308 O O . LEU B 1 119 ? -0.891 15.93 -12.922 1 88 119 LEU B O 1
ATOM 3312 N N . GLY B 1 120 ? -0.055 14.875 -11.18 1 86.31 120 GLY B N 1
ATOM 3313 C CA . GLY B 1 120 ? 0.056 13.609 -11.891 1 86.31 120 GLY B CA 1
ATOM 3314 C C . GLY B 1 120 ? 1.434 13.375 -12.477 1 86.31 120 GLY B C 1
ATOM 3315 O O . GLY B 1 120 ? 1.777 12.25 -12.836 1 86.31 120 GLY B O 1
ATOM 3316 N N . GLU B 1 121 ? 2.172 14.438 -12.609 1 90 121 GLU B N 1
ATOM 3317 C CA . GLU B 1 121 ? 3.527 14.305 -13.133 1 90 121 GLU B CA 1
ATOM 3318 C C . GLU B 1 121 ? 4.516 13.961 -12.023 1 90 121 GLU B C 1
ATOM 3320 O O . GLU B 1 121 ? 4.387 14.438 -10.898 1 90 121 GLU B O 1
ATOM 3325 N N . PRO B 1 122 ? 5.527 13.203 -12.391 1 92.06 122 PRO B N 1
ATOM 3326 C CA . PRO B 1 122 ? 6.516 12.836 -11.375 1 92.06 122 PRO B CA 1
ATOM 3327 C C . PRO B 1 122 ? 7.406 14.008 -10.961 1 92.06 122 PRO B C 1
ATOM 3329 O O . PRO B 1 122 ? 7.695 14.883 -11.781 1 92.06 122 PRO B O 1
ATOM 3332 N N . ILE B 1 123 ? 7.805 14.031 -9.758 1 95.69 123 ILE B N 1
ATOM 3333 C CA . ILE B 1 123 ? 8.781 14.977 -9.242 1 95.69 123 ILE B CA 1
ATOM 3334 C C . ILE B 1 123 ? 10.023 14.234 -8.773 1 95.69 123 ILE B C 1
ATOM 3336 O O . ILE B 1 123 ? 9.953 13.062 -8.383 1 95.69 123 ILE B O 1
ATOM 3340 N N . THR B 1 124 ? 11.133 14.969 -8.812 1 95.25 124 THR B N 1
ATOM 3341 C CA . THR B 1 124 ? 12.391 14.336 -8.438 1 95.25 124 THR B CA 1
ATOM 3342 C C . THR B 1 124 ? 13.125 15.156 -7.383 1 95.25 124 THR B C 1
ATOM 3344 O O . THR B 1 124 ? 13.102 16.391 -7.422 1 95.25 124 THR B O 1
ATOM 3347 N N . PHE B 1 125 ? 13.773 14.477 -6.484 1 95.69 125 PHE B N 1
ATOM 3348 C CA . PHE B 1 125 ? 14.609 15.07 -5.449 1 95.69 125 PHE B CA 1
ATOM 3349 C C . PHE B 1 125 ? 15.602 14.055 -4.898 1 95.69 125 PHE B C 1
ATOM 3351 O O . PHE B 1 125 ? 15.539 12.875 -5.242 1 95.69 125 PHE B O 1
ATOM 3358 N N . THR B 1 126 ? 16.484 14.57 -4.105 1 94.5 126 THR B N 1
ATOM 3359 C CA . THR B 1 126 ? 17.453 13.656 -3.49 1 94.5 126 THR B CA 1
ATOM 3360 C C . THR B 1 126 ? 17.078 13.367 -2.041 1 94.5 126 THR B C 1
ATOM 3362 O O . THR B 1 126 ? 16.406 14.18 -1.396 1 94.5 126 THR B O 1
ATOM 3365 N N . PHE B 1 127 ? 17.562 12.219 -1.543 1 93.94 127 PHE B N 1
ATOM 3366 C CA . PHE B 1 127 ? 17.391 11.93 -0.124 1 93.94 127 PHE B CA 1
ATOM 3367 C C . PHE B 1 127 ? 18.109 12.969 0.73 1 93.94 127 PHE B C 1
ATOM 3369 O O . PHE B 1 127 ? 17.641 13.305 1.821 1 93.94 127 PHE B O 1
ATOM 3376 N N . TYR B 1 128 ? 19.141 13.43 0.193 1 94.25 128 TYR B N 1
ATOM 3377 C CA . TYR B 1 128 ? 19.875 14.492 0.873 1 94.25 128 TYR B CA 1
ATOM 3378 C C . TYR B 1 128 ? 18.984 15.711 1.098 1 94.25 128 TYR B C 1
ATOM 3380 O O . TYR B 1 128 ? 18.875 16.203 2.223 1 94.25 128 TYR B O 1
ATOM 3388 N N . ARG B 1 129 ? 18.406 16.156 0.081 1 96 129 ARG B N 1
ATOM 3389 C CA . ARG B 1 129 ? 17.531 17.328 0.157 1 96 129 ARG B CA 1
ATOM 3390 C C . ARG B 1 129 ? 16.344 17.062 1.071 1 96 129 ARG B C 1
ATOM 3392 O O . ARG B 1 129 ? 15.953 17.938 1.854 1 96 129 ARG B O 1
ATOM 3399 N N . LEU B 1 130 ? 15.742 15.906 0.921 1 96.81 130 LEU B N 1
ATOM 3400 C CA . LEU B 1 130 ? 14.602 15.547 1.756 1 96.81 130 LEU B CA 1
ATOM 3401 C C . LEU B 1 130 ? 14.969 15.602 3.234 1 96.81 130 LEU B C 1
ATOM 3403 O O . LEU B 1 130 ? 14.266 16.234 4.031 1 96.81 130 LEU B O 1
ATOM 3407 N N . CYS B 1 131 ? 16.094 15 3.584 1 96.56 131 CYS B N 1
ATOM 3408 C CA . CYS B 1 131 ? 16.531 15 4.977 1 96.56 131 CYS B CA 1
ATOM 3409 C C . CYS B 1 131 ? 16.844 16.422 5.453 1 96.56 131 CYS B C 1
ATOM 3411 O O . CYS B 1 131 ? 16.469 16.797 6.57 1 96.56 131 CYS B O 1
ATOM 3413 N N . GLN B 1 132 ? 17.422 17.156 4.621 1 96.94 132 GLN B N 1
ATOM 3414 C CA . GLN B 1 132 ? 17.734 18.547 4.965 1 96.94 132 GLN B CA 1
ATOM 3415 C C . GLN B 1 132 ? 16.469 19.344 5.242 1 96.94 132 GLN B C 1
ATOM 3417 O O . GLN B 1 132 ? 16.391 20.047 6.246 1 96.94 132 GLN B O 1
ATOM 3422 N N . ASP B 1 133 ? 15.562 19.219 4.375 1 97.75 133 ASP B N 1
ATOM 3423 C CA . ASP B 1 133 ? 14.328 20 4.48 1 97.75 133 ASP B CA 1
ATOM 3424 C C . ASP B 1 133 ? 13.484 19.531 5.668 1 97.75 133 ASP B C 1
ATOM 3426 O O . ASP B 1 133 ? 12.711 20.312 6.23 1 97.75 133 ASP B O 1
ATOM 3430 N N . LEU B 1 134 ? 13.641 18.312 6.07 1 97.88 134 LEU B N 1
ATOM 3431 C CA . LEU B 1 134 ? 12.922 17.766 7.219 1 97.88 134 LEU B CA 1
ATOM 3432 C C . LEU B 1 134 ? 13.641 18.109 8.523 1 97.88 134 LEU B C 1
ATOM 3434 O O . LEU B 1 134 ? 13.07 17.953 9.602 1 97.88 134 LEU B O 1
ATOM 3438 N N . GLY B 1 135 ? 14.906 18.531 8.414 1 97.25 135 GLY B N 1
ATOM 3439 C CA . GLY B 1 135 ? 15.711 18.766 9.602 1 97.25 135 GLY B CA 1
ATOM 3440 C C . GLY B 1 135 ? 16.281 17.5 10.203 1 97.25 135 GLY B C 1
ATOM 3441 O O . GLY B 1 135 ? 16.484 17.422 11.414 1 97.25 135 GLY B O 1
ATOM 3442 N N . TRP B 1 136 ? 16.359 16.469 9.359 1 97.25 136 TRP B N 1
ATOM 3443 C CA . TRP B 1 136 ? 16.938 15.203 9.797 1 97.25 136 TRP B CA 1
ATOM 3444 C C . TRP B 1 136 ? 18.453 15.188 9.602 1 97.25 136 TRP B C 1
ATOM 3446 O O . TRP B 1 136 ? 18.984 15.977 8.828 1 97.25 136 TRP B O 1
ATOM 3456 N N . SER B 1 137 ? 19.125 14.312 10.352 1 96.56 137 SER B N 1
ATOM 3457 C CA . SER B 1 137 ? 20.562 14.125 10.156 1 96.56 137 SER B CA 1
ATOM 3458 C C . SER B 1 137 ? 20.859 13.547 8.773 1 96.56 137 SER B C 1
ATOM 3460 O O . SER B 1 137 ? 20.016 12.859 8.195 1 96.56 137 SER B O 1
ATOM 3462 N N . ILE B 1 138 ? 22.047 13.891 8.305 1 94.62 138 ILE B N 1
ATOM 3463 C CA . ILE B 1 138 ? 22.453 13.422 6.984 1 94.62 138 ILE B CA 1
ATOM 3464 C C . ILE B 1 138 ? 23.328 12.172 7.129 1 94.62 138 ILE B C 1
ATOM 3466 O O . ILE B 1 138 ? 24.547 12.273 7.262 1 94.62 138 ILE B O 1
ATOM 3470 N N . ASN B 1 139 ? 22.75 11.008 7.055 1 93.56 139 ASN B N 1
ATOM 3471 C CA . ASN B 1 139 ? 23.453 9.734 7.121 1 93.56 139 ASN B CA 1
ATOM 3472 C C . ASN B 1 139 ? 22.594 8.594 6.559 1 93.56 139 ASN B C 1
ATOM 3474 O O . ASN B 1 139 ? 21.438 8.805 6.207 1 93.56 139 ASN B O 1
ATOM 3478 N N . LYS B 1 140 ? 23.156 7.473 6.508 1 91.12 140 LYS B N 1
ATOM 3479 C CA . LYS B 1 140 ? 22.516 6.328 5.863 1 91.12 140 LYS B CA 1
ATOM 3480 C C . LYS B 1 140 ? 21.25 5.91 6.613 1 91.12 140 LYS B C 1
ATOM 3482 O O . LYS B 1 140 ? 20.266 5.496 5.996 1 91.12 140 LYS B O 1
ATOM 3487 N N . ALA B 1 141 ? 21.281 6.008 7.867 1 94.69 141 ALA B N 1
ATOM 3488 C CA . ALA B 1 141 ? 20.141 5.602 8.68 1 94.69 141 ALA B CA 1
ATOM 3489 C C . ALA B 1 141 ? 18.906 6.445 8.359 1 94.69 141 ALA B C 1
ATOM 3491 O O . ALA B 1 141 ? 17.797 5.918 8.242 1 94.69 141 ALA B O 1
ATOM 3492 N N . TYR B 1 142 ? 19.094 7.738 8.242 1 95.06 142 TYR B N 1
ATOM 3493 C CA . TYR B 1 142 ? 17.969 8.625 7.977 1 95.06 142 TYR B CA 1
ATOM 3494 C C . TYR B 1 142 ? 17.547 8.539 6.516 1 95.06 142 TYR B C 1
ATOM 3496 O O . TYR B 1 142 ? 16.375 8.734 6.199 1 95.06 142 TYR B O 1
ATOM 3504 N N . TYR B 1 143 ? 18.484 8.227 5.617 1 92.69 143 TYR B N 1
ATOM 3505 C CA . TYR B 1 143 ? 18.078 7.945 4.242 1 92.69 143 TYR B CA 1
ATOM 3506 C C . TYR B 1 143 ? 17.172 6.719 4.176 1 92.69 143 TYR B C 1
ATOM 3508 O O . TYR B 1 143 ? 16.156 6.727 3.471 1 92.69 143 TYR B O 1
ATOM 3516 N N . THR B 1 144 ? 17.547 5.734 4.898 1 93.25 144 THR B N 1
ATOM 3517 C CA . THR B 1 144 ? 16.734 4.523 4.969 1 93.25 144 THR B CA 1
ATOM 3518 C C . THR B 1 144 ? 15.367 4.82 5.562 1 93.25 144 THR B C 1
ATOM 3520 O O . THR B 1 144 ? 14.344 4.328 5.074 1 93.25 144 THR B O 1
ATOM 3523 N N . LYS B 1 145 ? 15.398 5.637 6.609 1 96.06 145 LYS B N 1
ATOM 3524 C CA . LYS B 1 145 ? 14.148 6.035 7.242 1 96.06 145 LYS B CA 1
ATOM 3525 C C . LYS B 1 145 ? 13.242 6.766 6.254 1 96.06 145 LYS B C 1
ATOM 3527 O O . LYS B 1 145 ? 12.039 6.508 6.195 1 96.06 145 LYS B O 1
ATOM 3532 N N . ALA B 1 146 ? 13.812 7.648 5.531 1 95.81 146 ALA B N 1
ATOM 3533 C CA . ALA B 1 146 ? 13.062 8.406 4.531 1 95.81 146 ALA B CA 1
ATOM 3534 C C . ALA B 1 146 ? 12.477 7.477 3.469 1 95.81 146 ALA B C 1
ATOM 3536 O O . ALA B 1 146 ? 11.312 7.613 3.086 1 95.81 146 ALA B O 1
ATOM 3537 N N . GLU B 1 147 ? 13.281 6.598 3.002 1 94.06 147 GLU B N 1
ATOM 3538 C CA . GLU B 1 147 ? 12.828 5.633 2.006 1 94.06 147 GLU B CA 1
ATOM 3539 C C . GLU B 1 147 ? 11.695 4.762 2.553 1 94.06 147 GLU B C 1
ATOM 3541 O O . GLU B 1 147 ? 10.742 4.453 1.836 1 94.06 147 GLU B O 1
ATOM 3546 N N . GLU B 1 148 ? 11.82 4.359 3.762 1 95.62 148 GLU B N 1
ATOM 3547 C CA . GLU B 1 148 ? 10.781 3.566 4.41 1 95.62 148 GLU B CA 1
ATOM 3548 C C . GLU B 1 148 ? 9.469 4.344 4.5 1 95.62 148 GLU B C 1
ATOM 3550 O O . GLU B 1 148 ? 8.398 3.785 4.273 1 95.62 148 GLU B O 1
ATOM 3555 N N . CYS B 1 149 ? 9.57 5.582 4.812 1 97.19 149 CYS B N 1
ATOM 3556 C CA . CYS B 1 149 ? 8.383 6.426 4.863 1 97.19 149 CYS B CA 1
ATOM 3557 C C . CYS B 1 149 ? 7.715 6.512 3.494 1 97.19 149 CYS B C 1
ATOM 3559 O O . CYS B 1 149 ? 6.5 6.336 3.379 1 97.19 149 CYS B O 1
ATOM 3561 N N . LEU B 1 150 ? 8.547 6.738 2.5 1 96.06 150 LEU B N 1
ATOM 3562 C CA . LEU B 1 150 ? 8.023 6.852 1.144 1 96.06 150 LEU B CA 1
ATOM 3563 C C . LEU B 1 150 ? 7.363 5.551 0.707 1 96.06 150 LEU B C 1
ATOM 3565 O O . LEU B 1 150 ? 6.309 5.57 0.071 1 96.06 150 LEU B O 1
ATOM 3569 N N . SER B 1 151 ? 7.938 4.469 1.075 1 94.75 151 SER B N 1
ATOM 3570 C CA . SER B 1 151 ? 7.379 3.168 0.728 1 94.75 151 SER B CA 1
ATOM 3571 C C . SER B 1 151 ? 6.051 2.93 1.438 1 94.75 151 SER B C 1
ATOM 3573 O O . SER B 1 151 ? 5.117 2.375 0.853 1 94.75 151 SER B O 1
ATOM 3575 N N . ARG B 1 152 ? 5.91 3.338 2.699 1 96.25 152 ARG B N 1
ATOM 3576 C CA . ARG B 1 152 ? 4.656 3.193 3.43 1 96.25 152 ARG B CA 1
ATOM 3577 C C . ARG B 1 152 ? 3.568 4.078 2.83 1 96.25 152 ARG B C 1
ATOM 3579 O O . ARG B 1 152 ? 2.412 3.666 2.73 1 96.25 152 ARG B O 1
ATOM 3586 N N . LEU B 1 153 ? 3.982 5.273 2.498 1 96.56 153 LEU B N 1
ATOM 3587 C CA . LEU B 1 153 ? 3.031 6.211 1.911 1 96.56 153 LEU B CA 1
ATOM 3588 C C . LEU B 1 153 ? 2.516 5.699 0.571 1 96.56 153 LEU B C 1
ATOM 3590 O O . LEU B 1 153 ? 1.368 5.957 0.201 1 96.56 153 LEU B O 1
ATOM 3594 N N . GLN B 1 154 ? 3.336 4.996 -0.14 1 94.44 154 GLN B N 1
ATOM 3595 C CA . GLN B 1 154 ? 2.898 4.359 -1.378 1 94.44 154 GLN B CA 1
ATOM 3596 C C . GLN B 1 154 ? 2.008 3.152 -1.092 1 94.44 154 GLN B C 1
ATOM 3598 O O . GLN B 1 154 ? 0.98 2.963 -1.747 1 94.44 154 GLN B O 1
ATOM 3603 N N . ALA B 1 155 ? 2.49 2.344 -0.183 1 94.44 155 ALA B N 1
ATOM 3604 C CA . ALA B 1 155 ? 1.765 1.128 0.173 1 94.44 155 ALA B CA 1
ATOM 3605 C C . ALA B 1 155 ? 0.563 1.445 1.06 1 94.44 155 ALA B C 1
ATOM 3607 O O . ALA B 1 155 ? 0.47 0.956 2.188 1 94.44 155 ALA B O 1
ATOM 3608 N N . SER B 1 156 ? -0.269 2.215 0.568 1 94.31 156 SER B N 1
ATOM 3609 C CA . SER B 1 156 ? -1.458 2.668 1.284 1 94.31 156 SER B CA 1
ATOM 3610 C C . SER B 1 156 ? -2.678 2.691 0.37 1 94.31 156 SER B C 1
ATOM 3612 O O . SER B 1 156 ? -2.547 2.848 -0.845 1 94.31 156 SER B O 1
ATOM 3614 N N . ALA B 1 157 ? -3.77 2.375 0.883 1 93 157 ALA B N 1
ATOM 3615 C CA . ALA B 1 157 ? -5.07 2.508 0.232 1 93 157 ALA B CA 1
ATOM 3616 C C . ALA B 1 157 ? -6.098 3.119 1.18 1 93 157 ALA B C 1
ATOM 3618 O O . ALA B 1 157 ? -6.41 2.543 2.225 1 93 157 ALA B O 1
ATOM 3619 N N . MET B 1 158 ? -6.559 4.23 0.783 1 92.5 158 MET B N 1
ATOM 3620 C CA . MET B 1 158 ? -7.492 4.941 1.65 1 92.5 158 MET B CA 1
ATOM 3621 C C . MET B 1 158 ? -8.773 5.285 0.903 1 92.5 158 MET B C 1
ATOM 3623 O O . MET B 1 158 ? -8.734 5.645 -0.275 1 92.5 158 MET B O 1
ATOM 3627 N N . ALA B 1 159 ? -9.859 5.102 1.594 1 89.31 159 ALA B N 1
ATOM 3628 C CA . ALA B 1 159 ? -11.156 5.582 1.121 1 89.31 159 ALA B CA 1
ATOM 3629 C C . ALA B 1 159 ? -11.656 6.742 1.975 1 89.31 159 ALA B C 1
ATOM 3631 O O . ALA B 1 159 ? -11.469 6.75 3.193 1 89.31 159 ALA B O 1
ATOM 3632 N N . PHE B 1 160 ? -12.164 7.715 1.298 1 90 160 PHE B N 1
ATOM 3633 C CA . PHE B 1 160 ? -12.648 8.93 1.939 1 90 160 PHE B CA 1
ATOM 3634 C C . PHE B 1 160 ? -14.078 9.25 1.498 1 90 160 PHE B C 1
ATOM 3636 O O . PHE B 1 160 ? -14.391 9.172 0.309 1 90 160 PHE B O 1
ATOM 3643 N N . SER B 1 161 ? -14.93 9.438 2.465 1 88.69 161 SER B N 1
ATOM 3644 C CA . SER B 1 161 ? -16.281 9.867 2.139 1 88.69 161 SER B CA 1
ATOM 3645 C C . SER B 1 161 ? -16.75 11 3.049 1 88.69 161 SER B C 1
ATOM 3647 O O . SER B 1 161 ? -16.484 10.984 4.254 1 88.69 161 SER B O 1
ATOM 3649 N N . SER B 1 162 ? -17.297 12 2.451 1 88.38 162 SER B N 1
ATOM 3650 C CA . SER B 1 162 ? -17.875 13.125 3.166 1 88.38 162 SER B CA 1
ATOM 3651 C C . SER B 1 162 ? -18.984 13.789 2.344 1 88.38 162 SER B C 1
ATOM 3653 O O . SER B 1 162 ? -19.094 13.539 1.143 1 88.38 162 SER B O 1
ATOM 3655 N N . ALA B 1 163 ? -19.766 14.609 2.975 1 82.25 163 ALA B N 1
ATOM 3656 C CA . ALA B 1 163 ? -20.797 15.359 2.26 1 82.25 163 ALA B CA 1
ATOM 3657 C C . ALA B 1 163 ? -20.172 16.344 1.273 1 82.25 163 ALA B C 1
ATOM 3659 O O . ALA B 1 163 ? -20.734 16.594 0.204 1 82.25 163 ALA B O 1
ATOM 3660 N N . ARG B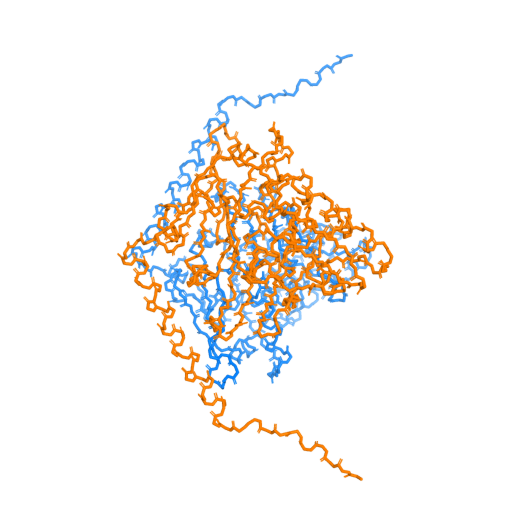 1 164 ? -19.062 16.844 1.581 1 79.75 164 ARG B N 1
ATOM 3661 C CA . ARG B 1 164 ? -18.391 17.859 0.781 1 79.75 164 ARG B CA 1
ATOM 3662 C C . ARG B 1 164 ? -17.797 17.25 -0.488 1 79.75 164 ARG B C 1
ATOM 3664 O O . ARG B 1 164 ? -17.969 17.797 -1.581 1 79.75 164 ARG B O 1
ATOM 3671 N N . ILE B 1 165 ? -17.078 16.125 -0.351 1 78.06 165 ILE B N 1
ATOM 3672 C CA . ILE B 1 165 ? -16.266 15.578 -1.428 1 78.06 165 ILE B CA 1
ATOM 3673 C C . ILE B 1 165 ? -17 14.414 -2.088 1 78.06 165 ILE B C 1
ATOM 3675 O O . ILE B 1 165 ? -16.75 14.102 -3.256 1 78.06 165 ILE B O 1
ATOM 3679 N N . GLY B 1 166 ? -17.906 13.891 -1.427 1 79.69 166 GLY B N 1
ATOM 3680 C CA . GLY B 1 166 ? -18.438 12.609 -1.861 1 79.69 166 GLY B CA 1
ATOM 3681 C C . GLY B 1 166 ? -17.547 11.438 -1.48 1 79.69 166 GLY B C 1
ATOM 3682 O O . GLY B 1 166 ? -17.109 11.328 -0.334 1 79.69 166 GLY B O 1
ATOM 3683 N N . ARG B 1 167 ? -17.406 10.555 -2.449 1 80 167 ARG B N 1
ATOM 3684 C CA . ARG B 1 167 ? -16.641 9.359 -2.129 1 80 167 ARG B CA 1
ATOM 3685 C C . ARG B 1 167 ? -15.375 9.273 -2.982 1 80 167 ARG B C 1
ATOM 3687 O O . ARG B 1 167 ? -15.43 9.43 -4.203 1 80 167 ARG B O 1
ATOM 3694 N N . LEU B 1 168 ? -14.289 9.305 -2.303 1 73.38 168 LEU B N 1
ATOM 3695 C CA . LEU B 1 168 ? -12.992 9.023 -2.908 1 73.38 168 LEU B CA 1
ATOM 3696 C C . LEU B 1 168 ? -12.508 7.625 -2.529 1 73.38 168 LEU B C 1
ATOM 3698 O O . LEU B 1 168 ? -12.25 7.352 -1.355 1 73.38 168 LEU B O 1
ATOM 3702 N N . GLU B 1 169 ? -12.461 6.746 -3.551 1 75.75 169 GLU B N 1
ATOM 3703 C CA . GLU B 1 169 ? -12.102 5.375 -3.189 1 75.75 169 GLU B CA 1
ATOM 3704 C C . GLU B 1 169 ? -10.656 5.066 -3.557 1 75.75 169 GLU B C 1
ATOM 3706 O O . GLU B 1 169 ? -10.164 5.508 -4.598 1 75.75 169 GLU B O 1
ATOM 3711 N N . SER B 1 170 ? -10.078 4.383 -2.562 1 77.44 170 SER B N 1
ATOM 3712 C CA . SER B 1 170 ? -8.82 3.66 -2.693 1 77.44 170 SER B CA 1
ATOM 3713 C C . SER B 1 170 ? -7.711 4.57 -3.213 1 77.44 170 SER B C 1
ATOM 3715 O O . SER B 1 170 ? -7.035 4.242 -4.191 1 77.44 170 SER B O 1
ATOM 3717 N N . LEU B 1 171 ? -7.441 5.645 -2.594 1 81.38 171 LEU B N 1
ATOM 3718 C CA . LEU B 1 171 ? -6.34 6.547 -2.92 1 81.38 171 LEU B CA 1
ATOM 3719 C C . LEU B 1 171 ? -5.105 6.219 -2.086 1 81.38 171 LEU B C 1
ATOM 3721 O O . LEU B 1 171 ? -5.215 5.949 -0.889 1 81.38 171 LEU B O 1
ATOM 3725 N N . SER B 1 172 ? -3.979 6.086 -2.834 1 88.69 172 SER B N 1
ATOM 3726 C CA . SER B 1 172 ? -2.713 6.059 -2.107 1 88.69 172 SER B CA 1
ATOM 3727 C C . SER B 1 172 ? -2.209 7.469 -1.821 1 88.69 172 SER B C 1
ATOM 3729 O O . SER B 1 172 ? -2.525 8.406 -2.555 1 88.69 172 SER B O 1
ATOM 3731 N N . LEU B 1 173 ? -1.515 7.695 -0.721 1 92.19 173 LEU B N 1
ATOM 3732 C CA . LEU B 1 173 ? -0.952 9.008 -0.427 1 92.19 173 LEU B CA 1
ATOM 3733 C C . LEU B 1 173 ? 0.147 9.367 -1.423 1 92.19 173 LEU B C 1
ATOM 3735 O O . LEU B 1 173 ? 0.333 10.539 -1.756 1 92.19 173 LEU B O 1
ATOM 3739 N N . ILE B 1 174 ? 0.868 8.312 -1.814 1 92.38 174 ILE B N 1
ATOM 3740 C CA . ILE B 1 174 ? 1.817 8.398 -2.918 1 92.38 174 ILE B CA 1
ATOM 3741 C C . ILE B 1 174 ? 1.501 7.328 -3.959 1 92.38 174 ILE B C 1
ATOM 3743 O O . ILE B 1 174 ? 1.363 6.148 -3.621 1 92.38 174 ILE B O 1
ATOM 3747 N N . HIS B 1 175 ? 1.356 7.824 -5.141 1 88.5 175 HIS B N 1
ATOM 3748 C CA . HIS B 1 175 ? 0.999 6.914 -6.219 1 88.5 175 HIS B CA 1
ATOM 3749 C C . HIS B 1 175 ? 2.148 5.965 -6.539 1 88.5 175 HIS B C 1
ATOM 3751 O O . HIS B 1 175 ? 1.938 4.758 -6.695 1 88.5 175 HIS B O 1
ATOM 3757 N N . ARG B 1 176 ? 3.268 6.527 -6.684 1 86.81 176 ARG B N 1
ATOM 3758 C CA . ARG B 1 176 ? 4.453 5.746 -7.016 1 86.81 176 ARG B CA 1
ATOM 3759 C C . ARG B 1 176 ? 5.715 6.41 -6.477 1 86.81 176 ARG B C 1
ATOM 3761 O O . ARG B 1 176 ? 5.816 7.641 -6.465 1 86.81 176 ARG B O 1
ATOM 3768 N N . PHE B 1 177 ? 6.605 5.562 -6.031 1 88.5 177 PHE B N 1
ATOM 3769 C CA . PHE B 1 177 ? 7.918 5.969 -5.535 1 88.5 177 PHE B CA 1
ATOM 3770 C C . PHE B 1 177 ? 9.016 5.09 -6.121 1 88.5 177 PHE B C 1
ATOM 3772 O O . PHE B 1 177 ? 8.883 3.865 -6.156 1 88.5 177 PHE B O 1
ATOM 3779 N N . ARG B 1 178 ? 10.039 5.812 -6.734 1 85.19 178 ARG B N 1
ATOM 3780 C CA . ARG B 1 178 ? 11.172 5.082 -7.289 1 85.19 178 ARG B CA 1
ATOM 3781 C C . ARG B 1 178 ? 12.492 5.762 -6.938 1 85.19 178 ARG B C 1
ATOM 3783 O O . ARG B 1 178 ? 12.555 6.988 -6.832 1 85.19 178 ARG B O 1
ATOM 3790 N N . VAL B 1 179 ? 13.453 4.969 -6.719 1 86.25 179 VAL B N 1
ATOM 3791 C CA . VAL B 1 179 ? 14.805 5.488 -6.551 1 86.25 179 VAL B CA 1
ATOM 3792 C C . VAL B 1 179 ? 15.594 5.289 -7.844 1 86.25 179 VAL B C 1
ATOM 3794 O O . VAL B 1 179 ? 15.789 4.156 -8.289 1 86.25 179 VAL B O 1
ATOM 3797 N N . LEU B 1 180 ? 15.93 6.363 -8.359 1 81.44 180 LEU B N 1
ATOM 3798 C CA . LEU B 1 180 ? 16.703 6.328 -9.594 1 81.44 180 LEU B CA 1
ATOM 3799 C C . LEU B 1 180 ? 18.203 6.289 -9.281 1 81.44 180 LEU B C 1
ATOM 3801 O O . LEU B 1 180 ? 18.672 6.977 -8.375 1 81.44 180 LEU B O 1
ATOM 3805 N N . ASP B 1 181 ? 18.969 5.473 -10 1 76.5 181 ASP B N 1
ATOM 3806 C CA . ASP B 1 181 ? 20.406 5.355 -9.875 1 76.5 181 ASP B CA 1
ATOM 3807 C C . ASP B 1 181 ? 20.812 5.004 -8.445 1 76.5 181 ASP B C 1
ATOM 3809 O O . ASP B 1 181 ? 21.688 5.652 -7.859 1 76.5 181 ASP B O 1
ATOM 3813 N N . ARG B 1 182 ? 20.156 4.062 -7.961 1 76.38 182 ARG B N 1
ATOM 3814 C CA . ARG B 1 182 ? 20.422 3.639 -6.59 1 76.38 182 ARG B CA 1
ATOM 3815 C C . ARG B 1 182 ? 21.891 3.26 -6.41 1 76.38 182 ARG B C 1
ATOM 3817 O O . ARG B 1 182 ? 22.453 2.547 -7.238 1 76.38 182 ARG B O 1
ATOM 3824 N N . GLY B 1 183 ? 22.516 3.727 -5.281 1 69.12 183 GLY B N 1
ATOM 3825 C CA . GLY B 1 183 ? 23.891 3.381 -4.977 1 69.12 183 GLY B CA 1
ATOM 3826 C C . GLY B 1 183 ? 24.891 4.391 -5.512 1 69.12 183 GLY B C 1
ATOM 3827 O O . GLY B 1 183 ? 26.078 4.34 -5.172 1 69.12 183 GLY B O 1
ATOM 3828 N N . LYS B 1 184 ? 24.344 5.227 -6.375 1 72.25 184 LYS B N 1
ATOM 3829 C CA . LYS B 1 184 ? 25.219 6.273 -6.902 1 72.25 184 LYS B CA 1
ATOM 3830 C C . LYS B 1 184 ? 25.094 7.555 -6.082 1 72.25 184 LYS B C 1
ATOM 3832 O O . LYS B 1 184 ? 24.141 7.727 -5.328 1 72.25 184 LYS B O 1
ATOM 3837 N N . LYS B 1 185 ? 26.078 8.305 -6.238 1 71.56 185 LYS B N 1
ATOM 3838 C CA . LYS B 1 185 ? 26.047 9.617 -5.594 1 71.56 185 LYS B CA 1
ATOM 3839 C C . LYS B 1 185 ? 24.906 10.469 -6.129 1 71.56 185 LYS B C 1
ATOM 3841 O O . LYS B 1 185 ? 24.406 11.352 -5.426 1 71.56 185 LYS B O 1
ATOM 3846 N N . THR B 1 186 ? 24.531 10.148 -7.281 1 75.25 186 THR B N 1
ATOM 3847 C CA . THR B 1 186 ? 23.5 10.93 -7.953 1 75.25 186 THR B CA 1
ATOM 3848 C C . THR B 1 186 ? 22.125 10.297 -7.754 1 75.25 186 THR B C 1
ATOM 3850 O O . THR B 1 186 ? 21.188 10.562 -8.523 1 75.25 186 THR B O 1
ATOM 3853 N N . SER B 1 187 ? 22.031 9.5 -6.805 1 82.69 187 SER B N 1
ATOM 3854 C CA . SER B 1 187 ? 20.75 8.82 -6.578 1 82.69 187 SER B CA 1
ATOM 3855 C C . SER B 1 187 ? 19.625 9.828 -6.363 1 82.69 187 SER B C 1
ATOM 3857 O O . SER B 1 187 ? 19.781 10.812 -5.645 1 82.69 187 SER B O 1
ATOM 3859 N N . LEU B 1 188 ? 18.562 9.672 -7.16 1 89.31 188 LEU B N 1
ATOM 3860 C CA . LEU B 1 188 ? 17.391 10.539 -7.09 1 89.31 188 LEU B CA 1
ATOM 3861 C C . LEU B 1 188 ? 16.141 9.734 -6.738 1 89.31 188 LEU B C 1
ATOM 3863 O O . LEU B 1 188 ? 16.016 8.562 -7.109 1 89.31 188 LEU B O 1
ATOM 3867 N N . CYS B 1 189 ? 15.32 10.414 -6.004 1 91.88 189 CYS B N 1
ATOM 3868 C CA . CYS B 1 189 ? 13.992 9.891 -5.727 1 91.88 189 CYS B CA 1
ATOM 3869 C C . CYS B 1 189 ? 12.961 10.484 -6.676 1 91.88 189 CYS B C 1
ATOM 3871 O O . CYS B 1 189 ? 12.977 11.688 -6.941 1 91.88 189 CYS B O 1
ATOM 3873 N N . GLN B 1 190 ? 12.203 9.625 -7.23 1 93.56 190 GLN B N 1
ATOM 3874 C CA . GLN B 1 190 ? 11.078 10.07 -8.055 1 93.56 190 GLN B CA 1
ATOM 3875 C C . GLN B 1 190 ? 9.742 9.664 -7.43 1 93.56 190 GLN B C 1
ATOM 3877 O O . GLN B 1 190 ? 9.547 8.5 -7.074 1 93.56 190 GLN B O 1
ATOM 3882 N N . VAL B 1 191 ? 8.883 10.641 -7.27 1 94.69 191 VAL B N 1
ATOM 3883 C CA . VAL B 1 191 ? 7.594 10.406 -6.633 1 94.69 191 VAL B CA 1
ATOM 3884 C C . VAL B 1 191 ? 6.473 10.945 -7.516 1 94.69 191 VAL B C 1
ATOM 3886 O O . VAL B 1 191 ? 6.637 11.977 -8.172 1 94.69 191 VAL B O 1
ATOM 3889 N N . GLU B 1 192 ? 5.41 10.172 -7.609 1 91.56 192 GLU B N 1
ATOM 3890 C CA . GLU B 1 192 ? 4.184 10.602 -8.273 1 91.56 192 GLU B CA 1
ATOM 3891 C C . GLU B 1 192 ? 3.016 10.656 -7.293 1 91.56 192 GLU B C 1
ATOM 3893 O O . GLU B 1 192 ? 2.842 9.758 -6.473 1 91.56 192 GLU B O 1
ATOM 3898 N N . ILE B 1 193 ? 2.291 11.766 -7.344 1 91 193 ILE B N 1
ATOM 3899 C CA . ILE B 1 193 ? 1.093 11.922 -6.531 1 91 193 ILE B CA 1
ATOM 3900 C C . ILE B 1 193 ? -0.145 11.906 -7.426 1 91 193 ILE B C 1
ATOM 3902 O O . ILE B 1 193 ? -0.143 12.508 -8.508 1 91 193 ILE B O 1
ATOM 3906 N N . ASP B 1 194 ? -1.151 11.203 -6.961 1 85.25 194 ASP B N 1
ATOM 3907 C CA . ASP B 1 194 ? -2.387 11.125 -7.734 1 85.25 194 ASP B CA 1
ATOM 3908 C C . ASP B 1 194 ? -3.078 12.484 -7.801 1 85.25 194 ASP B C 1
ATOM 3910 O O . ASP B 1 194 ? -3.129 13.211 -6.805 1 85.25 194 ASP B O 1
ATOM 3914 N N . GLU B 1 195 ? -3.65 12.758 -8.898 1 84.69 195 GLU B N 1
ATOM 3915 C CA . GLU B 1 195 ? -4.312 14.039 -9.109 1 84.69 195 GLU B CA 1
ATOM 3916 C C . GLU B 1 195 ? -5.547 14.18 -8.219 1 84.69 195 GLU B C 1
ATOM 3918 O O . GLU B 1 195 ? -5.934 15.289 -7.855 1 84.69 195 GLU B O 1
ATOM 3923 N N . GLU B 1 196 ? -6.078 13.102 -7.84 1 83 196 GLU B N 1
ATOM 3924 C CA . GLU B 1 196 ? -7.312 13.109 -7.059 1 83 196 GLU B CA 1
ATOM 3925 C C . GLU B 1 196 ? -7.094 13.742 -5.684 1 83 196 GLU B C 1
ATOM 3927 O O . GLU B 1 196 ? -8.047 14.164 -5.031 1 83 196 GLU B O 1
ATOM 3932 N N . ILE B 1 197 ? -5.852 13.852 -5.34 1 83.88 197 ILE B N 1
ATOM 3933 C CA . ILE B 1 197 ? -5.539 14.391 -4.02 1 83.88 197 ILE B CA 1
ATOM 3934 C C . ILE B 1 197 ? -5.988 15.852 -3.938 1 83.88 197 ILE B C 1
ATOM 3936 O O . ILE B 1 197 ? -6.199 16.375 -2.844 1 83.88 197 ILE B O 1
ATOM 3940 N N . VAL B 1 198 ? -6.168 16.484 -5.066 1 84.19 198 VAL B N 1
ATOM 3941 C CA . VAL B 1 198 ? -6.484 17.906 -5.164 1 84.19 198 VAL B CA 1
ATOM 3942 C C . VAL B 1 198 ? -7.82 18.188 -4.484 1 84.19 198 VAL B C 1
ATOM 3944 O O . VAL B 1 198 ? -8.023 19.266 -3.926 1 84.19 198 VAL B O 1
ATOM 3947 N N . VAL B 1 199 ? -8.664 17.25 -4.465 1 84.19 199 VAL B N 1
ATOM 3948 C CA . VAL B 1 199 ? -10.008 17.438 -3.934 1 84.19 199 VAL B CA 1
ATOM 3949 C C . VAL B 1 199 ? -9.938 17.703 -2.432 1 84.19 199 VAL B C 1
ATOM 3951 O O . VAL B 1 199 ? -10.797 18.391 -1.881 1 84.19 199 VAL B O 1
ATOM 3954 N N . LEU B 1 200 ? -8.922 17.188 -1.833 1 87.75 200 LEU B N 1
ATOM 3955 C CA . LEU B 1 200 ? -8.75 17.406 -0.399 1 87.75 200 LEU B CA 1
ATOM 3956 C C . LEU B 1 200 ? -8.422 18.859 -0.095 1 87.75 200 LEU B C 1
ATOM 3958 O O . LEU B 1 200 ? -8.68 19.344 1.011 1 87.75 200 LEU B O 1
ATOM 3962 N N . PHE B 1 201 ? -7.914 19.531 -1.079 1 88.62 201 PHE B N 1
ATOM 3963 C CA . PHE B 1 201 ? -7.453 20.906 -0.896 1 88.62 201 PHE B CA 1
ATOM 3964 C C . PHE B 1 201 ? -8.484 21.891 -1.432 1 88.62 201 PHE B C 1
ATOM 3966 O O . PHE B 1 201 ? -8.445 23.078 -1.091 1 88.62 201 PHE B O 1
ATOM 3973 N N . ALA B 1 202 ? -9.305 21.406 -2.281 1 80.88 202 ALA B N 1
ATOM 3974 C CA . ALA B 1 202 ? -10.234 22.281 -3 1 80.88 202 ALA B CA 1
ATOM 3975 C C . ALA B 1 202 ? -11.141 23.031 -2.031 1 80.88 202 ALA B C 1
ATOM 3977 O O . ALA B 1 202 ? -11.586 22.484 -1.025 1 80.88 202 ALA B O 1
ATOM 3978 N N . GLY B 1 203 ? -11.398 24.328 -2.365 1 81.81 203 GLY B N 1
ATOM 3979 C CA . GLY B 1 203 ? -12.289 25.156 -1.565 1 81.81 203 GLY B CA 1
ATOM 3980 C C . GLY B 1 203 ? -11.648 25.641 -0.276 1 81.81 203 GLY B C 1
ATOM 3981 O O . GLY B 1 203 ? -12.328 25.766 0.747 1 81.81 203 GLY B O 1
ATOM 3982 N N . ASP B 1 204 ? -10.398 25.688 -0.22 1 85.25 204 ASP B N 1
ATOM 3983 C CA . ASP B 1 204 ? -9.633 26.188 0.92 1 85.25 204 ASP B CA 1
ATOM 3984 C C . ASP B 1 204 ? -9.789 25.266 2.131 1 85.25 204 ASP B C 1
ATOM 3986 O O . ASP B 1 204 ? -9.961 25.75 3.256 1 85.25 204 ASP B O 1
ATOM 3990 N N . HIS B 1 205 ? -9.82 24.078 1.845 1 90.81 205 HIS B N 1
ATOM 3991 C CA . HIS B 1 205 ? -9.938 23.094 2.912 1 90.81 205 HIS B CA 1
ATOM 3992 C C . HIS B 1 205 ? -8.578 22.531 3.305 1 90.81 205 HIS B C 1
ATOM 3994 O O . HIS B 1 205 ? -8.406 21.312 3.396 1 90.81 205 HIS B O 1
ATOM 4000 N N . TYR B 1 206 ? -7.656 23.469 3.451 1 94.19 206 TYR B N 1
ATOM 4001 C CA . TYR B 1 206 ? -6.32 23.125 3.918 1 94.19 206 TYR B CA 1
ATOM 4002 C C . TYR B 1 206 ? -5.746 24.219 4.805 1 94.19 206 TYR B C 1
ATOM 4004 O O . TYR B 1 206 ? -6.199 25.359 4.762 1 94.19 206 TYR B O 1
ATOM 4012 N N . SER B 1 207 ? -4.891 23.844 5.613 1 94.75 207 SER B N 1
ATOM 4013 C CA . SER B 1 207 ? -4.23 24.781 6.523 1 94.75 207 SER B CA 1
ATOM 4014 C C . SER B 1 207 ? -2.75 24.922 6.188 1 94.75 207 SER B C 1
ATOM 4016 O O . SER B 1 207 ? -2.119 23.984 5.711 1 94.75 207 SER B O 1
ATOM 4018 N N . LYS B 1 208 ? -2.258 26.125 6.418 1 95.38 208 LYS B N 1
ATOM 4019 C CA . LYS B 1 208 ? -0.853 26.438 6.176 1 95.38 208 LYS B CA 1
ATOM 4020 C C . LYS B 1 208 ? -0.118 26.703 7.488 1 95.38 208 LYS B C 1
ATOM 4022 O O . LYS B 1 208 ? -0.707 27.219 8.438 1 95.38 208 LYS B O 1
ATOM 4027 N N . PHE B 1 209 ? 1.103 26.391 7.523 1 96.12 209 PHE B N 1
ATOM 4028 C CA . PHE B 1 209 ? 1.9 26.641 8.719 1 96.12 209 PHE B CA 1
ATOM 4029 C C . PHE B 1 209 ? 3.369 26.844 8.359 1 96.12 209 PHE B C 1
ATOM 4031 O O . PHE B 1 209 ? 3.83 26.344 7.324 1 96.12 209 PHE B O 1
ATOM 4038 N N . VAL B 1 210 ? 4.062 27.578 9.18 1 96.5 210 VAL B N 1
ATOM 4039 C CA . VAL B 1 210 ? 5.492 27.812 8.984 1 96.5 210 VAL B CA 1
ATOM 4040 C C . VAL B 1 210 ? 6.258 26.516 9.219 1 96.5 210 VAL B C 1
ATOM 4042 O O . VAL B 1 210 ? 6.25 25.969 10.328 1 96.5 210 VAL B O 1
ATOM 4045 N N . TRP B 1 211 ? 6.957 26.062 8.203 1 97.88 211 TRP B N 1
ATOM 4046 C CA . TRP B 1 211 ? 7.539 24.734 8.172 1 97.88 211 TRP B CA 1
ATOM 4047 C C . TRP B 1 211 ? 8.625 24.578 9.234 1 97.88 211 TRP B C 1
ATOM 4049 O O . TRP B 1 211 ? 8.633 23.609 9.992 1 97.88 211 TRP B O 1
ATOM 4059 N N . GLU B 1 212 ? 9.523 25.531 9.391 1 96.75 212 GLU B N 1
ATOM 4060 C CA . GLU B 1 212 ? 10.68 25.453 10.273 1 96.75 212 GLU B CA 1
ATOM 4061 C C . GLU B 1 212 ? 10.25 25.344 11.734 1 96.75 212 GLU B C 1
ATOM 4063 O O . GLU B 1 212 ? 10.914 24.672 12.539 1 96.75 212 GLU B O 1
ATOM 4068 N N . LYS B 1 213 ? 9.141 25.938 12.094 1 96.62 213 LYS B N 1
ATOM 4069 C CA . LYS B 1 213 ? 8.609 25.828 13.445 1 96.62 213 LYS B CA 1
ATOM 4070 C C . LYS B 1 213 ? 7.82 24.547 13.633 1 96.62 213 LYS B C 1
ATOM 4072 O O . LYS B 1 213 ? 7.996 23.844 14.641 1 96.62 213 LYS B O 1
ATOM 4077 N N . TYR B 1 214 ? 7.039 24.203 12.672 1 97.94 214 TYR B N 1
ATOM 4078 C CA . TYR B 1 214 ? 6.129 23.078 12.719 1 97.94 214 TYR B CA 1
ATOM 4079 C C . TYR B 1 214 ? 6.898 21.766 12.852 1 97.94 214 TYR B C 1
ATOM 4081 O O . TYR B 1 214 ? 6.574 20.938 13.703 1 97.94 214 TYR B O 1
ATOM 4089 N N . ARG B 1 215 ? 7.902 21.562 12.023 1 97.19 215 ARG B N 1
ATOM 4090 C CA . ARG B 1 215 ? 8.594 20.281 11.945 1 97.19 215 ARG B CA 1
ATOM 4091 C C . ARG B 1 215 ? 9.383 20.016 13.219 1 97.19 215 ARG B C 1
ATOM 4093 O O . ARG B 1 215 ? 9.812 18.891 13.461 1 97.19 215 ARG B O 1
ATOM 4100 N N . LYS B 1 216 ? 9.586 21.031 14.078 1 96.12 216 LYS B N 1
ATOM 4101 C CA . LYS B 1 216 ? 10.344 20.875 15.32 1 96.12 216 LYS B CA 1
ATOM 4102 C C . LYS B 1 216 ? 9.438 20.453 16.469 1 96.12 216 LYS B C 1
ATOM 4104 O O . LYS B 1 216 ? 9.914 20.016 17.516 1 96.12 216 LYS B O 1
ATOM 4109 N N . LEU B 1 217 ? 8.18 20.625 16.297 1 97.44 217 LEU B N 1
ATOM 4110 C CA . LEU B 1 217 ? 7.219 20.281 17.344 1 97.44 217 LEU B CA 1
ATOM 4111 C C . LEU B 1 217 ? 7.117 18.781 17.516 1 97.44 217 LEU B C 1
ATOM 4113 O O . LEU B 1 217 ? 7.363 18.016 16.578 1 97.44 217 LEU B O 1
ATOM 4117 N N . SER B 1 218 ? 6.77 18.406 18.703 1 96.81 218 SER B N 1
ATOM 4118 C CA . SER B 1 218 ? 6.457 17 18.938 1 96.81 218 SER B CA 1
ATOM 4119 C C . SER B 1 218 ? 5.188 16.578 18.203 1 96.81 218 SER B C 1
ATOM 4121 O O . SER B 1 218 ? 4.359 17.422 17.859 1 96.81 218 SER B O 1
ATOM 4123 N N . PRO B 1 219 ? 5.066 15.258 17.938 1 96.75 219 PRO B N 1
ATOM 4124 C CA . PRO B 1 219 ? 3.898 14.789 17.188 1 96.75 219 PRO B CA 1
ATOM 4125 C C . PRO B 1 219 ? 2.58 15.211 17.828 1 96.75 219 PRO B C 1
ATOM 4127 O O . PRO B 1 219 ? 1.666 15.656 17.125 1 96.75 219 PRO B O 1
ATOM 4130 N N . THR B 1 220 ? 2.438 15.133 19.109 1 97.06 220 THR B N 1
ATOM 4131 C CA . THR B 1 220 ? 1.199 15.5 19.797 1 97.06 220 THR B CA 1
ATOM 4132 C C . THR B 1 220 ? 0.919 16.984 19.656 1 97.06 220 THR B C 1
ATOM 4134 O O . THR B 1 220 ? -0.221 17.391 19.406 1 97.06 220 THR B O 1
ATOM 4137 N N . ALA B 1 221 ? 1.925 17.766 19.812 1 97.56 221 ALA B N 1
ATOM 4138 C CA . ALA B 1 221 ? 1.773 19.219 19.641 1 97.56 221 ALA B CA 1
ATOM 4139 C C . ALA B 1 221 ? 1.37 19.562 18.219 1 97.56 221 ALA B C 1
ATOM 4141 O O . ALA B 1 221 ? 0.547 20.453 18 1 97.56 221 ALA B O 1
ATOM 4142 N N . ARG B 1 222 ? 1.963 18.891 17.234 1 97.69 222 ARG B N 1
ATOM 4143 C CA . ARG B 1 222 ? 1.599 19.125 15.852 1 97.69 222 ARG B CA 1
ATOM 4144 C C . ARG B 1 222 ? 0.129 18.812 15.602 1 97.69 222 ARG B C 1
ATOM 4146 O O . ARG B 1 222 ? -0.581 19.562 14.945 1 97.69 222 ARG B O 1
ATOM 4153 N N . ARG B 1 223 ? -0.24 17.672 16.172 1 97.25 223 ARG B N 1
ATOM 4154 C CA . ARG B 1 223 ? -1.634 17.281 15.992 1 97.25 223 ARG B CA 1
ATOM 4155 C C . ARG B 1 223 ? -2.576 18.297 16.625 1 97.25 223 ARG B C 1
ATOM 4157 O O . ARG B 1 223 ? -3.648 18.578 16.094 1 97.25 223 ARG B O 1
ATOM 4164 N N . MET B 1 224 ? -2.191 18.797 17.766 1 96.5 224 MET B N 1
ATOM 4165 C CA . MET B 1 224 ? -2.986 19.828 18.438 1 96.5 224 MET B CA 1
ATOM 4166 C C . MET B 1 224 ? -3.059 21.094 17.578 1 96.5 224 MET B C 1
ATOM 4168 O O . MET B 1 224 ? -4.137 21.656 17.391 1 96.5 224 MET B O 1
ATOM 4172 N N . PHE B 1 225 ? -1.92 21.469 17.109 1 96.75 225 PHE B N 1
ATOM 4173 C CA . PHE B 1 225 ? -1.859 22.641 16.25 1 96.75 225 PHE B CA 1
ATOM 4174 C C . PHE B 1 225 ? -2.734 22.453 15.023 1 96.75 225 PHE B C 1
ATOM 4176 O O . PHE B 1 225 ? -3.459 23.375 14.625 1 96.75 225 PHE B O 1
ATOM 4183 N N . ASP B 1 226 ? -2.629 21.25 14.383 1 95.69 226 ASP B N 1
ATOM 4184 C CA . ASP B 1 226 ? -3.408 20.938 13.188 1 95.69 226 ASP B CA 1
ATOM 4185 C C . ASP B 1 226 ? -4.902 21.141 13.438 1 95.69 226 ASP B C 1
ATOM 4187 O O . ASP B 1 226 ? -5.605 21.688 12.594 1 95.69 226 ASP B O 1
ATOM 4191 N N . TYR B 1 227 ? -5.363 20.703 14.562 1 95 227 TYR B N 1
ATOM 4192 C CA . TYR B 1 227 ? -6.773 20.859 14.898 1 95 227 TYR B CA 1
ATOM 4193 C C . TYR B 1 227 ? -7.152 22.328 14.984 1 95 227 TYR B C 1
ATOM 4195 O O . TYR B 1 227 ? -8.125 22.766 14.367 1 95 227 TYR B O 1
ATOM 4203 N N . PHE B 1 228 ? -6.43 23.078 15.672 1 92.94 228 PHE B N 1
ATOM 4204 C CA . PHE B 1 228 ? -6.789 24.469 15.922 1 92.94 228 PHE B CA 1
ATOM 4205 C C . PHE B 1 228 ? -6.582 25.328 14.672 1 92.94 228 PHE B C 1
ATOM 4207 O O . PHE B 1 228 ? -7.324 26.281 14.438 1 92.94 228 PHE B O 1
ATOM 4214 N N . ALA B 1 229 ? -5.613 24.938 13.883 1 91.5 229 ALA B N 1
ATOM 4215 C CA . ALA B 1 229 ? -5.328 25.688 12.664 1 91.5 229 ALA B CA 1
ATOM 4216 C C . ALA B 1 229 ? -6.379 25.406 11.594 1 91.5 229 ALA B C 1
ATOM 4218 O O . ALA B 1 229 ? -6.617 26.234 10.719 1 91.5 229 ALA B O 1
ATOM 4219 N N . SER B 1 230 ? -7.02 24.25 11.617 1 92.12 230 SER B N 1
ATOM 4220 C CA . SER B 1 230 ? -7.922 23.828 10.555 1 92.12 230 SER B CA 1
ATOM 4221 C C . SER B 1 230 ? -9.344 24.328 10.805 1 92.12 230 SER B C 1
ATOM 4223 O O . SER B 1 230 ? -10.227 24.141 9.969 1 92.12 230 SER B O 1
ATOM 4225 N N . HIS B 1 231 ? -9.578 25 11.945 1 88.12 231 HIS B N 1
ATOM 4226 C CA . HIS B 1 231 ? -10.867 25.594 12.25 1 88.12 231 HIS B CA 1
ATOM 4227 C C . HIS B 1 231 ? -10.797 27.109 12.219 1 88.12 231 HIS B C 1
ATOM 4229 O O . HIS B 1 231 ? -9.828 27.703 12.711 1 88.12 231 HIS B O 1
ATOM 4235 N N . LYS B 1 232 ? -11.75 27.641 11.594 1 80 232 LYS B N 1
ATOM 4236 C CA . LYS B 1 232 ? -11.805 29.094 11.594 1 80 232 LYS B CA 1
ATOM 4237 C C . LYS B 1 232 ? -11.906 29.641 13.008 1 80 232 LYS B C 1
ATOM 4239 O O . LYS B 1 232 ? -11.148 30.531 13.391 1 80 232 LYS B O 1
ATOM 4244 N N . GLU B 1 233 ? -12.828 29.141 13.75 1 79.19 233 GLU B N 1
ATOM 4245 C CA . GLU B 1 233 ? -12.953 29.391 15.18 1 79.19 233 GLU B CA 1
ATOM 4246 C C . GLU B 1 233 ? -12.75 28.125 15.992 1 79.19 233 GLU B C 1
ATOM 4248 O O . GLU B 1 233 ? -13.602 27.234 15.984 1 79.19 233 GLU B O 1
ATOM 4253 N N . PRO B 1 234 ? -11.609 28.141 16.625 1 76.81 234 PRO B N 1
ATOM 4254 C CA . PRO B 1 234 ? -11.344 26.875 17.297 1 76.81 234 PRO B CA 1
ATOM 4255 C C . PRO B 1 234 ? -12.281 26.625 18.469 1 76.81 234 PRO B C 1
ATOM 4257 O O . PRO B 1 234 ? -12.492 27.516 19.297 1 76.81 234 PRO B O 1
ATOM 4260 N N . TYR B 1 235 ? -12.93 25.547 18.453 1 85.19 235 TYR B N 1
ATOM 4261 C CA . TYR B 1 235 ? -13.742 25.094 19.578 1 85.19 235 TYR B CA 1
ATOM 4262 C C . TYR B 1 235 ? -12.922 24.234 20.547 1 85.19 235 TYR B C 1
ATOM 4264 O O . TYR B 1 235 ? -12.016 23.516 20.125 1 85.19 235 TYR B O 1
ATOM 4272 N N . PRO B 1 236 ? -13.211 24.516 21.797 1 92.62 236 PRO B N 1
ATOM 4273 C CA . PRO B 1 236 ? -12.508 23.641 22.75 1 92.62 236 PRO B CA 1
ATOM 4274 C C . PRO B 1 236 ? -12.68 22.156 22.422 1 92.62 236 PRO B C 1
ATOM 4276 O O . PRO B 1 236 ? -13.766 21.734 22.016 1 92.62 236 PRO B O 1
ATOM 4279 N N . LEU B 1 237 ? -11.656 21.469 22.594 1 93.94 237 LEU B N 1
ATOM 4280 C CA . LEU B 1 237 ? -11.602 20.062 22.234 1 93.94 237 LEU B CA 1
ATOM 4281 C C . LEU B 1 237 ? -11.523 19.188 23.484 1 93.94 237 LEU B C 1
ATOM 4283 O O . LEU B 1 237 ? -10.672 19.406 24.344 1 93.94 237 LEU B O 1
ATOM 4287 N N . LYS B 1 238 ? -12.461 18.25 23.594 1 95.75 238 LYS B N 1
ATOM 4288 C CA . LYS B 1 238 ? -12.398 17.312 24.719 1 95.75 238 LYS B CA 1
ATOM 4289 C C . LYS B 1 238 ? -11.094 16.516 24.703 1 95.75 238 LYS B C 1
ATOM 4291 O O . LYS B 1 238 ? -10.625 16.109 23.641 1 95.75 238 LYS B O 1
ATOM 4296 N N . LEU B 1 239 ? -10.602 16.25 25.875 1 95.94 239 LEU B N 1
ATOM 4297 C CA . LEU B 1 239 ? -9.359 15.492 25.984 1 95.94 239 LEU B CA 1
ATOM 4298 C C . LEU B 1 239 ? -9.492 14.117 25.344 1 95.94 239 LEU B C 1
ATOM 4300 O O . LEU B 1 239 ? -8.57 13.664 24.656 1 95.94 239 LEU B O 1
ATOM 4304 N N . GLU B 1 240 ? -10.578 13.523 25.547 1 95.19 240 GLU B N 1
ATOM 4305 C CA . GLU B 1 240 ? -10.797 12.195 24.984 1 95.19 240 GLU B CA 1
ATOM 4306 C C . GLU B 1 240 ? -10.883 12.258 23.453 1 95.19 240 GLU B C 1
ATOM 4308 O O . GLU B 1 240 ? -10.336 11.391 22.766 1 95.19 240 GLU B O 1
ATOM 4313 N N . THR B 1 241 ? -11.562 13.219 22.922 1 95.56 241 THR B N 1
ATOM 4314 C CA . THR B 1 241 ? -11.641 13.414 21.484 1 95.56 241 THR B CA 1
ATOM 4315 C C . THR B 1 241 ? -10.258 13.641 20.891 1 95.56 241 THR B C 1
ATOM 4317 O O . THR B 1 241 ? -9.938 13.094 19.828 1 95.56 241 THR B O 1
ATOM 4320 N N . PHE B 1 242 ? -9.492 14.453 21.609 1 96.69 242 PHE B N 1
ATOM 4321 C CA . PHE B 1 242 ? -8.133 14.711 21.141 1 96.69 242 PHE B CA 1
ATOM 4322 C C . PHE B 1 242 ? -7.301 13.438 21.156 1 96.69 242 PHE B C 1
ATOM 4324 O O . PHE B 1 242 ? -6.512 13.195 20.234 1 96.69 242 PHE B O 1
ATOM 4331 N N . ARG B 1 243 ? -7.434 12.641 22.125 1 96.44 243 ARG B N 1
ATOM 4332 C CA . ARG B 1 243 ? -6.727 11.367 22.203 1 96.44 243 ARG B CA 1
ATOM 4333 C C . ARG B 1 243 ? -7.062 10.477 21 1 96.44 243 ARG B C 1
ATOM 4335 O O . ARG B 1 243 ? -6.168 9.898 20.391 1 96.44 243 ARG B O 1
ATOM 4342 N N . LEU B 1 244 ? -8.32 10.367 20.688 1 95.75 244 LEU B N 1
ATOM 4343 C CA . LEU B 1 244 ? -8.789 9.562 19.562 1 95.75 244 LEU B CA 1
ATOM 4344 C C . LEU B 1 244 ? -8.273 10.109 18.25 1 95.75 244 LEU B C 1
ATOM 4346 O O . LEU B 1 244 ? -7.855 9.344 17.375 1 95.75 244 LEU B O 1
ATOM 4350 N N . MET B 1 245 ? -8.266 11.406 18.141 1 96.44 245 MET B N 1
ATOM 4351 C CA . MET B 1 245 ? -7.789 12.055 16.922 1 96.44 245 MET B CA 1
ATOM 4352 C C . MET B 1 245 ? -6.301 11.805 16.719 1 96.44 245 MET B C 1
ATOM 4354 O O . MET B 1 245 ? -5.836 11.695 15.578 1 96.44 245 MET B O 1
ATOM 4358 N N . CYS B 1 246 ? -5.613 11.656 17.828 1 96.44 246 CYS B N 1
ATOM 4359 C CA . CYS B 1 246 ? -4.176 11.414 17.766 1 96.44 246 CYS B CA 1
ATOM 4360 C C . CYS B 1 246 ? -3.877 9.93 17.578 1 96.44 246 CYS B C 1
ATOM 4362 O O . CYS B 1 246 ? -2.742 9.555 17.281 1 96.44 246 CYS B O 1
ATOM 4364 N N . GLY B 1 247 ? -4.875 9.094 17.656 1 94.44 247 GLY B N 1
ATOM 4365 C CA . GLY B 1 247 ? -4.629 7.66 17.672 1 94.44 247 GLY B CA 1
ATOM 4366 C C . GLY B 1 247 ? -3.727 7.215 18.797 1 94.44 247 GLY B C 1
ATOM 4367 O O . GLY B 1 247 ? -2.908 6.309 18.625 1 94.44 247 GLY B O 1
ATOM 4368 N N . SER B 1 248 ? -3.766 7.848 19.906 1 91.56 248 SER B N 1
ATOM 4369 C CA . SER B 1 248 ? -2.91 7.539 21.062 1 91.56 248 SER B CA 1
ATOM 4370 C C . SER B 1 248 ? -3.465 6.371 21.859 1 91.56 248 SER B C 1
ATOM 4372 O O . SER B 1 248 ? -4.676 6.254 22.047 1 91.56 248 SER B O 1
ATOM 4374 N N . GLU B 1 249 ? -2.559 5.562 22.328 1 84.88 249 GLU B N 1
ATOM 4375 C CA . GLU B 1 249 ? -2.936 4.422 23.156 1 84.88 249 GLU B CA 1
ATOM 4376 C C . GLU B 1 249 ? -2.844 4.766 24.641 1 84.88 249 GLU B C 1
ATOM 4378 O O . GLU B 1 249 ? -2.971 3.885 25.5 1 84.88 249 GLU B O 1
ATOM 4383 N N . SER B 1 250 ? -2.518 5.965 24.938 1 81.81 250 SER B N 1
ATOM 4384 C CA . SER B 1 250 ? -2.473 6.414 26.328 1 81.81 250 SER B CA 1
ATOM 4385 C C . SER B 1 250 ? -3.867 6.449 26.953 1 81.81 250 SER B C 1
ATOM 4387 O O . SER B 1 250 ? -4.516 7.496 26.969 1 81.81 250 SER B O 1
ATOM 4389 N N . THR B 1 251 ? -4.25 5.352 27.547 1 78.62 251 THR B N 1
ATOM 4390 C CA . THR B 1 251 ? -5.633 5.25 28 1 78.62 251 THR B CA 1
ATOM 4391 C C . THR B 1 251 ? -5.773 5.762 29.438 1 78.62 251 THR B C 1
ATOM 4393 O O . THR B 1 251 ? -6.887 6.027 29.891 1 78.62 251 THR B O 1
ATOM 4396 N N . ARG B 1 252 ? -4.684 5.977 30.031 1 88.81 252 ARG B N 1
ATOM 4397 C CA . ARG B 1 252 ? -4.781 6.57 31.359 1 88.81 252 ARG B CA 1
ATOM 4398 C C . ARG B 1 252 ? -5.027 8.07 31.266 1 88.81 252 ARG B C 1
ATOM 4400 O O . ARG B 1 252 ? -4.176 8.82 30.781 1 88.81 252 ARG B O 1
ATOM 4407 N N . ALA B 1 253 ? -6.113 8.531 31.797 1 89.19 253 ALA B N 1
ATOM 4408 C CA . ALA B 1 253 ? -6.602 9.898 31.641 1 89.19 253 ALA B CA 1
ATOM 4409 C C . ALA B 1 253 ? -5.598 10.898 32.219 1 89.19 253 ALA B C 1
ATOM 4411 O O . ALA B 1 253 ? -5.355 11.953 31.609 1 89.19 253 ALA B O 1
ATOM 4412 N N . LYS B 1 254 ? -5.098 10.586 33.344 1 91.62 254 LYS B N 1
ATOM 4413 C CA . LYS B 1 254 ? -4.156 11.5 33.969 1 91.62 254 LYS B CA 1
ATOM 4414 C C . LYS B 1 254 ? -2.906 11.68 33.125 1 91.62 254 LYS B C 1
ATOM 4416 O O . LYS B 1 254 ? -2.416 12.805 32.969 1 91.62 254 LYS B O 1
ATOM 4421 N N . LYS B 1 255 ? -2.393 10.625 32.656 1 93.38 255 LYS B N 1
ATOM 4422 C CA . LYS B 1 255 ? -1.198 10.672 31.812 1 93.38 255 LYS B CA 1
ATOM 4423 C C . LYS B 1 255 ? -1.46 11.453 30.531 1 93.38 255 LYS B C 1
ATOM 4425 O O . LYS B 1 255 ? -0.618 12.242 30.094 1 93.38 255 LYS B O 1
ATOM 4430 N N . TRP B 1 256 ? -2.57 11.18 29.953 1 95.25 256 TRP B N 1
ATOM 4431 C CA . TRP B 1 256 ? -2.928 11.898 28.734 1 95.25 256 TRP B CA 1
ATOM 4432 C C . TRP B 1 256 ? -3.057 13.398 29 1 95.25 256 TRP B C 1
ATOM 4434 O O . TRP B 1 256 ? -2.584 14.211 28.203 1 95.25 256 TRP B O 1
ATOM 4444 N N . ARG B 1 257 ? -3.691 13.734 30.078 1 95.69 257 ARG B N 1
ATOM 4445 C CA . ARG B 1 257 ? -3.822 15.133 30.453 1 95.69 257 ARG B CA 1
ATOM 4446 C C . ARG B 1 257 ? -2.455 15.797 30.578 1 95.69 257 ARG B C 1
ATOM 4448 O O . ARG B 1 257 ? -2.275 16.938 30.156 1 95.69 257 ARG B O 1
ATOM 4455 N N . GLU B 1 258 ? -1.559 15.109 31.156 1 95.38 258 GLU B N 1
ATOM 4456 C CA . GLU B 1 258 ? -0.197 15.609 31.297 1 95.38 258 GLU B CA 1
ATOM 4457 C C . GLU B 1 258 ? 0.457 15.82 29.922 1 95.38 258 GLU B C 1
ATOM 4459 O O . GLU B 1 258 ? 1.108 16.844 29.688 1 95.38 258 GLU B O 1
ATOM 4464 N N . GLN B 1 259 ? 0.342 14.828 29.078 1 95 259 GLN B N 1
ATOM 4465 C CA . GLN B 1 259 ? 0.907 14.906 27.734 1 95 259 GLN B CA 1
ATOM 4466 C C . GLN B 1 259 ? 0.306 16.078 26.953 1 95 259 GLN B C 1
ATOM 4468 O O . GLN B 1 259 ? 1.018 16.781 26.234 1 95 259 GLN B O 1
ATOM 4473 N N . VAL B 1 260 ? -0.969 16.203 27.125 1 96.81 260 VAL B N 1
ATOM 4474 C CA . VAL B 1 260 ? -1.664 17.297 26.438 1 96.81 260 VAL B CA 1
ATOM 4475 C C . VAL B 1 260 ? -1.18 18.625 26.984 1 96.81 260 VAL B C 1
ATOM 4477 O O . VAL B 1 260 ? -0.976 19.578 26.234 1 96.81 260 VAL B O 1
ATOM 4480 N N . GLY B 1 261 ? -1.092 18.703 28.297 1 97.12 261 GLY B N 1
ATOM 4481 C CA . GLY B 1 261 ? -0.55 19.906 28.906 1 97.12 261 GLY B CA 1
ATOM 4482 C C . GLY B 1 261 ? 0.816 20.281 28.359 1 97.12 261 GLY B C 1
ATOM 4483 O O . GLY B 1 261 ? 1.079 21.453 28.078 1 97.12 261 GLY B O 1
ATOM 4484 N N . ALA B 1 262 ? 1.656 19.328 28.25 1 97.19 262 ALA B N 1
ATOM 4485 C CA . ALA B 1 262 ? 2.992 19.547 27.703 1 97.19 262 ALA B CA 1
ATOM 4486 C C . ALA B 1 262 ? 2.92 20.047 26.266 1 97.19 262 ALA B C 1
ATOM 4488 O O . ALA B 1 262 ? 3.725 20.891 25.859 1 97.19 262 ALA B O 1
ATOM 4489 N N . ALA B 1 263 ? 2.023 19.5 25.5 1 97.62 263 ALA B N 1
ATOM 4490 C CA . ALA B 1 263 ? 1.829 19.938 24.109 1 97.62 263 ALA B CA 1
ATOM 4491 C C . ALA B 1 263 ? 1.36 21.391 24.047 1 97.62 263 ALA B C 1
ATOM 4493 O O . ALA B 1 263 ? 1.791 22.141 23.172 1 97.62 263 ALA B O 1
ATOM 4494 N N . CYS B 1 264 ? 0.478 21.75 24.969 1 97.69 264 CYS B N 1
ATOM 4495 C CA . CYS B 1 264 ? 0.04 23.141 25.062 1 97.69 264 CYS B CA 1
ATOM 4496 C C . CYS B 1 264 ? 1.223 24.078 25.297 1 97.69 264 CYS B C 1
ATOM 4498 O O . CYS B 1 264 ? 1.374 25.094 24.625 1 97.69 264 CYS B O 1
ATOM 4500 N N . ASP B 1 265 ? 1.998 23.703 26.25 1 97.69 265 ASP B N 1
ATOM 4501 C CA . ASP B 1 265 ? 3.174 24.5 26.594 1 97.69 265 ASP B CA 1
ATOM 4502 C C . ASP B 1 265 ? 4.113 24.625 25.391 1 97.69 265 ASP B C 1
ATOM 4504 O O . ASP B 1 265 ? 4.652 25.703 25.125 1 97.69 265 ASP B O 1
ATOM 4508 N N . GLU B 1 266 ? 4.273 23.531 24.734 1 97.75 266 GLU B N 1
ATOM 4509 C CA . GLU B 1 266 ? 5.164 23.5 23.578 1 97.75 266 GLU B CA 1
ATOM 4510 C C . GLU B 1 266 ? 4.68 24.453 22.484 1 97.75 266 GLU B C 1
ATOM 4512 O O . GLU B 1 266 ? 5.48 25.172 21.891 1 97.75 266 GLU B O 1
ATOM 4517 N N . LEU B 1 267 ? 3.42 24.453 22.188 1 97.38 267 LEU B N 1
ATOM 4518 C CA . LEU B 1 267 ? 2.859 25.359 21.172 1 97.38 267 LEU B CA 1
ATOM 4519 C C . LEU B 1 267 ? 3.064 26.812 21.562 1 97.38 267 LEU B C 1
ATOM 4521 O O . LEU B 1 267 ? 3.406 27.641 20.719 1 97.38 267 LEU B O 1
ATOM 4525 N N . CYS B 1 268 ? 2.875 27.125 22.828 1 96.44 268 CYS B N 1
ATOM 4526 C CA . CYS B 1 268 ? 3.041 28.484 23.328 1 96.44 268 CYS B CA 1
ATOM 4527 C C . CYS B 1 268 ? 4.5 28.922 23.266 1 96.44 268 CYS B C 1
ATOM 4529 O O . CYS B 1 268 ? 4.805 30.031 22.828 1 96.44 268 CYS B O 1
ATOM 4531 N N . GLU B 1 269 ? 5.348 28.062 23.688 1 96.25 269 GLU B N 1
ATOM 4532 C CA . GLU B 1 269 ? 6.773 28.359 23.75 1 96.25 269 GLU B CA 1
ATOM 4533 C C . GLU B 1 269 ? 7.352 28.609 22.359 1 96.25 269 GLU B C 1
ATOM 4535 O O . GLU B 1 269 ? 8.305 29.359 22.203 1 96.25 269 GLU B O 1
ATOM 4540 N N . ASN B 1 270 ? 6.781 27.938 21.344 1 95.44 270 ASN B N 1
ATOM 4541 C CA . ASN B 1 270 ? 7.281 28.078 19.984 1 95.44 270 ASN B CA 1
ATOM 4542 C C . ASN B 1 270 ? 6.48 29.109 19.188 1 95.44 270 ASN B C 1
ATOM 4544 O O . ASN B 1 270 ? 6.633 29.219 17.969 1 95.44 270 ASN B O 1
ATOM 4548 N N . ASP B 1 271 ? 5.605 29.812 19.828 1 93.88 271 ASP B N 1
ATOM 4549 C CA . ASP B 1 271 ? 4.824 30.906 19.266 1 93.88 271 ASP B CA 1
ATOM 4550 C C . ASP B 1 271 ? 3.939 30.422 18.125 1 93.88 271 ASP B C 1
ATOM 4552 O O . ASP B 1 271 ? 3.809 31.109 17.109 1 93.88 271 ASP B O 1
ATOM 4556 N N . MET B 1 272 ? 3.486 29.172 18.234 1 94.5 272 MET B N 1
ATOM 4557 C CA . MET B 1 272 ? 2.562 28.641 17.234 1 94.5 272 MET B CA 1
ATOM 4558 C C . MET B 1 272 ? 1.149 29.172 17.469 1 94.5 272 MET B C 1
ATOM 4560 O O . MET B 1 272 ? 0.365 29.297 16.531 1 94.5 272 MET B O 1
ATOM 4564 N N . VAL B 1 273 ? 0.899 29.406 18.75 1 93.69 273 VAL B N 1
ATOM 4565 C CA . VAL B 1 273 ? -0.375 29.984 19.188 1 93.69 273 VAL B CA 1
ATOM 4566 C C . VAL B 1 273 ? -0.133 31.031 20.25 1 93.69 273 VAL B C 1
ATOM 4568 O O . VAL B 1 273 ? 0.958 31.109 20.828 1 93.69 273 VAL B O 1
ATOM 4571 N N . ALA B 1 274 ? -1.142 31.844 20.438 1 93.81 274 ALA B N 1
ATOM 4572 C CA . ALA B 1 274 ? -1.018 32.844 21.5 1 93.81 274 ALA B CA 1
ATOM 4573 C C . ALA B 1 274 ? -1.072 32.188 22.875 1 93.81 274 ALA B C 1
ATOM 4575 O O . ALA B 1 274 ? -0.289 32.531 23.766 1 93.81 274 ALA B O 1
ATOM 4576 N N . SER B 1 275 ? -2.01 31.312 23.016 1 94.44 275 SER B N 1
ATOM 4577 C CA . SER B 1 275 ? -2.113 30.562 24.25 1 94.44 275 SER B CA 1
ATOM 4578 C C . SER B 1 275 ? -2.887 29.266 24.062 1 94.44 275 SER B C 1
ATOM 4580 O O . SER B 1 275 ? -3.777 29.188 23.203 1 94.44 275 SER B O 1
ATOM 4582 N N . ALA B 1 276 ? -2.547 28.219 24.75 1 95.75 276 ALA B N 1
ATOM 4583 C CA . ALA B 1 276 ? -3.229 26.922 24.797 1 95.75 276 ALA B CA 1
ATOM 4584 C C . ALA B 1 276 ? -3.145 26.312 26.188 1 95.75 276 ALA B C 1
ATOM 4586 O O . ALA B 1 276 ? -2.109 26.391 26.844 1 95.75 276 ALA B O 1
ATOM 4587 N N . TRP B 1 277 ? -4.254 25.812 26.75 1 95.75 277 TRP B N 1
ATOM 4588 C CA . TRP B 1 277 ? -4.25 25.234 28.094 1 95.75 277 TRP B CA 1
ATOM 4589 C C . TRP B 1 277 ? -5.379 24.234 28.25 1 95.75 277 TRP B C 1
ATOM 4591 O O . TRP B 1 277 ? -6.316 24.188 27.453 1 95.75 277 TRP B O 1
ATOM 4601 N N . VAL B 1 278 ? -5.234 23.391 29.25 1 96.69 278 VAL B N 1
ATOM 4602 C CA . VAL B 1 278 ? -6.262 22.422 29.562 1 96.69 278 VAL B CA 1
ATOM 4603 C C . VAL B 1 278 ? -7.09 22.906 30.75 1 96.69 278 VAL B C 1
ATOM 4605 O O . VAL B 1 278 ? -6.535 23.297 31.781 1 96.69 278 VAL B O 1
ATOM 4608 N N . HIS B 1 279 ? -8.398 22.969 30.547 1 94.75 279 HIS B N 1
ATOM 4609 C CA . HIS B 1 279 ? -9.32 23.344 31.609 1 94.75 279 HIS B CA 1
ATOM 4610 C C . HIS B 1 279 ? -10.602 22.531 31.547 1 94.75 279 HIS B C 1
ATOM 4612 O O . HIS B 1 279 ? -11.227 22.422 30.484 1 94.75 279 HIS B O 1
ATOM 4618 N N . ASN B 1 280 ? -11.047 21.891 32.656 1 93.25 280 ASN B N 1
ATOM 4619 C CA . ASN B 1 280 ? -12.266 21.094 32.75 1 93.25 280 ASN B CA 1
ATOM 4620 C C . ASN B 1 280 ? -12.32 20.031 31.656 1 93.25 280 ASN B C 1
ATOM 4622 O O . ASN B 1 280 ? -13.32 19.922 30.938 1 93.25 280 ASN B O 1
ATOM 4626 N N . ASP B 1 281 ? -11.211 19.375 31.375 1 93.81 281 ASP B N 1
ATOM 4627 C CA . ASP B 1 281 ? -11.07 18.25 30.453 1 93.81 281 ASP B CA 1
ATOM 4628 C C . ASP B 1 281 ? -11.266 18.688 29.016 1 93.81 281 ASP B C 1
ATOM 4630 O O . ASP B 1 281 ? -11.594 17.875 28.141 1 93.81 281 ASP B O 1
ATOM 4634 N N . LEU B 1 282 ? -11.117 20.016 28.844 1 96.06 282 LEU B N 1
ATOM 4635 C CA . LEU B 1 282 ? -11.141 20.594 27.5 1 96.06 282 LEU B CA 1
ATOM 4636 C C . LEU B 1 282 ? -9.812 21.281 27.172 1 96.06 282 LEU B C 1
ATOM 4638 O O . LEU B 1 282 ? -9.211 21.906 28.047 1 96.06 282 LEU B O 1
ATOM 4642 N N . VAL B 1 283 ? -9.383 21.078 26 1 96.5 283 VAL B N 1
ATOM 4643 C CA . VAL B 1 283 ? -8.219 21.812 25.5 1 96.5 283 VAL B CA 1
ATOM 4644 C C . VAL B 1 283 ? -8.672 23.125 24.859 1 96.5 283 VAL B C 1
ATOM 4646 O O . VAL B 1 283 ? -9.5 23.109 23.938 1 96.5 283 VAL B O 1
ATOM 4649 N N . HIS B 1 284 ? -8.18 24.172 25.328 1 94.94 284 HIS B N 1
ATOM 4650 C CA . HIS B 1 284 ? -8.5 25.516 24.828 1 94.94 284 HIS B CA 1
ATOM 4651 C C . HIS B 1 284 ? -7.316 26.125 24.094 1 94.94 284 HIS B C 1
ATOM 4653 O O . HIS B 1 284 ? -6.164 25.797 24.375 1 94.94 284 HIS B O 1
ATOM 4659 N N . CYS B 1 285 ? -7.66 26.969 23.125 1 94.12 285 CYS B N 1
ATOM 4660 C CA . CYS B 1 285 ? -6.602 27.609 22.359 1 94.12 285 CYS B CA 1
ATOM 4661 C C . CYS B 1 285 ? -7.02 29.016 21.922 1 94.12 285 CYS B C 1
ATOM 4663 O O . CYS B 1 285 ? -8.164 29.234 21.516 1 94.12 285 CYS B O 1
ATOM 4665 N N . LYS B 1 286 ? -6.148 30.016 22.141 1 90.69 286 LYS B N 1
ATOM 4666 C CA . LYS B 1 286 ? -6.258 31.359 21.578 1 90.69 286 LYS B CA 1
ATOM 4667 C C . LYS B 1 286 ? -5.172 31.609 20.531 1 90.69 286 LYS B C 1
ATOM 4669 O O . LYS B 1 286 ? -3.984 31.453 20.812 1 90.69 286 LYS B O 1
ATOM 4674 N N . ARG B 1 287 ? -5.566 32.031 19.344 1 86.25 287 ARG B N 1
ATOM 4675 C CA . ARG B 1 287 ? -4.602 32.188 18.266 1 86.25 287 ARG B CA 1
ATOM 4676 C C . ARG B 1 287 ? -4.293 33.688 18.047 1 86.25 287 ARG B C 1
ATOM 4678 O O . ARG B 1 287 ? -5.133 34.531 18.328 1 86.25 287 ARG B O 1
#

pLDDT: mean 87.71, std 14.19, range [28.27, 98.5]

Solvent-accessible surface area (backbone atoms only — not comparable to full-atom values): 30226 Å² total; per-residue (Å²): 133,86,77,84,72,79,78,71,74,56,70,64,56,57,50,49,51,47,51,48,46,52,50,41,51,50,48,50,51,50,49,50,50,49,36,59,74,65,52,38,23,50,36,78,75,52,66,76,58,92,65,37,39,60,43,37,30,70,59,38,37,18,21,62,43,16,53,53,60,84,83,52,78,62,48,47,38,70,71,33,76,38,46,40,77,52,83,67,45,47,36,31,33,19,16,40,60,43,30,33,79,51,39,44,56,54,52,35,51,51,47,60,70,37,25,83,36,36,54,55,50,71,38,75,47,38,59,65,55,53,26,53,75,62,70,46,67,91,48,72,69,48,44,50,49,51,51,51,37,50,39,43,37,25,3,20,23,28,31,40,35,29,86,88,75,34,75,45,59,38,45,35,77,24,62,35,45,36,66,40,59,73,95,45,94,75,32,31,36,37,39,25,41,53,54,72,59,52,66,50,34,51,90,72,32,47,29,76,44,56,38,81,62,52,68,70,45,52,42,64,30,42,48,51,49,33,44,47,60,54,32,94,70,59,67,69,37,44,50,66,59,52,38,48,26,32,44,46,79,68,77,49,64,68,60,40,52,50,54,49,45,52,25,22,48,49,36,37,75,66,64,75,32,70,38,43,47,74,55,97,63,24,39,40,69,44,117,133,86,77,82,73,79,76,71,77,56,72,64,57,57,49,49,52,47,53,48,46,51,50,40,50,49,48,48,52,50,48,51,49,48,35,60,75,65,51,38,22,48,37,76,74,53,67,77,60,91,65,38,40,59,42,38,29,71,58,38,37,17,21,63,43,15,52,53,62,87,84,52,80,63,47,45,38,70,70,32,75,38,45,40,77,52,83,67,43,46,34,30,34,20,14,41,59,43,30,32,80,49,40,47,56,53,51,35,50,50,48,61,69,36,24,83,37,37,56,54,49,72,37,75,47,37,59,67,55,52,28,54,75,63,70,46,68,94,49,70,69,47,43,50,49,50,50,51,37,52,39,42,37,23,3,20,23,28,33,39,35,29,86,88,74,33,77,46,59,39,43,35,78,21,60,35,46,37,67,42,59,73,93,44,93,74,31,30,35,37,39,24,41,53,55,72,58,51,65,50,35,51,90,72,32,47,29,75,44,54,37,82,62,52,69,69,46,52,44,65,31,42,48,52,47,33,43,47,60,54,33,93,72,59,67,69,38,43,50,67,59,51,36,49,27,33,44,46,78,67,77,50,64,68,60,40,50,51,55,49,44,51,24,23,49,50,35,37,75,67,63,74,32,72,38,42,49,73,55,95,66,23,39,39,68,44,115

Nearest PDB structures (foldseek):
  8tip-assembly1_C  TM=6.957E-01  e=3.905E-06  Escherichia coli K-12
  5tbf-assembly1_B  TM=6.839E-01  e=1.900E-05  Vibrio cholerae
  5tbf-assembly1_A  TM=6.341E-01  e=2.265E-05  Vibrio cholerae
  5ubf-assembly1_B  TM=6.667E-01  e=3.838E-05  Vibrio cholerae
  8xpm-assembly1_r2  TM=3.894E-01  e=7.543E+00  Escherichia phage Lambda

Radius of gyration: 25.66 Å; Cα contacts (8 Å, |Δi|>4): 1054; chains: 2; bounding box: 91×72×64 Å

InterPro domains:
  IPR010751 Plasmid replication initiator protein TrfA [PF07042] (8-287)

Foldseek 3Di:
DPPPPPPPDPPVVVVVLVVLQVVLVVVLVVVVVVLVVVLDFLCNFFNDDLQKWKDQLQLLQKQQAAAEDPPDAWDAFDQCWIDGLDPQKTKGKGFTRHHLLQLVLLLRVVSSQRRHGRAQDKGKDALQVSCVLLVHDPDDVVSVVSVVSLVRQCRMFMWMAHPQNHIDGTARSWVDWDWPPPPDPPIMIMTHHHPSCSSSCHPNRMFMDRSVLLSPARSLLNSVLSQCRRDPHRDWDALVSSCSRNVYPPPPLVVSQVVNQVSQVSCCVSVVFVGWHDDPRTIDGHD/DPPPPPPDPDPVVVVVLVVLQVVLVVVLVVVVVVLVVVLDFLCNFFNDDLQKWKDQLQLLQKQQAAAEDPPDAWDAFDQCWIDGLDPQKTKGKGFTRHHLLQLVLLLRVVSSQRRHGRAQDKGKDALQVSCVLLVHDPDDVVSVVSVVSLVRQCRMFMWIAHPQNHIDGTARSWVDWDWDPPPDPPIMIMTHHHNSCSSSCHPNRMFMDRSVLLSPARSLLNSVLSQCRRDPHRDWDALVSSCSRNVYPPPPLVVSQVVNQVSQVSCCVSVVFVGWHDDPRTIDGHD

Sequence (574 aa):
MEGNKKRRKPAAEVLAARVDEAKQAALLQHTKQEIKDLQLSLFDIAPWSDNMRVMPNDYARSALFTVRNKRTPRAALQNHPIYHVNKDVNITYTGVELRAQDDELVWQQVLEYSKRSPLGEPITFTFYRLCQDLGWSINKAYYTKAEECLSRLQASAMAFSSARIGRLESLSLIHRFRVLDRGKKTSLCQVEIDEEIVVLFAGDHYSKFVWEKYRKLSPTARRMFDYFASHKEPYPLKLETFRLMCGSESTRAKKWREQVGAACDELCENDMVASAWVHNDLVHCKRMEGNKKRRKPAAEVLAARVDEAKQAALLQHTKQEIKDLQLSLFDIAPWSDNMRVMPNDYARSALFTVRNKRTPRAALQNHPIYHVNKDVNITYTGVELRAQDDELVWQQVLEYSKRSPLGEPITFTFYRLCQDLGWSINKAYYTKAEECLSRLQASAMAFSSARIGRLESLSLIHRFRVLDRGKKTSLCQVEIDEEIVVLFAGDHYSKFVWEKYRKLSPTARRMFDYFASHKEPYPLKLETFRLMCGSESTRAKKWREQVGAACDELCENDMVASAWVHNDLVHCKR

Organism: NCBI:txid218936